Protein AF-0000000068274971 (afdb_homodimer)

Secondary structure (DSSP, 8-state):
-----EEE-GGG--EEETT-HHHHHHHHHHTHHHIIIIIIIHHHHHHT-BHHHHHHHHHHHHHHHHHHHHHHHH-PPPPTTHHHHT-TTS--SS-HHHHHHHHHHHHHHHHHHHT-SS---S-HHHHHHHHHHHHHHHHHHHHHTTSS-HHHHHHHHHHHHHHHHHHHHIIIIIIGGGHHHHHHSHHHHHHT-B--TT-S-HHHHHHHHHHHHHHHHHHHH-/-----EEE-GGG--EEETT-HHHHHHHHHHTHHHIIIIIIIHHHHHHT-BHHHHHHHHHHHHHHHHHHHHHHHH-PPPPTTHHHHT-TTS--SS-HHHHHHHHHHHHHHHHHHHT-SS---S-HHHHHHHHHHHHHHHHHHHHHTTSS-HHHHHHHHHHHHHHHHHHHHIIIIIIGGGHHHHHHSHHHHHHT-B--TT-S-HHHHHHHHHHHHHHHHHHHH-

Solvent-accessible surface area (backbone atoms only — not comparable to full-atom values): 22499 Å² total; per-residue (Å²): 126,81,74,84,56,68,37,63,48,67,93,48,57,42,54,24,51,64,93,36,65,68,40,51,54,30,40,55,48,58,43,43,66,55,26,43,55,69,6,17,50,49,36,42,49,74,75,61,24,38,49,70,62,52,53,50,53,50,46,53,52,53,50,50,52,52,42,50,54,48,16,68,70,66,54,35,72,41,41,80,49,16,65,83,65,73,44,67,90,44,58,23,36,46,22,61,68,20,16,50,32,26,17,49,29,42,34,51,39,53,35,40,75,73,27,36,46,80,30,69,46,92,50,61,63,72,66,45,44,56,43,46,53,51,24,53,48,28,36,49,24,36,39,75,63,34,58,31,47,70,68,24,30,50,47,7,30,53,49,10,38,51,50,17,50,52,45,47,46,45,43,71,72,64,47,46,82,48,47,64,59,46,31,66,29,72,66,15,57,73,68,29,32,30,64,55,64,89,36,49,36,42,53,54,51,51,33,52,51,43,52,50,51,50,54,51,55,53,56,67,72,100,127,81,75,82,58,66,38,62,47,67,93,50,55,40,56,24,51,65,92,36,66,67,39,50,54,29,39,55,47,58,44,44,66,57,24,44,53,69,5,18,50,50,35,42,50,76,75,61,25,39,49,69,59,51,52,50,52,49,45,53,51,53,50,50,53,52,41,51,53,47,16,68,71,66,54,35,71,40,40,81,47,17,66,83,66,72,45,66,90,44,60,24,35,45,23,62,68,19,16,49,32,26,17,50,29,39,34,51,39,54,34,41,74,72,26,35,45,80,29,69,48,92,49,59,63,72,65,43,44,58,44,47,52,51,24,52,47,28,36,47,25,37,38,77,62,34,58,30,47,71,67,24,29,50,47,7,30,53,49,10,37,52,51,18,49,51,45,47,46,47,43,70,71,62,47,45,83,50,47,64,58,48,33,67,29,72,65,16,58,73,67,30,33,30,66,56,64,87,36,48,36,43,54,53,52,51,32,51,50,42,52,49,53,52,54,52,53,55,54,68,74,99

Structure (mmCIF, N/CA/C/O backbone):
data_AF-0000000068274971-model_v1
#
loop_
_entity.id
_entity.type
_entity.pdbx_description
1 polymer 'Phosphatidic acid phosphatase type 2/haloperoxidase domain-containing protein'
#
loop_
_atom_site.group_PDB
_atom_site.id
_atom_site.type_symbol
_atom_site.label_atom_id
_atom_site.label_alt_id
_atom_site.label_comp_id
_atom_site.label_asym_id
_atom_site.label_entity_id
_atom_site.label_seq_id
_atom_site.pdbx_PDB_ins_code
_atom_site.Cartn_x
_atom_site.Cartn_y
_atom_site.Cartn_z
_atom_site.occupancy
_atom_site.B_iso_or_equiv
_atom_site.auth_seq_id
_atom_site.auth_comp_id
_atom_site.auth_asym_id
_atom_site.auth_atom_id
_atom_site.pdbx_PDB_model_num
ATOM 1 N N . MET A 1 1 ? 2.482 41.875 3.607 1 35.56 1 MET A N 1
ATOM 2 C CA . MET A 1 1 ? 2.023 40.875 2.656 1 35.56 1 MET A CA 1
ATOM 3 C C . MET A 1 1 ? 1.427 39.688 3.381 1 35.56 1 MET A C 1
ATOM 5 O O . MET A 1 1 ? 1.945 39.25 4.414 1 35.56 1 MET A O 1
ATOM 9 N N . ALA A 1 2 ? 0.23 39.281 3.279 1 45.22 2 ALA A N 1
ATOM 10 C CA . ALA A 1 2 ? -0.459 38.25 4.027 1 45.22 2 ALA A CA 1
ATOM 11 C C . ALA A 1 2 ? 0.354 36.969 4.039 1 45.22 2 ALA A C 1
ATOM 13 O O . ALA A 1 2 ? 0.935 36.562 3.021 1 45.22 2 ALA A O 1
ATOM 14 N N . GLU A 1 3 ? 1.046 36.531 5.008 1 50.84 3 GLU A N 1
ATOM 15 C CA . GLU A 1 3 ? 1.828 35.281 5.102 1 50.84 3 GLU A CA 1
ATOM 16 C C . GLU A 1 3 ? 1.185 34.156 4.297 1 50.84 3 GLU A C 1
ATOM 18 O O . GLU A 1 3 ? -0.033 33.969 4.352 1 50.84 3 GLU A O 1
ATOM 23 N N . PRO A 1 4 ? 1.792 33.781 3.146 1 59.03 4 PRO A N 1
ATOM 24 C CA . PRO A 1 4 ? 1.197 32.781 2.258 1 59.03 4 PRO A CA 1
ATOM 25 C C . PRO A 1 4 ? 0.594 31.609 3.02 1 59.03 4 PRO A C 1
ATOM 27 O O . PRO A 1 4 ? 1.202 31.109 3.967 1 59.03 4 PRO A O 1
ATOM 30 N N . SER A 1 5 ? -0.741 31.484 3.014 1 82.56 5 SER A N 1
ATOM 31 C CA . SER A 1 5 ? -1.519 30.5 3.75 1 82.56 5 SER A CA 1
ATOM 32 C C . SER A 1 5 ? -1.257 29.094 3.225 1 82.56 5 SER A C 1
ATOM 34 O O . SER A 1 5 ? -1.329 28.844 2.02 1 82.56 5 SER A O 1
ATOM 36 N N . LEU A 1 6 ? -0.433 28.281 3.852 1 86.75 6 LEU A N 1
ATOM 37 C CA . LEU A 1 6 ? -0.162 26.875 3.533 1 86.75 6 LEU A CA 1
ATOM 38 C C . LEU A 1 6 ? -1.365 26 3.865 1 86.75 6 LEU A C 1
ATOM 40 O O . LEU A 1 6 ? -2.105 26.281 4.809 1 86.75 6 LEU A O 1
ATOM 44 N N . LYS A 1 7 ? -1.581 25.203 2.951 1 85.25 7 LYS A N 1
ATOM 45 C CA . LYS A 1 7 ? -2.629 24.203 3.145 1 85.25 7 LYS A CA 1
ATOM 46 C C . LYS A 1 7 ? -2.047 22.797 3.17 1 85.25 7 LYS A C 1
ATOM 48 O O . LYS A 1 7 ? -1.07 22.5 2.475 1 85.25 7 LYS A O 1
ATOM 53 N N . ALA A 1 8 ? -2.646 21.953 3.994 1 86 8 ALA A N 1
ATOM 54 C CA . ALA A 1 8 ? -2.219 20.547 4.055 1 86 8 ALA A CA 1
ATOM 55 C C . ALA A 1 8 ? -2.998 19.703 3.064 1 86 8 ALA A C 1
ATOM 57 O O . ALA A 1 8 ? -4.105 20.047 2.662 1 86 8 ALA A O 1
ATOM 58 N N . VAL A 1 9 ? -2.318 18.641 2.627 1 87.44 9 VAL A N 1
ATOM 59 C CA . VAL A 1 9 ? -3.072 17.625 1.896 1 87.44 9 VAL A CA 1
ATOM 60 C C . VAL A 1 9 ? -4.152 17.031 2.799 1 87.44 9 VAL A C 1
ATOM 62 O O . VAL A 1 9 ? -3.846 16.344 3.775 1 87.44 9 VAL A O 1
ATOM 65 N N . THR A 1 10 ? -5.324 17.188 2.441 1 81 10 THR A N 1
ATOM 66 C CA . THR A 1 10 ? -6.465 16.922 3.311 1 81 10 THR A CA 1
ATOM 67 C C . THR A 1 10 ? -6.562 15.445 3.641 1 81 10 THR A C 1
ATOM 69 O O . THR A 1 10 ? -6.805 15.07 4.793 1 81 10 THR A O 1
ATOM 72 N N . LEU A 1 11 ? -6.316 14.617 2.721 1 83.81 11 LEU A N 1
ATOM 73 C CA . LEU A 1 11 ? -6.539 13.18 2.855 1 83.81 11 LEU A CA 1
ATOM 74 C C . LEU A 1 11 ? -5.57 12.57 3.869 1 83.81 11 LEU A C 1
ATOM 76 O O . LEU A 1 11 ? -5.875 11.555 4.488 1 83.81 11 LEU A O 1
ATOM 80 N N . THR A 1 12 ? -4.48 13.234 4.129 1 89.06 12 THR A N 1
ATOM 81 C CA . THR A 1 12 ? -3.461 12.656 4.996 1 89.06 12 THR A CA 1
ATOM 82 C C . THR A 1 12 ? -3.209 13.555 6.207 1 89.06 12 THR A C 1
ATOM 84 O O . THR A 1 12 ? -2.287 13.305 6.988 1 89.06 12 THR A O 1
ATOM 87 N N . HIS A 1 13 ? -4.043 14.523 6.266 1 86.62 13 HIS A N 1
ATOM 88 C CA . HIS A 1 13 ? -3.883 15.469 7.359 1 86.62 13 HIS A CA 1
ATOM 89 C C . HIS A 1 13 ? -4.664 15.031 8.594 1 86.62 13 HIS A C 1
ATOM 91 O O . HIS A 1 13 ? -5.895 15.117 8.617 1 86.62 13 HIS A O 1
ATOM 97 N N . VAL A 1 14 ? -3.98 14.5 9.547 1 91.31 14 VAL A N 1
ATOM 98 C CA . VAL A 1 14 ? -4.59 14.086 10.805 1 91.31 14 VAL A CA 1
ATOM 99 C C . VAL A 1 14 ? -3.846 14.727 11.977 1 91.31 14 VAL A C 1
ATOM 101 O O . VAL A 1 14 ? -2.617 14.656 12.047 1 91.31 14 VAL A O 1
ATOM 104 N N . ARG A 1 15 ? -4.629 15.336 12.828 1 91.62 15 ARG A N 1
ATOM 105 C CA . ARG A 1 15 ? -4.055 16 13.992 1 91.62 15 ARG A CA 1
ATOM 106 C C . ARG A 1 15 ? -4.508 15.328 15.281 1 91.62 15 ARG A C 1
ATOM 108 O O . ARG A 1 15 ? -5.547 14.664 15.312 1 91.62 15 ARG A O 1
ATOM 115 N N . TYR A 1 16 ? -3.721 15.445 16.25 1 92.75 16 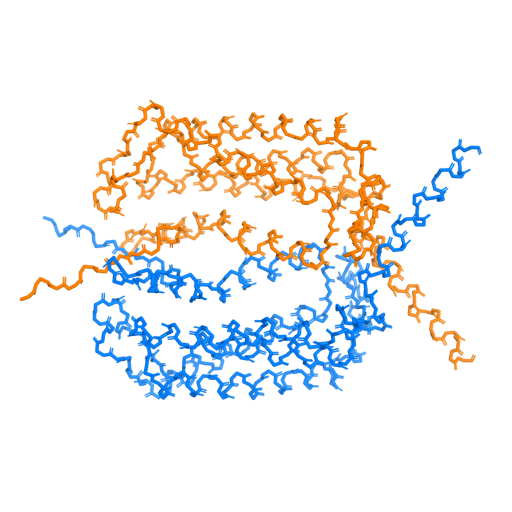TYR A N 1
ATOM 116 C CA . TYR A 1 16 ? -3.984 14.938 17.594 1 92.75 16 TYR A CA 1
ATOM 117 C C . TYR A 1 16 ? -3.443 15.891 18.656 1 92.75 16 TYR A C 1
ATOM 119 O O . TYR A 1 16 ? -2.658 16.797 18.344 1 92.75 16 TYR A O 1
ATOM 127 N N . GLN A 1 17 ? -3.92 15.773 19.859 1 91.88 17 GLN A N 1
ATOM 128 C CA . GLN A 1 17 ? -3.465 16.641 20.953 1 91.88 17 GLN A CA 1
ATOM 129 C C . GLN A 1 17 ? -2.018 16.344 21.328 1 91.88 17 GLN A C 1
ATOM 131 O O . GLN A 1 17 ? -1.651 15.18 21.516 1 91.88 17 GLN A O 1
ATOM 136 N N . ARG A 1 18 ? -1.321 17.422 21.375 1 90.38 18 ARG A N 1
ATOM 137 C CA . ARG A 1 18 ? 0.076 17.266 21.766 1 90.38 18 ARG A CA 1
ATOM 138 C C . ARG A 1 18 ? 0.187 16.609 23.141 1 90.38 18 ARG A C 1
ATOM 140 O O . ARG A 1 18 ? -0.526 16.969 24.078 1 90.38 18 ARG A O 1
ATOM 147 N N . GLY A 1 19 ? 1.067 15.594 23.234 1 91.25 19 GLY A N 1
ATOM 148 C CA . GLY A 1 19 ? 1.271 14.906 24.5 1 91.25 19 GLY A CA 1
ATOM 149 C C . GLY A 1 19 ? 0.289 13.773 24.734 1 91.25 19 GLY A C 1
ATOM 150 O O . GLY A 1 19 ? 0.316 13.133 25.781 1 91.25 19 GLY A O 1
ATOM 151 N N . ASP A 1 20 ? -0.651 13.531 23.859 1 95.62 20 ASP A N 1
ATOM 152 C CA . ASP A 1 20 ? -1.646 12.469 23.953 1 95.62 20 ASP A CA 1
ATOM 153 C C . ASP A 1 20 ? -1.208 11.227 23.172 1 95.62 20 ASP A C 1
ATOM 155 O O . ASP A 1 20 ? -1.497 11.102 21.984 1 95.62 20 ASP A O 1
ATOM 159 N N . PRO A 1 21 ? -0.618 10.305 23.875 1 96.38 21 PRO A N 1
ATOM 160 C CA . PRO A 1 21 ? -0.137 9.117 23.172 1 96.38 21 PRO A CA 1
ATOM 161 C C . PRO A 1 21 ? -1.267 8.312 22.531 1 96.38 21 PRO A C 1
ATOM 163 O O . PRO A 1 21 ? -1.079 7.719 21.469 1 96.38 21 PRO A O 1
ATOM 166 N N . LEU A 1 22 ? -2.359 8.227 23.188 1 97.38 22 LEU A N 1
ATOM 167 C CA . LEU A 1 22 ? -3.496 7.527 22.609 1 97.38 22 LEU A CA 1
ATOM 168 C C . LEU A 1 22 ? -3.965 8.227 21.328 1 97.38 22 LEU A C 1
ATOM 170 O O . LEU A 1 22 ? -4.246 7.566 20.328 1 97.38 22 LEU A O 1
ATOM 174 N N . GLY A 1 23 ? -4.023 9.531 21.391 1 97.12 23 GLY A N 1
ATOM 175 C CA . GLY A 1 23 ? -4.379 10.297 20.219 1 97.12 23 GLY A CA 1
ATOM 176 C C . GLY A 1 23 ? -3.422 10.078 19.047 1 97.12 23 GLY A C 1
ATOM 177 O O . GLY A 1 23 ? -3.848 9.977 17.906 1 97.12 23 GLY A O 1
ATOM 178 N N . HIS A 1 24 ? -2.219 10.055 19.422 1 96.12 24 HIS A N 1
ATOM 179 C CA . HIS A 1 24 ? -1.212 9.812 18.391 1 96.12 24 HIS A CA 1
ATOM 180 C C . HIS A 1 24 ? -1.412 8.445 17.734 1 96.12 24 HIS A C 1
ATOM 182 O O . HIS A 1 24 ? -1.394 8.336 16.5 1 96.12 24 HIS A O 1
ATOM 188 N N . PHE A 1 25 ? -1.638 7.453 18.547 1 97.94 25 PHE A N 1
ATOM 189 C CA . PHE A 1 25 ? -1.898 6.109 18.047 1 97.94 25 PHE A CA 1
ATOM 190 C C . PHE A 1 25 ? -3.148 6.082 17.188 1 97.94 25 PHE A C 1
ATOM 192 O O . PHE A 1 25 ? -3.135 5.531 16.078 1 97.94 25 PHE A O 1
ATOM 199 N N . LEU A 1 26 ? -4.121 6.73 17.578 1 97.88 26 LEU A N 1
ATOM 200 C CA . LEU A 1 26 ? -5.395 6.742 16.859 1 97.88 26 LEU A CA 1
ATOM 201 C C . LEU A 1 26 ? -5.289 7.551 15.578 1 97.88 26 LEU A C 1
ATOM 203 O O . LEU A 1 26 ? -5.98 7.266 14.602 1 97.88 26 LEU A O 1
ATOM 207 N N . ALA A 1 27 ? -4.438 8.531 15.578 1 96.88 27 ALA A N 1
ATOM 208 C CA . ALA A 1 27 ? -4.188 9.266 14.344 1 96.88 27 ALA A CA 1
ATOM 209 C C . ALA A 1 27 ? -3.611 8.352 13.266 1 96.88 27 ALA A C 1
ATOM 211 O O . ALA A 1 27 ? -4.027 8.414 12.102 1 96.88 27 ALA A O 1
ATOM 212 N N . TRP A 1 28 ? -2.75 7.48 13.672 1 96.75 28 TRP A N 1
ATOM 213 C CA . TRP A 1 28 ? -2.197 6.504 12.742 1 96.75 28 TRP A CA 1
ATOM 214 C C . TRP A 1 28 ? -3.279 5.547 12.25 1 96.75 28 TRP A C 1
ATOM 216 O O . TRP A 1 28 ? -3.336 5.219 11.062 1 96.75 28 TRP A O 1
ATOM 226 N N . ILE A 1 29 ? -4.086 5.137 13.141 1 97.88 29 ILE A N 1
ATOM 227 C CA . ILE A 1 29 ? -5.188 4.242 12.797 1 97.88 29 ILE A CA 1
ATOM 228 C C . ILE A 1 29 ? -6.086 4.906 11.758 1 97.88 29 ILE A C 1
ATOM 230 O O . ILE A 1 29 ? -6.539 4.254 10.812 1 97.88 29 ILE A O 1
ATOM 234 N N . SER A 1 30 ? -6.273 6.191 11.914 1 96.88 30 SER A N 1
ATOM 235 C CA . SER A 1 30 ? -7.168 6.938 11.031 1 96.88 30 SER A CA 1
ATOM 236 C C . SER A 1 30 ? -6.605 7.023 9.617 1 96.88 30 SER A C 1
ATOM 238 O O . SER A 1 30 ? -7.332 7.344 8.672 1 96.88 30 SER A O 1
ATOM 240 N N . LEU A 1 31 ? -5.328 6.75 9.469 1 97.38 31 LEU A N 1
ATOM 241 C CA . LEU A 1 31 ? -4.688 6.863 8.164 1 97.38 31 LEU A CA 1
ATOM 242 C C . LEU A 1 31 ? -4.723 5.531 7.426 1 97.38 31 LEU A C 1
ATOM 244 O O . LEU A 1 31 ? -4.414 5.473 6.23 1 97.38 31 LEU A O 1
ATOM 248 N N . ILE A 1 32 ? -5.199 4.484 8.008 1 97.75 32 ILE A N 1
ATOM 249 C CA . ILE A 1 32 ? -5.121 3.125 7.48 1 97.75 32 ILE A CA 1
ATOM 250 C C . ILE A 1 32 ? -5.918 3.027 6.184 1 97.75 32 ILE A C 1
ATOM 252 O O . ILE A 1 32 ? -5.461 2.43 5.207 1 97.75 32 ILE A O 1
ATOM 256 N N . PRO A 1 33 ? -7.129 3.664 6.086 1 97.75 33 PRO A N 1
ATOM 257 C CA . PRO A 1 33 ? -7.859 3.59 4.82 1 97.75 33 PRO A CA 1
ATOM 258 C C . PRO A 1 33 ? -7.055 4.133 3.641 1 97.75 33 PRO A C 1
ATOM 260 O O . PRO A 1 33 ? -7.102 3.568 2.545 1 97.75 33 PRO A O 1
ATOM 263 N N . VAL A 1 34 ? -6.328 5.176 3.898 1 96.88 34 VAL A N 1
ATOM 264 C CA . VAL A 1 34 ? -5.539 5.797 2.838 1 96.88 34 VAL A CA 1
ATOM 265 C C . VAL A 1 34 ? -4.391 4.867 2.441 1 96.88 34 VAL A C 1
ATOM 267 O O . VAL A 1 34 ? -4.113 4.688 1.254 1 96.88 34 VAL A O 1
ATOM 270 N N . PHE A 1 35 ? -3.762 4.207 3.395 1 97.56 35 PHE A N 1
ATOM 271 C CA . PHE A 1 35 ? -2.672 3.277 3.119 1 97.56 35 PHE A CA 1
ATOM 272 C C . PHE A 1 35 ? -3.18 2.062 2.348 1 97.56 35 PHE A C 1
ATOM 274 O O . PHE A 1 35 ? -2.527 1.603 1.408 1 97.56 35 PHE A O 1
ATOM 281 N N . ILE A 1 36 ? -4.316 1.575 2.736 1 98 36 ILE A N 1
ATOM 282 C CA . ILE A 1 36 ? -4.895 0.424 2.053 1 98 36 ILE A CA 1
ATOM 283 C C . ILE A 1 36 ? -5.234 0.795 0.612 1 98 36 ILE A C 1
ATOM 285 O O . ILE A 1 36 ? -4.934 0.043 -0.318 1 98 36 ILE A O 1
ATOM 289 N N . SER A 1 37 ? -5.777 1.964 0.427 1 97.88 37 SER A N 1
ATOM 290 C CA . SER A 1 37 ? -6.285 2.377 -0.877 1 97.88 37 SER A CA 1
ATOM 291 C C . SER A 1 37 ? -5.145 2.723 -1.829 1 97.88 37 SER A C 1
ATOM 293 O O . SER A 1 37 ? -5.047 2.154 -2.92 1 97.88 37 SER A O 1
ATOM 295 N N . LEU A 1 38 ? -4.219 3.572 -1.363 1 96.56 38 LEU A N 1
ATOM 296 C CA . LEU A 1 38 ? -3.26 4.16 -2.293 1 96.56 38 LEU A CA 1
ATOM 297 C C . LEU A 1 38 ? -1.958 3.365 -2.305 1 96.56 38 LEU A C 1
ATOM 299 O O . LEU A 1 38 ? -1.164 3.479 -3.24 1 96.56 38 LEU A O 1
ATOM 303 N N . GLY A 1 39 ? -1.734 2.553 -1.312 1 97.56 39 GLY A N 1
ATOM 304 C CA . GLY A 1 39 ? -0.591 1.655 -1.282 1 97.56 39 GLY A CA 1
ATOM 305 C C . GLY A 1 39 ? -0.968 0.203 -1.503 1 97.56 39 GLY A C 1
ATOM 306 O O . GLY A 1 39 ? -0.413 -0.461 -2.383 1 97.56 39 GLY A O 1
ATOM 307 N N . GLY A 1 40 ? -1.897 -0.231 -0.75 1 98 40 GLY A N 1
ATOM 308 C CA . GLY A 1 40 ? -2.266 -1.638 -0.731 1 98 40 GLY A CA 1
ATOM 309 C C . GLY A 1 40 ? -2.877 -2.111 -2.035 1 98 40 GLY A C 1
ATOM 310 O O . GLY A 1 40 ? -2.332 -2.998 -2.697 1 98 40 GLY A O 1
ATOM 311 N N . PHE A 1 41 ? -3.953 -1.485 -2.479 1 98.31 41 PHE A N 1
ATOM 312 C CA . PHE A 1 41 ? -4.652 -1.95 -3.67 1 98.31 41 PHE A CA 1
ATOM 313 C C . PHE A 1 41 ? -3.828 -1.671 -4.922 1 98.31 41 PHE A C 1
ATOM 315 O O . PHE A 1 41 ? -3.869 -2.441 -5.883 1 98.31 41 PHE A O 1
ATOM 322 N N . VAL A 1 42 ? -3.045 -0.589 -4.914 1 96.88 42 VAL A N 1
ATOM 323 C CA . VAL A 1 42 ? -2.164 -0.314 -6.047 1 96.88 42 VAL A CA 1
ATOM 324 C C . VAL A 1 42 ? -1.115 -1.417 -6.168 1 96.88 42 VAL A C 1
ATOM 326 O O . VAL A 1 42 ? -0.886 -1.948 -7.254 1 96.88 42 VAL A O 1
ATOM 329 N N . CYS A 1 43 ? -0.596 -1.742 -5.059 1 96.5 43 CYS A N 1
ATOM 330 C CA . CYS A 1 43 ? 0.374 -2.83 -5.031 1 96.5 43 CYS A CA 1
ATOM 331 C C . CYS A 1 43 ? -0.269 -4.145 -5.457 1 96.5 43 CYS A C 1
ATOM 333 O O . CYS A 1 43 ? 0.307 -4.895 -6.246 1 96.5 43 CYS A O 1
ATOM 335 N N . HIS A 1 44 ? -1.412 -4.422 -4.938 1 96.38 44 HIS A N 1
ATOM 336 C CA . HIS A 1 44 ? -2.119 -5.656 -5.27 1 96.38 44 HIS A CA 1
ATOM 337 C C . HIS A 1 44 ? -2.393 -5.742 -6.77 1 96.38 44 HIS A C 1
ATOM 339 O O . HIS A 1 44 ? -2.262 -6.816 -7.363 1 96.38 44 HIS A O 1
ATOM 345 N N . PHE A 1 45 ? -2.717 -4.648 -7.352 1 95.56 45 PHE A N 1
ATOM 346 C CA . PHE A 1 45 ? -2.982 -4.617 -8.781 1 95.56 45 PHE A CA 1
ATOM 347 C C . PHE A 1 45 ? -1.708 -4.879 -9.578 1 95.56 45 PHE A C 1
ATOM 349 O O . PHE A 1 45 ? -1.712 -5.664 -10.531 1 95.56 45 PHE A O 1
ATOM 356 N N . PHE A 1 46 ? -0.663 -4.32 -9.156 1 91.81 46 PHE A N 1
ATOM 357 C CA . PHE A 1 46 ? 0.572 -4.41 -9.93 1 91.81 46 PHE A CA 1
ATOM 358 C C . PHE A 1 46 ? 1.21 -5.785 -9.773 1 91.81 46 PHE A C 1
ATOM 360 O O . PHE A 1 46 ? 1.769 -6.328 -10.727 1 91.81 46 PHE A O 1
ATOM 367 N N . PHE A 1 47 ? 1.016 -6.426 -8.602 1 92.5 47 PHE A N 1
ATOM 368 C CA . PHE A 1 47 ? 1.866 -7.582 -8.352 1 92.5 47 PHE A CA 1
ATOM 369 C C . PHE A 1 47 ? 1.033 -8.852 -8.242 1 92.5 47 PHE A C 1
ATOM 371 O O . PHE A 1 47 ? 1.57 -9.961 -8.305 1 92.5 47 PHE A O 1
ATOM 378 N N . ARG A 1 48 ? -0.241 -8.703 -8.016 1 93.5 48 ARG A N 1
ATOM 379 C CA . ARG A 1 48 ? -1.1 -9.883 -7.969 1 93.5 48 ARG A CA 1
ATOM 380 C C . ARG A 1 48 ? -1.966 -9.984 -9.219 1 93.5 48 ARG A C 1
ATOM 382 O O . ARG A 1 48 ? -2.02 -11.031 -9.859 1 93.5 48 ARG A O 1
ATOM 389 N N . ARG A 1 49 ? -2.625 -8.867 -9.578 1 95.75 49 ARG A N 1
ATOM 390 C CA . ARG A 1 49 ? -3.496 -8.75 -10.742 1 95.75 49 ARG A CA 1
ATOM 391 C C . ARG A 1 49 ? -4.613 -9.789 -10.695 1 95.75 49 ARG A C 1
ATOM 393 O O . ARG A 1 49 ? -4.844 -10.508 -11.664 1 95.75 49 ARG A O 1
ATOM 400 N N . GLU A 1 50 ? -5.332 -9.82 -9.617 1 96.56 50 GLU A N 1
ATOM 401 C CA . GLU A 1 50 ? -6.426 -10.734 -9.32 1 96.56 50 GLU A CA 1
ATOM 402 C C . GLU A 1 50 ? -7.781 -10.047 -9.445 1 96.56 50 GLU A C 1
ATOM 404 O O . GLU A 1 50 ? -8.008 -9 -8.836 1 96.56 50 GLU A O 1
ATOM 409 N N . LEU A 1 51 ? -8.664 -10.672 -10.156 1 97.5 51 LEU A N 1
ATOM 410 C CA . LEU A 1 51 ? -9.945 -10.047 -10.461 1 97.5 51 LEU A CA 1
ATOM 411 C C . LEU A 1 51 ? -10.75 -9.797 -9.188 1 97.5 51 LEU A C 1
ATOM 413 O O . LEU A 1 51 ? -11.367 -8.742 -9.039 1 97.5 51 LEU A O 1
ATOM 417 N N . GLN A 1 52 ? -10.781 -10.773 -8.281 1 96.69 52 GLN A N 1
ATOM 418 C CA . GLN A 1 52 ? -11.516 -10.578 -7.031 1 96.69 52 GLN A CA 1
ATOM 419 C C . GLN A 1 52 ? -11.016 -9.344 -6.285 1 96.69 52 GLN A C 1
ATOM 421 O O . GLN A 1 52 ? -11.812 -8.57 -5.758 1 96.69 52 GLN A O 1
ATOM 426 N N . GLY A 1 53 ? -9.68 -9.164 -6.207 1 96.69 53 GLY A N 1
ATOM 427 C CA . GLY A 1 53 ? -9.102 -7.988 -5.574 1 96.69 53 GLY A CA 1
ATOM 428 C C . GLY A 1 53 ? -9.438 -6.699 -6.305 1 96.69 53 GLY A C 1
ATOM 429 O O . GLY A 1 53 ? -9.719 -5.676 -5.672 1 96.69 53 GLY A O 1
ATOM 430 N N . MET A 1 54 ? -9.414 -6.75 -7.605 1 97.94 54 MET A N 1
ATOM 431 C CA . MET A 1 54 ? -9.719 -5.57 -8.414 1 97.94 54 MET A CA 1
ATOM 432 C C . MET A 1 54 ? -11.164 -5.129 -8.203 1 97.94 54 MET A C 1
ATOM 434 O O . MET A 1 54 ? -11.438 -3.939 -8.023 1 97.94 54 MET A O 1
ATOM 438 N N . PHE A 1 55 ? -12.023 -6.035 -8.211 1 98.44 55 PHE A N 1
ATOM 439 C CA . PHE A 1 55 ? -13.43 -5.68 -8.039 1 98.44 55 PHE A CA 1
ATOM 440 C C . PHE A 1 55 ? -13.711 -5.273 -6.594 1 98.44 55 PHE A C 1
ATOM 442 O O . PHE A 1 55 ? -14.625 -4.484 -6.336 1 98.44 55 PHE A O 1
ATOM 449 N N . PHE A 1 56 ? -12.945 -5.828 -5.645 1 98.5 56 PHE A N 1
ATOM 450 C CA . PHE A 1 56 ? -13 -5.328 -4.277 1 98.5 56 PHE A CA 1
ATOM 451 C C . PHE A 1 56 ? -12.703 -3.832 -4.238 1 98.5 56 PHE A C 1
ATOM 453 O O . PHE A 1 56 ? -13.461 -3.059 -3.646 1 98.5 56 PHE A O 1
ATOM 460 N N . ALA A 1 57 ? -11.688 -3.416 -4.914 1 98.69 57 ALA A N 1
ATOM 461 C CA . ALA A 1 57 ? -11.281 -2.014 -4.973 1 98.69 57 ALA A CA 1
ATOM 462 C C . ALA A 1 57 ? -12.344 -1.164 -5.656 1 98.69 57 ALA A C 1
ATOM 464 O O . ALA A 1 57 ? -12.641 -0.053 -5.211 1 98.69 57 ALA A O 1
ATOM 465 N N . VAL A 1 58 ? -12.883 -1.686 -6.715 1 98.69 58 VAL A N 1
ATOM 466 C CA . VAL A 1 58 ? -13.938 -0.974 -7.422 1 98.69 58 VAL A CA 1
ATOM 467 C C . VAL A 1 58 ? -15.117 -0.736 -6.48 1 98.69 58 VAL A C 1
ATOM 469 O O . VAL A 1 58 ? -15.711 0.344 -6.484 1 98.69 58 VAL A O 1
ATOM 472 N N . GLY A 1 59 ? -15.461 -1.734 -5.699 1 98.88 59 GLY A N 1
ATOM 473 C CA . GLY A 1 59 ? -16.531 -1.584 -4.727 1 98.88 59 GLY A CA 1
ATOM 474 C C . GLY A 1 59 ? -16.281 -0.469 -3.729 1 98.88 59 GLY A C 1
ATOM 475 O O . GLY A 1 59 ? -17.203 0.281 -3.383 1 98.88 59 GLY A O 1
ATOM 476 N N . LEU A 1 60 ? -15.086 -0.401 -3.27 1 98.88 60 LEU A N 1
ATOM 477 C CA . LEU A 1 60 ? -14.727 0.654 -2.33 1 98.88 60 LEU A CA 1
ATOM 478 C C . LEU A 1 60 ? -14.836 2.027 -2.984 1 98.88 60 LEU A C 1
ATOM 480 O O . LEU A 1 60 ? -15.25 2.994 -2.346 1 98.88 60 LEU A O 1
ATOM 484 N N . LEU A 1 61 ? -14.5 2.125 -4.258 1 98.62 61 LEU A N 1
ATOM 485 C CA . LEU A 1 61 ? -14.617 3.381 -4.988 1 98.62 61 LEU A CA 1
ATOM 486 C C . LEU A 1 61 ? -16.078 3.777 -5.148 1 98.62 61 LEU A C 1
ATOM 488 O O . LEU A 1 61 ? -16.438 4.938 -4.934 1 98.62 61 LEU A O 1
ATOM 492 N N . ILE A 1 62 ? -16.859 2.828 -5.523 1 98.81 62 ILE A N 1
ATOM 493 C CA . ILE A 1 62 ? -18.297 3.078 -5.648 1 98.81 62 ILE A CA 1
ATOM 494 C C . ILE A 1 62 ? -18.859 3.529 -4.301 1 98.81 62 ILE A C 1
ATOM 496 O O . ILE A 1 62 ? -19.641 4.477 -4.238 1 98.81 62 ILE A O 1
ATOM 500 N N . SER A 1 63 ? -18.453 2.811 -3.256 1 98.75 63 SER A N 1
ATOM 501 C CA . SER A 1 63 ? -18.891 3.16 -1.905 1 98.75 63 SER A CA 1
ATOM 502 C C . SER A 1 63 ? -18.516 4.598 -1.559 1 98.75 63 SER A C 1
ATOM 504 O O . SER A 1 63 ? -19.297 5.316 -0.936 1 98.75 63 SER A O 1
ATOM 506 N N . GLN A 1 64 ? -17.375 5.059 -1.93 1 98.12 64 GLN A N 1
ATOM 507 C CA . GLN A 1 64 ? -16.922 6.422 -1.68 1 98.12 64 GLN A CA 1
ATOM 508 C C . GLN A 1 64 ? -17.797 7.434 -2.428 1 98.12 64 GLN A C 1
ATOM 510 O O . GLN A 1 64 ? -18.141 8.484 -1.883 1 98.12 64 GLN A O 1
ATOM 515 N N . VAL A 1 65 ? -18.094 7.141 -3.639 1 98.5 65 VAL A N 1
ATOM 516 C CA . VAL A 1 65 ? -18.938 8.023 -4.438 1 98.5 65 VAL A CA 1
ATOM 517 C C . VAL A 1 65 ? -20.312 8.148 -3.789 1 98.5 65 VAL A C 1
ATOM 519 O O . VAL A 1 65 ? -20.859 9.25 -3.672 1 98.5 65 VAL A O 1
ATOM 522 N N . ILE A 1 66 ? -20.828 7.051 -3.367 1 98.69 66 ILE A N 1
ATOM 523 C CA . ILE A 1 66 ? -22.125 7.055 -2.699 1 98.69 66 ILE A CA 1
ATOM 524 C C . ILE A 1 66 ? -22.062 7.906 -1.435 1 98.69 66 ILE A C 1
ATOM 526 O O . ILE A 1 66 ? -22.969 8.695 -1.159 1 98.69 66 ILE A O 1
ATOM 530 N N . ASN A 1 67 ? -21.016 7.77 -0.678 1 98.5 67 ASN A N 1
ATOM 531 C CA . ASN A 1 67 ? -20.797 8.57 0.525 1 98.5 67 ASN A CA 1
ATOM 532 C C . ASN A 1 67 ? -20.828 10.062 0.219 1 98.5 67 ASN A C 1
ATOM 534 O O . ASN A 1 67 ? -21.531 10.82 0.886 1 98.5 67 ASN A O 1
ATOM 538 N N . GLU A 1 68 ? -20.141 10.461 -0.812 1 97.12 68 GLU A N 1
ATOM 539 C CA . GLU A 1 68 ? -20.062 11.867 -1.188 1 97.12 68 GLU A CA 1
ATOM 540 C C . GLU A 1 68 ? -21.406 12.406 -1.637 1 97.12 68 GLU A C 1
ATOM 542 O O . GLU A 1 68 ? -21.766 13.547 -1.333 1 97.12 68 GLU A O 1
ATOM 547 N N . LEU A 1 69 ? -22.109 11.656 -2.354 1 97.88 69 LEU A N 1
ATOM 548 C CA . LEU A 1 69 ? -23.438 12.055 -2.803 1 97.88 69 LEU A CA 1
ATOM 549 C C . LEU A 1 69 ? -24.375 12.266 -1.616 1 97.88 69 LEU A C 1
ATOM 551 O O . LEU A 1 69 ? -25.125 13.242 -1.576 1 97.88 69 LEU A O 1
ATOM 555 N N . ILE A 1 70 ? -24.312 11.375 -0.656 1 98 70 ILE A N 1
ATOM 556 C CA . ILE A 1 70 ? -25.141 11.477 0.533 1 98 70 ILE A CA 1
ATOM 557 C C . ILE A 1 70 ? -24.766 12.711 1.336 1 98 70 ILE A C 1
ATOM 559 O O . ILE A 1 70 ? -25.625 13.469 1.784 1 98 70 ILE A O 1
ATOM 563 N N . LYS A 1 71 ? -23.484 12.938 1.492 1 96.38 71 LYS A N 1
ATOM 564 C CA . LYS A 1 71 ? -23 14.109 2.213 1 96.38 71 LYS A CA 1
ATOM 565 C C . LYS A 1 71 ? -23.469 15.398 1.537 1 96.38 71 LYS A C 1
ATOM 567 O O . LYS A 1 71 ? -23.859 16.359 2.211 1 96.38 71 LYS A O 1
ATOM 572 N N . ASP A 1 72 ? -23.391 15.43 0.273 1 96.12 72 ASP A N 1
ATOM 573 C CA . ASP A 1 72 ? -23.797 16.609 -0.483 1 96.12 72 ASP A CA 1
ATOM 574 C C . ASP A 1 72 ? -25.297 16.859 -0.354 1 96.12 72 ASP A C 1
ATOM 576 O O . ASP A 1 72 ? -25.75 18 -0.373 1 96.12 72 ASP A O 1
ATOM 580 N N . PHE A 1 73 ? -25.984 15.852 -0.232 1 96.44 73 PHE A N 1
ATOM 581 C CA . PHE A 1 73 ? -27.422 15.953 -0.127 1 96.44 73 PHE A CA 1
ATOM 582 C C . PHE A 1 73 ? -27.844 16.438 1.262 1 96.44 73 PHE A C 1
ATOM 584 O O . PHE A 1 73 ? -28.656 17.344 1.396 1 96.44 73 PHE A O 1
ATOM 591 N N . PHE A 1 74 ? -27.266 15.914 2.352 1 95.62 74 PHE A N 1
ATOM 592 C CA . PHE A 1 74 ? -27.688 16.203 3.715 1 95.62 74 PHE A CA 1
ATOM 593 C C . PHE A 1 74 ? -26.922 17.391 4.285 1 95.62 74 PHE A C 1
ATOM 595 O O . PHE A 1 74 ? -27.438 18.125 5.137 1 95.62 74 PHE A O 1
ATOM 602 N N . GLN A 1 75 ? -25.625 17.484 3.902 1 93.88 75 GLN A N 1
ATOM 603 C CA . GLN A 1 75 ? -24.734 18.594 4.262 1 93.88 75 GLN A CA 1
ATOM 604 C C . GLN A 1 75 ? -24.688 18.797 5.773 1 93.88 75 GLN A C 1
ATOM 606 O O . GLN A 1 75 ? -24.781 19.922 6.266 1 93.88 75 GLN A O 1
ATOM 611 N N . GLN A 1 76 ? -24.688 17.672 6.438 1 94.19 76 GLN A N 1
ATOM 612 C CA . GLN A 1 76 ? -24.562 17.781 7.887 1 94.19 76 GLN A CA 1
ATOM 613 C C . GLN A 1 76 ? -23.156 18.219 8.289 1 94.19 76 GLN A C 1
ATOM 615 O O . GLN A 1 76 ? -22.156 17.672 7.801 1 94.19 76 GLN A O 1
ATOM 620 N N . ALA A 1 77 ? -23.141 19.125 9.195 1 91.69 77 ALA A N 1
ATOM 621 C CA . ALA A 1 77 ? -21.875 19.703 9.633 1 91.69 77 ALA A CA 1
ATOM 622 C C . ALA A 1 77 ? -21.109 18.719 10.523 1 91.69 77 ALA A C 1
ATOM 624 O O . ALA A 1 77 ? -21.703 17.844 11.156 1 91.69 77 ALA A O 1
ATOM 625 N N . ARG A 1 78 ? -19.766 18.891 10.539 1 92.56 78 ARG A N 1
ATOM 626 C CA . ARG A 1 78 ? -18.906 18.203 11.492 1 92.56 78 ARG A CA 1
ATOM 627 C C . ARG A 1 78 ? -19.047 18.797 12.891 1 92.56 78 ARG A C 1
ATOM 629 O O . ARG A 1 78 ? -19.703 19.828 13.07 1 92.56 78 ARG A O 1
ATOM 636 N N . PRO A 1 79 ? -18.516 18.094 13.883 1 92.69 79 PRO A N 1
ATOM 637 C CA . PRO A 1 79 ? -18.547 18.688 15.219 1 92.69 79 PRO A CA 1
ATOM 638 C C . PRO A 1 79 ? -17.766 20 15.297 1 92.69 79 PRO A C 1
ATOM 640 O O . PRO A 1 79 ? -16.984 20.312 14.398 1 92.69 79 PRO A O 1
ATOM 643 N N . GLU A 1 80 ? -17.891 20.703 16.359 1 88.56 80 GLU A N 1
ATOM 644 C CA . GLU A 1 80 ? -17.328 22.047 16.531 1 88.56 80 GLU A CA 1
ATOM 645 C C . GLU A 1 80 ? -15.805 22 16.5 1 88.56 80 GLU A C 1
ATOM 647 O O . GLU A 1 80 ? -15.164 22.984 16.141 1 88.56 80 GLU A O 1
ATOM 652 N N . THR A 1 81 ? -15.336 20.859 16.734 1 87.81 81 THR A N 1
ATOM 653 C CA . THR A 1 81 ? -13.891 20.703 16.734 1 87.81 81 THR A CA 1
ATOM 654 C C . THR A 1 81 ? -13.328 20.859 15.32 1 87.81 81 THR A C 1
ATOM 656 O O . THR A 1 81 ? -12.117 21 15.141 1 87.81 81 THR A O 1
ATOM 659 N N . CYS A 1 82 ? -14.164 20.859 14.383 1 83.75 82 CYS A N 1
ATOM 660 C CA . CYS A 1 82 ? -13.742 20.984 12.992 1 83.75 82 CYS A CA 1
ATOM 661 C C . CYS A 1 82 ? -12.969 22.281 12.781 1 83.75 82 CYS A C 1
ATOM 663 O O . CYS A 1 82 ? -12.117 22.375 11.898 1 83.75 82 CYS A O 1
ATOM 665 N N . ALA A 1 83 ? -13.234 23.312 13.555 1 82.31 83 ALA A N 1
ATOM 666 C CA . ALA A 1 83 ? -12.539 24.594 13.438 1 82.31 83 ALA A CA 1
ATOM 667 C C . ALA A 1 83 ? -11.055 24.438 13.75 1 82.31 83 ALA A C 1
ATOM 669 O O . ALA A 1 83 ? -10.203 24.891 12.992 1 82.31 83 ALA A O 1
ATOM 670 N N . LEU A 1 84 ? -10.836 23.672 14.805 1 81.44 84 LEU A N 1
ATOM 671 C CA . LEU A 1 84 ? -9.453 23.438 15.219 1 81.44 84 LEU A CA 1
ATOM 672 C C . LEU A 1 84 ? -8.734 22.516 14.234 1 81.44 84 LEU A C 1
ATOM 674 O O . LEU A 1 84 ? -7.531 22.656 14.023 1 81.44 84 LEU A O 1
ATOM 678 N N . LEU A 1 85 ? -9.516 21.75 13.562 1 83.56 85 LEU A N 1
ATOM 679 C CA . LEU A 1 85 ? -8.945 20.734 12.672 1 83.56 85 LEU A CA 1
ATOM 680 C C . LEU A 1 85 ? -8.906 21.25 11.234 1 83.56 85 LEU A C 1
ATOM 682 O O . LEU A 1 85 ? -8.375 20.578 10.352 1 83.56 85 LEU A O 1
ATOM 686 N N . GLU A 1 86 ? -9.414 22.406 10.984 1 78.25 86 GLU A N 1
ATOM 687 C CA . GLU A 1 86 ? -9.453 23.016 9.664 1 78.25 86 GLU A CA 1
ATOM 688 C C . GLU A 1 86 ? -10.219 22.141 8.672 1 78.25 86 GLU A C 1
ATOM 690 O O . GLU A 1 86 ? -9.766 21.922 7.551 1 78.25 86 GLU A O 1
ATOM 695 N N . MET A 1 87 ? -11.359 21.641 9.141 1 80.31 87 MET A N 1
ATOM 696 C CA . MET A 1 87 ? -12.117 20.719 8.305 1 80.31 87 MET A CA 1
ATOM 697 C C . MET A 1 87 ? -13.578 21.141 8.211 1 80.31 87 MET A C 1
ATOM 699 O O . MET A 1 87 ? -14.43 20.344 7.797 1 80.31 87 MET A O 1
ATOM 703 N N . CYS A 1 88 ? -13.867 22.375 8.539 1 83.44 88 CYS A N 1
ATOM 704 C CA . CYS A 1 88 ? -15.266 22.797 8.602 1 83.44 88 CYS A CA 1
ATOM 705 C C . CYS A 1 88 ? -15.859 22.922 7.207 1 83.44 88 CYS A C 1
ATOM 707 O O . CYS A 1 88 ? -17.078 22.969 7.051 1 83.44 88 CYS A O 1
ATOM 709 N N . ASP A 1 89 ? -15.062 22.844 6.219 1 82.56 89 ASP A N 1
ATOM 710 C CA . ASP A 1 89 ? -15.531 23.031 4.852 1 82.56 89 ASP A CA 1
ATOM 711 C C . ASP A 1 89 ? -16.094 21.734 4.281 1 82.56 89 ASP A C 1
ATOM 713 O O . ASP A 1 89 ? -16.672 21.719 3.195 1 82.56 89 ASP A O 1
ATOM 717 N N . SER A 1 90 ? -15.953 20.656 5.004 1 86.75 90 SER A N 1
ATOM 718 C CA . SER A 1 90 ? -16.469 19.375 4.527 1 86.75 90 SER A CA 1
ATOM 719 C C . SER A 1 90 ? -17.609 18.875 5.402 1 86.75 90 SER A C 1
ATOM 721 O O . SER A 1 90 ? -17.703 19.25 6.574 1 86.75 90 SER A O 1
ATOM 723 N N . HIS A 1 91 ? -18.438 18.109 4.754 1 90.5 91 HIS A N 1
ATOM 724 C CA . HIS A 1 91 ? -19.578 17.562 5.473 1 90.5 91 HIS A CA 1
ATOM 725 C C . HIS A 1 91 ? -19.188 16.297 6.23 1 90.5 91 HIS A C 1
ATOM 727 O O . HIS A 1 91 ? -18.297 15.562 5.801 1 90.5 91 HIS A O 1
ATOM 733 N N . GLY A 1 92 ? -19.984 16.031 7.289 1 93.06 92 GLY A N 1
ATOM 734 C CA . GLY A 1 92 ? -19.516 15.008 8.211 1 93.06 92 GLY A CA 1
ATOM 735 C C . GLY A 1 92 ? -20.312 13.727 8.133 1 93.06 92 GLY A C 1
ATOM 736 O O . GLY A 1 92 ? -19.875 12.68 8.625 1 93.06 92 GLY A O 1
ATOM 737 N N . TRP A 1 93 ? -21.547 13.75 7.562 1 94.88 93 TRP A N 1
ATOM 738 C CA . TRP A 1 93 ? -22.422 12.586 7.637 1 94.88 93 TRP A CA 1
ATOM 739 C C . TRP A 1 93 ? -22.719 12.047 6.242 1 94.88 93 TRP A C 1
ATOM 741 O O . TRP A 1 93 ? -23.234 12.766 5.379 1 94.88 93 TRP A O 1
ATOM 751 N N . PRO A 1 94 ? -22.438 10.703 6.047 1 97.81 94 PRO A N 1
ATOM 752 C CA . PRO A 1 94 ? -21.859 9.75 6.988 1 97.81 94 PRO A CA 1
ATOM 753 C C . PRO A 1 94 ? -20.328 9.758 6.961 1 97.81 94 PRO A C 1
ATOM 755 O O . PRO A 1 94 ? -19.734 10.266 6.008 1 97.81 94 PRO A O 1
ATOM 758 N N . SER A 1 95 ? -19.703 9.25 8.039 1 97.94 95 SER A N 1
ATOM 759 C CA . SER A 1 95 ? -18.25 9.164 8.094 1 97.94 95 SER A CA 1
ATOM 760 C C . SER A 1 95 ? -17.703 8.273 6.988 1 97.94 95 SER A C 1
ATOM 762 O O . SER A 1 95 ? -18.047 7.098 6.902 1 97.94 95 SER A O 1
ATOM 764 N N . SER A 1 96 ? -16.797 8.789 6.207 1 97.5 96 SER A N 1
ATOM 765 C CA . SER A 1 96 ? -16.234 8.039 5.086 1 97.5 96 SER A CA 1
ATOM 766 C C . SER A 1 96 ? -15.242 6.984 5.57 1 97.5 96 SER A C 1
ATOM 768 O O . SER A 1 96 ? -15.18 5.887 5.012 1 97.5 96 SER A O 1
ATOM 770 N N . HIS A 1 97 ? -14.438 7.285 6.594 1 98.06 97 HIS A N 1
ATOM 771 C CA . HIS A 1 97 ? -13.469 6.328 7.121 1 98.06 97 HIS A CA 1
ATOM 772 C C . HIS A 1 97 ? -14.172 5.117 7.73 1 98.06 97 HIS A C 1
ATOM 774 O O . HIS A 1 97 ? -13.758 3.979 7.504 1 98.06 97 HIS A O 1
ATOM 780 N N . SER A 1 98 ? -15.18 5.445 8.492 1 98.56 98 SER A N 1
ATOM 781 C CA . SER A 1 98 ? -15.938 4.336 9.07 1 98.56 98 SER A CA 1
ATOM 782 C C . SER A 1 98 ? -16.578 3.488 7.977 1 98.56 98 SER A C 1
ATOM 784 O O . SER A 1 98 ? -16.516 2.258 8.023 1 98.56 98 SER A O 1
ATOM 786 N N . GLN A 1 99 ? -17.203 4.16 7.062 1 98.88 99 GLN A N 1
ATOM 787 C CA . GLN A 1 99 ? -17.812 3.438 5.953 1 98.88 99 GLN A CA 1
ATOM 788 C C . GLN A 1 99 ? -16.781 2.562 5.238 1 98.88 99 GLN A C 1
ATOM 790 O O . GLN A 1 99 ? -17.062 1.4 4.934 1 98.88 99 GLN A O 1
ATOM 795 N N . TYR A 1 100 ? -15.648 3.104 4.969 1 98.88 100 TYR A N 1
ATOM 796 C CA . TYR A 1 100 ? -14.594 2.398 4.25 1 98.88 100 TYR A CA 1
ATOM 797 C C . TYR A 1 100 ? -14.18 1.133 4.992 1 98.88 100 TYR A C 1
ATOM 799 O O . T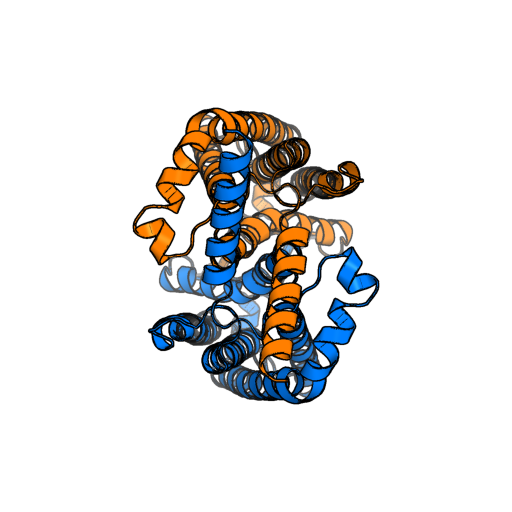YR A 1 100 ? -14.148 0.047 4.406 1 98.88 100 TYR A O 1
ATOM 807 N N . MET A 1 101 ? -13.891 1.241 6.25 1 98.94 101 MET A N 1
ATOM 808 C CA . MET A 1 101 ? -13.328 0.128 7.008 1 98.94 101 MET A CA 1
ATOM 809 C C . MET A 1 101 ? -14.375 -0.949 7.254 1 98.94 101 MET A C 1
ATOM 811 O O . MET A 1 101 ? -14.055 -2.139 7.289 1 98.94 101 MET A O 1
ATOM 815 N N . PHE A 1 102 ? -15.578 -0.557 7.438 1 98.94 102 PHE A N 1
ATOM 816 C CA . PHE A 1 102 ? -16.609 -1.559 7.648 1 98.94 102 PHE A CA 1
ATOM 817 C C . PHE A 1 102 ? -16.984 -2.238 6.336 1 98.94 102 PHE A C 1
ATOM 819 O O . PHE A 1 102 ? -17.328 -3.424 6.316 1 98.94 102 PHE A O 1
ATOM 826 N N . PHE A 1 103 ? -16.984 -1.48 5.238 1 98.94 103 PHE A N 1
ATOM 827 C CA . PHE A 1 103 ? -17.078 -2.115 3.93 1 98.94 103 PHE A CA 1
ATOM 828 C C . PHE A 1 103 ? -15.984 -3.152 3.742 1 98.94 103 PHE A C 1
ATOM 830 O O . PHE A 1 103 ? -16.266 -4.301 3.393 1 98.94 103 PHE A O 1
ATOM 837 N N . PHE A 1 104 ? -14.797 -2.734 4.016 1 98.88 104 PHE A N 1
ATOM 838 C CA . PHE A 1 104 ? -13.617 -3.582 3.85 1 98.88 104 PHE A CA 1
ATOM 839 C C . PHE A 1 104 ? -13.734 -4.844 4.699 1 98.88 104 PHE A C 1
ATOM 841 O O . PHE A 1 104 ? -13.555 -5.953 4.199 1 98.88 104 PHE A O 1
ATOM 848 N N . ALA A 1 105 ? -14.047 -4.684 5.949 1 98.69 105 ALA A N 1
ATOM 849 C CA . ALA A 1 105 ? -14.148 -5.805 6.879 1 98.69 105 ALA A CA 1
ATOM 850 C C . ALA A 1 105 ? -15.258 -6.766 6.465 1 98.69 105 ALA A C 1
ATOM 852 O O . ALA A 1 105 ? -15.078 -7.984 6.5 1 98.69 105 ALA A O 1
ATOM 853 N N . THR A 1 106 ? -16.359 -6.238 6.066 1 98.75 106 THR A N 1
ATOM 854 C CA . THR A 1 106 ? -17.484 -7.059 5.652 1 98.75 106 THR A CA 1
ATOM 855 C C . THR A 1 106 ? -17.141 -7.863 4.398 1 98.75 106 THR A C 1
ATOM 857 O O . THR A 1 106 ? -17.328 -9.078 4.367 1 98.75 106 THR A O 1
ATOM 860 N N . TYR A 1 107 ? -16.656 -7.184 3.459 1 98.44 107 TYR A N 1
ATOM 861 C CA . TYR A 1 107 ? -16.328 -7.828 2.193 1 98.44 107 TYR A CA 1
ATOM 862 C C . TYR A 1 107 ? -15.258 -8.891 2.391 1 98.44 107 TYR A C 1
ATOM 864 O O . TYR A 1 107 ? -15.375 -10.008 1.875 1 98.44 107 TYR A O 1
ATOM 872 N N . PHE A 1 108 ? -14.258 -8.555 3.16 1 96.44 108 PHE A N 1
ATOM 873 C CA . PHE A 1 108 ? -13.164 -9.484 3.438 1 96.44 108 PHE A CA 1
ATOM 874 C C . PHE A 1 108 ? -13.672 -10.711 4.176 1 96.44 108 PHE A C 1
ATOM 876 O O . PHE A 1 108 ? -13.242 -11.836 3.898 1 96.44 108 PHE A O 1
ATOM 883 N N . THR A 1 109 ? -14.539 -10.477 5.09 1 96.31 109 THR A N 1
ATOM 884 C CA . THR A 1 109 ? -15.141 -11.578 5.836 1 96.31 109 THR A CA 1
ATOM 885 C C . THR A 1 109 ? -15.891 -12.516 4.898 1 96.31 109 THR A C 1
ATOM 887 O O . THR A 1 109 ? -15.719 -13.734 4.961 1 96.31 109 THR A O 1
ATOM 890 N N . LEU A 1 110 ? -16.656 -12 4.039 1 96 110 LEU A N 1
ATOM 891 C CA . LEU A 1 110 ? -17.453 -12.805 3.119 1 96 110 LEU A CA 1
ATOM 892 C C . LEU A 1 110 ? -16.562 -13.547 2.133 1 96 110 LEU A C 1
ATOM 894 O O . LEU A 1 110 ? -16.828 -14.703 1.806 1 96 110 LEU A O 1
ATOM 898 N N . LEU A 1 111 ? -15.5 -12.914 1.711 1 93.88 111 LEU A N 1
ATOM 899 C CA . LEU A 1 111 ? -14.523 -13.594 0.86 1 93.88 111 LEU A CA 1
ATOM 900 C C . LEU A 1 111 ? -13.914 -14.789 1.579 1 93.88 111 LEU A C 1
ATOM 902 O O . LEU A 1 111 ? -13.797 -15.875 1.001 1 93.88 111 LEU A O 1
ATOM 906 N N . THR A 1 112 ? -13.547 -14.547 2.793 1 91.31 112 THR A N 1
ATOM 907 C CA . THR A 1 112 ? -12.906 -15.586 3.588 1 91.31 112 THR A CA 1
ATOM 908 C C . THR A 1 112 ? -13.844 -16.766 3.799 1 91.31 112 THR A C 1
ATOM 910 O O . THR A 1 112 ? -13.438 -17.922 3.643 1 91.31 112 THR A O 1
ATOM 913 N N . TYR A 1 113 ? -15.039 -16.516 4.078 1 90.56 113 TYR A N 1
ATOM 914 C CA . TYR A 1 113 ? -15.992 -17.578 4.34 1 90.56 113 TYR A CA 1
ATOM 915 C C . TYR A 1 113 ? -16.344 -18.328 3.053 1 90.56 113 TYR A C 1
ATOM 917 O O . TYR A 1 113 ? -16.672 -19.516 3.082 1 90.56 113 TYR A O 1
ATOM 925 N N . LYS A 1 114 ? -16.281 -17.688 1.926 1 89.88 114 LYS A N 1
ATOM 926 C CA . LYS A 1 114 ? -16.531 -18.328 0.641 1 89.88 114 LYS A CA 1
ATOM 927 C C . LYS A 1 114 ? -15.312 -19.156 0.201 1 89.88 114 LYS A C 1
ATOM 929 O O . LYS A 1 114 ? -15.398 -19.938 -0.75 1 89.88 114 LYS A O 1
ATOM 934 N N . GLY A 1 115 ? -14.141 -18.891 0.882 1 85.56 115 GLY A N 1
ATOM 935 C CA . GLY A 1 115 ? -12.93 -19.641 0.573 1 85.56 115 GLY A CA 1
ATOM 936 C C . GLY A 1 115 ? -12.125 -19.016 -0.558 1 85.56 115 GLY A C 1
ATOM 937 O O . GLY A 1 115 ? -11.367 -19.719 -1.231 1 85.56 115 GLY A O 1
ATOM 938 N N . ILE A 1 116 ? -12.336 -17.781 -0.793 1 82.94 116 ILE A N 1
ATOM 939 C CA . ILE A 1 116 ? -11.648 -17.109 -1.886 1 82.94 116 ILE A CA 1
ATOM 940 C C . ILE A 1 116 ? -10.422 -16.375 -1.349 1 82.94 116 ILE A C 1
ATOM 942 O O . ILE A 1 116 ? -10.523 -15.594 -0.396 1 82.94 116 ILE A O 1
ATOM 946 N N . GLY A 1 117 ? -9.242 -16.672 -1.941 1 74.31 117 GLY A N 1
ATOM 947 C CA . GLY A 1 117 ? -8.031 -15.938 -1.628 1 74.31 117 GLY A CA 1
ATOM 948 C C . GLY A 1 117 ? -7.172 -16.625 -0.58 1 74.31 117 GLY A C 1
ATOM 949 O O . GLY A 1 117 ? -6.508 -17.609 -0.867 1 74.31 117 GLY A O 1
ATOM 950 N N . LEU A 1 118 ? -7.191 -16.109 0.752 1 63.81 118 LEU A N 1
ATOM 951 C CA . LEU A 1 118 ? -6.246 -16.469 1.807 1 63.81 118 LEU A CA 1
ATOM 952 C C . LEU A 1 118 ? -6.699 -17.703 2.555 1 63.81 118 LEU A C 1
ATOM 954 O O . LEU A 1 118 ? -5.969 -18.234 3.395 1 63.81 118 LEU A O 1
ATOM 958 N N . SER A 1 119 ? -7.961 -18.344 2.498 1 60.91 119 SER A N 1
ATOM 959 C CA . SER A 1 119 ? -8.609 -18.969 3.645 1 60.91 119 SER A CA 1
ATOM 960 C C . SER A 1 119 ? -8.516 -20.5 3.574 1 60.91 119 SER A C 1
ATOM 962 O O . SER A 1 119 ? -9.047 -21.188 4.438 1 60.91 119 SER A O 1
ATOM 964 N N . ASP A 1 120 ? -7.836 -21.234 2.943 1 59.78 120 ASP A N 1
ATOM 965 C CA . ASP A 1 120 ? -8.047 -22.578 3.48 1 59.78 120 ASP A CA 1
ATOM 966 C C . ASP A 1 120 ? -7.535 -22.688 4.914 1 59.78 120 ASP A C 1
ATOM 968 O O . ASP A 1 120 ? -7.223 -23.781 5.387 1 59.78 120 ASP A O 1
ATOM 972 N N . THR A 1 121 ? -7.559 -21.391 5.531 1 59.16 121 THR A N 1
ATOM 973 C CA . THR A 1 121 ? -6.891 -21.453 6.828 1 59.16 121 THR A CA 1
ATOM 974 C C . THR A 1 121 ? -7.793 -22.109 7.867 1 59.16 121 THR A C 1
ATOM 976 O O . THR A 1 121 ? -9.016 -22.016 7.785 1 59.16 121 THR A O 1
ATOM 979 N N . THR A 1 122 ? -7.285 -23.031 8.492 1 64.75 122 THR A N 1
ATOM 980 C CA . THR A 1 122 ? -7.91 -23.766 9.586 1 64.75 122 THR A CA 1
ATOM 981 C C . THR A 1 122 ? -8.531 -22.797 10.594 1 64.75 122 THR A C 1
ATOM 983 O O . THR A 1 122 ? -9.508 -23.141 11.266 1 64.75 122 THR A O 1
ATOM 986 N N . ASN A 1 123 ? -8.094 -21.578 10.477 1 82.06 123 ASN A N 1
ATOM 987 C CA . ASN A 1 123 ? -8.648 -20.656 11.469 1 82.06 123 ASN A CA 1
ATOM 988 C C . ASN A 1 123 ? -9.18 -19.375 10.82 1 82.06 123 ASN A C 1
ATOM 990 O O . ASN A 1 123 ? -8.523 -18.344 10.859 1 82.06 123 ASN A O 1
ATOM 994 N N . LYS A 1 124 ? -10.383 -19.406 10.281 1 85.62 124 LYS A N 1
ATOM 995 C CA . LYS A 1 124 ? -11.039 -18.281 9.617 1 85.62 124 LYS A CA 1
ATOM 996 C C . LYS A 1 124 ? -11.195 -17.094 10.562 1 85.62 124 LYS A C 1
ATOM 998 O O . LYS A 1 124 ? -11.094 -15.945 10.141 1 85.62 124 LYS A O 1
ATOM 1003 N N . TRP A 1 125 ? -11.281 -17.375 11.828 1 87.88 125 TRP A N 1
ATOM 1004 C CA . TRP A 1 125 ? -11.461 -16.312 12.812 1 87.88 125 TRP A CA 1
ATOM 1005 C C . TRP A 1 125 ? -10.203 -15.453 12.93 1 87.88 125 TRP A C 1
ATOM 1007 O O . TRP A 1 125 ? -10.281 -14.234 13.086 1 87.88 125 TRP A O 1
ATOM 1017 N N . ALA A 1 126 ? -9.133 -16.141 12.844 1 87.06 126 ALA A N 1
ATOM 1018 C CA . ALA A 1 126 ? -7.867 -15.414 12.945 1 87.06 126 ALA A CA 1
ATOM 1019 C C . ALA A 1 126 ? -7.68 -14.484 11.75 1 87.06 126 ALA A C 1
ATOM 1021 O O . ALA A 1 126 ? -7.082 -13.414 11.883 1 87.06 126 ALA A O 1
ATOM 1022 N N . VAL A 1 127 ? -8.273 -14.859 10.656 1 87.62 127 VAL A N 1
ATOM 1023 C CA . VAL A 1 127 ? -8.102 -14.102 9.43 1 87.62 127 VAL A CA 1
ATOM 1024 C C . VAL A 1 127 ? -9.062 -12.906 9.422 1 87.62 127 VAL A C 1
ATOM 1026 O O . VAL A 1 127 ? -8.695 -11.812 8.984 1 87.62 127 VAL A O 1
ATOM 1029 N N . ILE A 1 128 ? -10.242 -13.078 9.961 1 92.62 128 ILE A N 1
ATOM 1030 C CA . ILE A 1 128 ? -11.258 -12.047 9.82 1 92.62 128 ILE A CA 1
ATOM 1031 C C . ILE A 1 128 ? -11.172 -11.078 11 1 92.62 128 ILE A C 1
ATOM 1033 O O . ILE A 1 128 ? -11.719 -9.969 10.945 1 92.62 128 ILE A O 1
ATOM 1037 N N . PHE A 1 129 ? -10.484 -11.398 11.992 1 94.94 129 PHE A N 1
ATOM 1038 C CA . PHE A 1 129 ? -10.453 -10.617 13.219 1 94.94 129 PHE A CA 1
ATOM 1039 C C . PHE A 1 129 ? -9.734 -9.297 13.008 1 94.94 129 PHE A C 1
ATOM 1041 O O . PHE A 1 129 ? -10.258 -8.234 13.352 1 94.94 129 PHE A O 1
ATOM 1048 N N . PRO A 1 130 ? -8.617 -9.266 12.344 1 95.06 130 PRO A N 1
ATOM 1049 C CA . PRO A 1 130 ? -7.848 -8.023 12.25 1 95.06 130 PRO A CA 1
ATOM 1050 C C . PRO A 1 130 ? -8.609 -6.918 11.516 1 95.06 130 PRO A C 1
ATOM 1052 O O . PRO A 1 130 ? -8.664 -5.781 11.984 1 95.06 130 PRO A O 1
ATOM 1055 N N . PRO A 1 131 ? -9.289 -7.203 10.398 1 97.06 131 PRO A N 1
ATOM 1056 C CA . PRO A 1 131 ? -10.016 -6.125 9.727 1 97.06 131 PRO A CA 1
ATOM 1057 C C . PRO A 1 131 ? -11.125 -5.531 10.594 1 97.06 131 PRO A C 1
ATOM 1059 O O . PRO A 1 131 ? -11.383 -4.328 10.531 1 97.06 131 PRO A O 1
ATOM 1062 N N . TRP A 1 132 ? -11.719 -6.316 11.406 1 98.5 132 TRP A N 1
ATOM 1063 C CA . TRP A 1 132 ? -12.789 -5.812 12.258 1 98.5 132 TRP A CA 1
ATOM 1064 C C . TRP A 1 132 ? -12.219 -4.984 13.406 1 98.5 132 TRP A C 1
ATOM 1066 O O . TRP A 1 132 ? -12.805 -3.971 13.797 1 98.5 132 TRP A O 1
ATOM 1076 N N . VAL A 1 133 ? -11.148 -5.379 13.938 1 98.56 133 VAL A N 1
ATOM 1077 C CA . VAL A 1 133 ? -10.484 -4.594 14.969 1 98.56 133 VAL A CA 1
ATOM 1078 C C . VAL A 1 133 ? -10.086 -3.23 14.414 1 98.56 133 VAL A C 1
ATOM 1080 O O . VAL A 1 133 ? -10.328 -2.197 15.039 1 98.56 133 VAL A O 1
ATOM 1083 N N . LEU A 1 134 ? -9.555 -3.273 13.266 1 98.5 134 LEU A N 1
ATOM 1084 C CA . LEU A 1 134 ? -9.133 -2.029 12.625 1 98.5 134 LEU A CA 1
ATOM 1085 C C . LEU A 1 134 ? -10.336 -1.144 12.32 1 98.5 134 LEU A C 1
ATOM 1087 O O . LEU A 1 134 ? -10.258 0.081 12.438 1 98.5 134 LEU A O 1
ATOM 1091 N N . ALA A 1 135 ? -11.398 -1.814 11.898 1 98.81 135 ALA A N 1
ATOM 1092 C CA . ALA A 1 135 ? -12.617 -1.054 11.625 1 98.81 135 ALA A CA 1
ATOM 1093 C C . ALA A 1 135 ? -13.133 -0.36 12.883 1 98.81 135 ALA A C 1
ATOM 1095 O O . ALA A 1 135 ? -13.43 0.836 12.859 1 98.81 135 ALA A O 1
ATOM 1096 N N . LEU A 1 136 ? -13.156 -1 13.977 1 98.75 136 LEU A N 1
ATOM 1097 C CA . LEU A 1 136 ? -13.641 -0.449 15.242 1 98.75 136 LEU A CA 1
ATOM 1098 C C . LEU A 1 136 ? -12.703 0.643 15.75 1 98.75 136 LEU A C 1
ATOM 1100 O O . LEU A 1 136 ? -13.156 1.684 16.234 1 98.75 136 LEU A O 1
ATOM 1104 N N . LEU A 1 137 ? -11.453 0.379 15.594 1 98.75 137 LEU A N 1
ATOM 1105 C CA . LEU A 1 137 ? -10.477 1.372 16.031 1 98.75 137 LEU A CA 1
ATOM 1106 C C . LEU A 1 137 ? -10.57 2.633 15.172 1 98.75 137 LEU A C 1
ATOM 1108 O O . LEU A 1 137 ? -10.422 3.746 15.688 1 98.75 137 LEU A O 1
ATOM 1112 N N . THR A 1 138 ? -10.758 2.449 13.898 1 98.62 138 THR A N 1
ATOM 1113 C CA . THR A 1 138 ? -10.906 3.605 13.016 1 98.62 138 THR A CA 1
ATOM 1114 C C . THR A 1 138 ? -12.148 4.414 13.391 1 98.62 138 THR A C 1
ATOM 1116 O O . THR A 1 138 ? -12.086 5.641 13.5 1 98.62 138 THR A O 1
ATOM 1119 N N . MET A 1 139 ? -13.188 3.705 13.602 1 98.19 139 MET A N 1
ATOM 1120 C CA . MET A 1 139 ? -14.422 4.352 14.047 1 98.19 139 MET A CA 1
ATOM 1121 C C . MET A 1 139 ? -14.18 5.148 15.328 1 98.19 139 MET A C 1
ATOM 1123 O O . MET A 1 139 ? -14.555 6.32 15.414 1 98.19 139 MET A O 1
ATOM 1127 N N . TYR A 1 140 ? -13.578 4.59 16.25 1 98.5 140 TYR A N 1
ATOM 1128 C CA . TYR A 1 140 ? -13.273 5.227 17.531 1 98.5 140 TYR A CA 1
ATOM 1129 C C . TYR A 1 140 ? -12.336 6.414 17.344 1 98.5 140 TYR A C 1
ATOM 1131 O O . TYR A 1 140 ? -12.5 7.453 17.984 1 98.5 140 TYR A O 1
ATOM 1139 N N . SER A 1 141 ? -11.398 6.25 16.516 1 98.31 141 SER A N 1
ATOM 1140 C CA . SER A 1 141 ? -10.406 7.297 16.281 1 98.31 141 SER A CA 1
ATOM 1141 C C . SER A 1 141 ? -11.062 8.57 15.758 1 98.31 141 SER A C 1
ATOM 1143 O O . SER A 1 141 ? -10.695 9.68 16.172 1 98.31 141 SER A O 1
ATOM 1145 N N . ARG A 1 142 ? -12.055 8.438 14.938 1 97.19 142 ARG A N 1
ATOM 1146 C CA . ARG A 1 142 ? -12.703 9.594 14.328 1 97.19 142 ARG A CA 1
ATOM 1147 C C . ARG A 1 142 ? -13.438 10.422 15.383 1 97.19 142 ARG A C 1
ATOM 1149 O O . ARG A 1 142 ? -13.5 11.648 15.281 1 97.19 142 ARG A O 1
ATOM 1156 N N . VAL A 1 143 ? -13.953 9.742 16.344 1 97.62 143 VAL A N 1
ATOM 1157 C CA . VAL A 1 143 ? -14.672 10.422 17.422 1 97.62 143 VAL A CA 1
ATOM 1158 C C . VAL A 1 143 ? -13.68 11 18.422 1 97.62 143 VAL A C 1
ATOM 1160 O O . VAL A 1 143 ? -13.766 12.172 18.797 1 97.62 143 VAL A O 1
ATOM 1163 N N . TYR A 1 144 ? -12.734 10.188 18.828 1 97.44 144 TYR A N 1
ATOM 1164 C CA . TYR A 1 144 ? -11.742 10.586 19.828 1 97.44 144 TYR A CA 1
ATOM 1165 C C . TYR A 1 144 ? -10.977 11.82 19.359 1 97.44 144 TYR A C 1
ATOM 1167 O O . TYR A 1 144 ? -10.711 12.727 20.156 1 97.44 144 TYR A O 1
ATOM 1175 N N . LEU A 1 145 ? -10.695 11.914 18.109 1 96.19 145 LEU A N 1
ATOM 1176 C CA . LEU A 1 145 ? -9.883 13 17.578 1 96.19 145 LEU A CA 1
ATOM 1177 C C . LEU A 1 145 ? -10.75 14.195 17.188 1 96.19 145 LEU A C 1
ATOM 1179 O O . LEU A 1 145 ? -10.234 15.234 16.781 1 96.19 145 LEU A O 1
ATOM 1183 N N . GLY A 1 146 ? -12.102 14.039 17.234 1 94.44 146 GLY A N 1
ATOM 1184 C CA . GLY A 1 146 ? -13.016 15.164 17.109 1 94.44 146 GLY A CA 1
ATOM 1185 C C . GLY A 1 146 ? -13.453 15.414 15.68 1 94.44 146 GLY A C 1
ATOM 1186 O O . GLY A 1 146 ? -13.977 16.484 15.367 1 94.44 146 GLY A O 1
ATOM 1187 N N . TYR A 1 147 ? -13.273 14.422 14.82 1 94.31 147 TYR A N 1
ATOM 1188 C CA . TYR A 1 147 ? -13.594 14.625 13.414 1 94.31 147 TYR A CA 1
ATOM 1189 C C . TYR A 1 147 ? -15.07 14.359 13.148 1 94.31 147 TYR A C 1
ATOM 1191 O O . TYR A 1 147 ? -15.656 14.938 12.227 1 94.31 147 TYR A O 1
ATOM 1199 N N . HIS A 1 148 ? -15.586 13.461 13.883 1 97.19 148 HIS A N 1
ATOM 1200 C CA . HIS A 1 148 ? -16.969 13.062 13.672 1 97.19 148 HIS A CA 1
ATOM 1201 C C . HIS A 1 148 ? -17.688 12.836 15 1 97.19 148 HIS A C 1
ATOM 1203 O O . HIS A 1 148 ? -17.031 12.633 16.031 1 97.19 148 HIS A O 1
ATOM 1209 N N . THR A 1 149 ? -19.016 12.953 14.984 1 97.38 149 THR A N 1
ATOM 1210 C CA . THR A 1 149 ? -19.828 12.547 16.125 1 97.38 149 THR A CA 1
ATOM 1211 C C . THR A 1 149 ? -20.062 11.039 16.109 1 97.38 149 THR A C 1
ATOM 1213 O O . THR A 1 149 ? -19.812 10.375 15.102 1 97.38 149 THR A O 1
ATOM 1216 N N . VAL A 1 150 ? -20.547 10.555 17.234 1 98.06 150 VAL A N 1
ATOM 1217 C CA . VAL A 1 150 ? -20.828 9.133 17.359 1 98.06 150 VAL A CA 1
ATOM 1218 C C . VAL A 1 150 ? -21.891 8.727 16.344 1 98.06 150 VAL A C 1
ATOM 1220 O O . VAL A 1 150 ? -21.75 7.691 15.68 1 98.06 150 VAL A O 1
ATOM 1223 N N . ALA A 1 151 ? -22.844 9.547 16.141 1 97.88 151 ALA A N 1
ATOM 1224 C CA . ALA A 1 151 ? -23.906 9.25 15.203 1 97.88 151 ALA A CA 1
ATOM 1225 C C . ALA A 1 151 ? -23.375 9.172 13.773 1 97.88 151 ALA A C 1
ATOM 1227 O O . ALA A 1 151 ? -23.797 8.305 13 1 97.88 151 ALA A O 1
ATOM 1228 N N . GLN A 1 152 ? -22.5 10.008 13.438 1 98.06 152 GLN A N 1
ATOM 1229 C CA . GLN A 1 152 ? -21.953 10.062 12.078 1 98.06 152 GLN A CA 1
ATOM 1230 C C . GLN A 1 152 ? -21.125 8.82 11.766 1 98.06 152 GLN A C 1
ATOM 1232 O O . GLN A 1 152 ? -21.188 8.297 10.656 1 98.06 152 GLN A O 1
ATOM 1237 N N . VAL A 1 153 ? -20.359 8.297 12.75 1 98.56 153 VAL A N 1
ATOM 1238 C CA . VAL A 1 153 ? -19.516 7.125 12.508 1 98.56 153 VAL A CA 1
ATOM 1239 C C . VAL A 1 153 ? -20.391 5.875 12.461 1 98.56 153 VAL A C 1
ATOM 1241 O O . VAL A 1 153 ? -20.109 4.938 11.703 1 98.56 153 VAL A O 1
ATOM 1244 N N . PHE A 1 154 ? -21.484 5.859 13.227 1 98.69 154 PHE A N 1
ATOM 1245 C CA . PHE A 1 154 ? -22.391 4.711 13.172 1 98.69 154 PHE A CA 1
ATOM 1246 C C . PHE A 1 154 ? -23.125 4.672 11.844 1 98.69 154 PHE A C 1
ATOM 1248 O O . PHE A 1 154 ? -23.359 3.594 11.289 1 98.69 154 PHE A O 1
ATOM 1255 N N . ALA A 1 155 ? -23.516 5.824 11.391 1 98.62 155 ALA A N 1
ATOM 1256 C CA . ALA A 1 155 ? -24.141 5.883 10.07 1 98.62 155 ALA A CA 1
ATOM 1257 C C . ALA A 1 155 ? -23.188 5.371 8.992 1 98.62 155 ALA A C 1
ATOM 1259 O O . ALA A 1 155 ? -23.578 4.582 8.125 1 98.62 155 ALA A O 1
ATOM 1260 N N . GLY A 1 156 ? -21.922 5.773 9.039 1 98.81 156 GLY A N 1
ATOM 1261 C CA . GLY A 1 156 ? -20.922 5.293 8.109 1 98.81 156 GLY A CA 1
ATOM 1262 C C . GLY A 1 156 ? -20.703 3.797 8.188 1 98.81 156 GLY A C 1
ATOM 1263 O O . GLY A 1 156 ? -20.609 3.119 7.164 1 98.81 156 GLY A O 1
ATOM 1264 N N . SER A 1 157 ? -20.641 3.354 9.414 1 98.88 157 SER A N 1
ATOM 1265 C CA . SER A 1 157 ? -20.422 1.928 9.633 1 98.88 157 SER A CA 1
ATOM 1266 C C . SER A 1 157 ? -21.562 1.095 9.07 1 98.88 157 SER A C 1
ATOM 1268 O O . SER A 1 157 ? -21.328 0.093 8.383 1 98.88 157 SER A O 1
ATOM 1270 N N . ALA A 1 158 ? -22.75 1.536 9.344 1 98.88 158 ALA A N 1
ATOM 1271 C CA . ALA A 1 158 ? -23.938 0.819 8.852 1 98.88 158 ALA A CA 1
ATOM 1272 C C . ALA A 1 158 ? -23.969 0.816 7.328 1 98.88 158 ALA A C 1
ATOM 1274 O O . ALA A 1 158 ? -24.234 -0.218 6.711 1 98.88 158 ALA A O 1
ATOM 1275 N N . LEU A 1 159 ? -23.703 1.927 6.77 1 98.88 159 LEU A N 1
ATOM 1276 C CA . LEU A 1 159 ? -23.672 2.021 5.316 1 98.88 159 LEU A CA 1
ATOM 1277 C C . LEU A 1 159 ? -22.562 1.151 4.734 1 98.88 159 LEU A C 1
ATOM 1279 O O . LEU A 1 159 ? -22.75 0.504 3.703 1 98.88 159 LEU A O 1
ATOM 1283 N N . GLY A 1 160 ? -21.375 1.115 5.363 1 98.94 160 GLY A N 1
ATOM 1284 C CA . GLY A 1 160 ? -20.281 0.271 4.938 1 98.94 160 GLY A CA 1
ATOM 1285 C C . GLY A 1 160 ? -20.625 -1.206 4.926 1 98.94 160 GLY A C 1
ATOM 1286 O O . GLY A 1 160 ? -20.344 -1.909 3.955 1 98.94 160 GLY A O 1
ATOM 1287 N N . VAL A 1 161 ? -21.266 -1.612 5.996 1 98.94 161 VAL A N 1
ATOM 1288 C CA . VAL A 1 161 ? -21.656 -3.012 6.09 1 98.94 161 VAL A CA 1
ATOM 1289 C C . VAL A 1 161 ? -22.656 -3.338 4.973 1 98.94 161 VAL A C 1
ATOM 1291 O O . VAL A 1 161 ? -22.5 -4.344 4.27 1 98.94 161 VAL A O 1
ATOM 1294 N N . PHE A 1 162 ? -23.578 -2.475 4.801 1 98.94 162 PHE A N 1
ATOM 1295 C CA . PHE A 1 162 ? -24.625 -2.686 3.799 1 98.94 162 PHE A CA 1
ATOM 1296 C C . PHE A 1 162 ? -24.016 -2.719 2.398 1 98.94 162 PHE A C 1
ATOM 1298 O O . PHE A 1 162 ? -24.234 -3.67 1.646 1 98.94 162 PHE A O 1
ATOM 1305 N N . LEU A 1 163 ? -23.25 -1.768 2.041 1 98.94 163 LEU A N 1
ATOM 1306 C CA . LEU A 1 163 ? -22.672 -1.671 0.704 1 98.94 163 LEU A CA 1
ATOM 1307 C C . LEU A 1 163 ? -21.656 -2.789 0.465 1 98.94 163 LEU A C 1
ATOM 1309 O O . LEU A 1 163 ? -21.562 -3.312 -0.647 1 98.94 163 LEU A O 1
ATOM 1313 N N . GLY A 1 164 ? -20.844 -3.129 1.524 1 98.94 164 GLY A N 1
ATOM 1314 C CA . GLY A 1 164 ? -19.922 -4.242 1.396 1 98.94 164 GLY A CA 1
ATOM 1315 C C . GLY A 1 164 ? -20.609 -5.559 1.083 1 98.94 164 GLY A C 1
ATOM 1316 O O . GLY A 1 164 ? -20.172 -6.305 0.208 1 98.94 164 GLY A O 1
ATOM 1317 N N . ALA A 1 165 ? -21.703 -5.785 1.752 1 98.88 165 ALA A N 1
ATOM 1318 C CA . ALA A 1 165 ? -22.453 -7.02 1.542 1 98.88 165 ALA A CA 1
ATOM 1319 C C . ALA A 1 165 ? -23.109 -7.039 0.161 1 98.88 165 ALA A C 1
ATOM 1321 O O . ALA A 1 165 ? -23.031 -8.047 -0.552 1 98.88 165 ALA A O 1
ATOM 1322 N N . VAL A 1 166 ? -23.688 -5.949 -0.223 1 98.88 166 VAL A N 1
ATOM 1323 C CA . VAL A 1 166 ? -24.375 -5.859 -1.508 1 98.88 166 VAL A CA 1
ATOM 1324 C C . VAL A 1 166 ? -23.375 -6.008 -2.645 1 98.88 166 VAL A C 1
ATOM 1326 O O . VAL A 1 166 ? -23.609 -6.734 -3.609 1 98.88 166 VAL A O 1
ATOM 1329 N N . TRP A 1 167 ? -22.266 -5.344 -2.506 1 98.88 167 TRP A N 1
ATOM 1330 C CA . TRP A 1 167 ? -21.266 -5.402 -3.57 1 98.88 167 TRP A CA 1
ATOM 1331 C C . TRP A 1 167 ? -20.672 -6.801 -3.686 1 98.88 167 TRP A C 1
ATOM 1333 O O . TRP A 1 167 ? -20.422 -7.289 -4.789 1 98.88 167 TRP A O 1
ATOM 1343 N N . PHE A 1 168 ? -20.484 -7.43 -2.547 1 98.69 168 PHE A N 1
ATOM 1344 C CA . PHE A 1 168 ? -20.016 -8.812 -2.582 1 98.69 168 PHE A CA 1
ATOM 1345 C C . PHE A 1 168 ? -21 -9.695 -3.352 1 98.69 168 PHE A C 1
ATOM 1347 O O . PHE A 1 168 ? -20.578 -10.508 -4.18 1 98.69 168 PHE A O 1
ATOM 1354 N N . TRP A 1 169 ? -22.25 -9.477 -3.068 1 98.56 169 TRP A N 1
ATOM 1355 C CA . TRP A 1 169 ? -23.266 -10.234 -3.783 1 98.56 169 TRP A CA 1
ATOM 1356 C C . TRP A 1 169 ? -23.219 -9.938 -5.277 1 98.56 169 TRP A C 1
ATOM 1358 O O . TRP A 1 169 ? -23.297 -10.844 -6.102 1 98.56 169 TRP A O 1
ATOM 1368 N N . VAL A 1 170 ? -23.109 -8.703 -5.641 1 98.75 170 VAL A N 1
ATOM 1369 C CA . VAL A 1 170 ? -23.062 -8.297 -7.043 1 98.75 170 VAL A CA 1
ATOM 1370 C C . VAL A 1 170 ? -21.875 -8.977 -7.734 1 98.75 170 VAL A C 1
ATOM 1372 O O . VAL A 1 170 ? -22.031 -9.57 -8.805 1 98.75 170 VAL A O 1
ATOM 1375 N N . VAL A 1 171 ? -20.719 -9.016 -7.102 1 98.38 171 VAL A N 1
ATOM 1376 C CA . VAL A 1 171 ? -19.516 -9.539 -7.723 1 98.38 171 VAL A CA 1
ATOM 1377 C C . VAL A 1 171 ? -19.594 -11.062 -7.809 1 98.38 171 VAL A C 1
ATOM 1379 O O . VAL A 1 171 ? -19.328 -11.648 -8.867 1 98.38 171 VAL A O 1
ATOM 1382 N N . ASN A 1 172 ? -20.062 -11.727 -6.773 1 96.94 172 ASN A N 1
ATOM 1383 C CA . ASN A 1 172 ? -19.922 -13.18 -6.684 1 96.94 172 ASN A CA 1
ATOM 1384 C C . ASN A 1 172 ? -21.188 -13.891 -7.121 1 96.94 172 ASN A C 1
ATOM 1386 O O . ASN A 1 172 ? -21.203 -15.117 -7.273 1 96.94 172 ASN A O 1
ATOM 1390 N N . SER A 1 173 ? -22.266 -13.125 -7.406 1 96.81 173 SER A N 1
ATOM 1391 C CA . SER A 1 173 ? -23.484 -13.742 -7.914 1 96.81 173 SER A CA 1
ATOM 1392 C C . SER A 1 173 ? -23.797 -13.258 -9.32 1 96.81 173 SER A C 1
ATOM 1394 O O . SER A 1 173 ? -24.438 -13.977 -10.102 1 96.81 173 SER A O 1
ATOM 1396 N N . VAL A 1 174 ? -23.359 -12.086 -9.688 1 97.75 174 VAL A N 1
ATOM 1397 C CA . VAL A 1 174 ? -23.75 -11.508 -10.969 1 97.75 174 VAL A CA 1
ATOM 1398 C C . VAL A 1 174 ? -22.547 -11.422 -11.891 1 97.75 174 VAL A C 1
ATOM 1400 O O . VAL A 1 174 ? -22.594 -11.898 -13.031 1 97.75 174 VAL A O 1
ATOM 1403 N N . LEU A 1 175 ? -21.438 -10.938 -11.43 1 97.81 175 LEU A N 1
ATOM 1404 C CA . LEU A 1 175 ? -20.312 -10.617 -12.297 1 97.81 175 LEU A CA 1
ATOM 1405 C C . LEU A 1 175 ? -19.359 -11.805 -12.422 1 97.81 175 LEU A C 1
ATOM 1407 O O . LEU A 1 175 ? -18.641 -11.938 -13.414 1 97.81 175 LEU A O 1
ATOM 1411 N N . TYR A 1 176 ? -19.375 -12.664 -11.492 1 95.88 176 TYR A N 1
ATOM 1412 C CA . TYR A 1 176 ? -18.422 -13.773 -11.391 1 95.88 176 TYR A CA 1
ATOM 1413 C C . TYR A 1 176 ? -18.438 -14.617 -12.656 1 95.88 176 TYR A C 1
ATOM 1415 O O . TYR A 1 176 ? -17.375 -15.008 -13.156 1 95.88 176 TYR A O 1
ATOM 1423 N N . PRO A 1 177 ? -19.578 -14.852 -13.281 1 95.25 177 PRO A N 1
ATOM 1424 C CA . PRO A 1 177 ? -19.609 -15.664 -14.508 1 95.25 177 PRO A CA 1
ATOM 1425 C C . PRO A 1 177 ? -18.828 -15.023 -15.648 1 95.25 177 PRO A C 1
ATOM 1427 O O . PRO A 1 177 ? -18.453 -15.703 -16.609 1 95.25 177 PRO A O 1
ATOM 1430 N N . SER A 1 178 ? -18.547 -13.766 -15.555 1 96.56 178 SER A N 1
ATOM 1431 C CA . SER A 1 178 ? -17.844 -13.062 -16.625 1 96.56 178 SER A CA 1
ATOM 1432 C C . SER A 1 178 ? -16.328 -13.062 -16.391 1 96.56 178 SER A C 1
ATOM 1434 O O . SER A 1 178 ? -15.562 -12.609 -17.234 1 96.56 178 SER A O 1
ATOM 1436 N N . PHE A 1 179 ? -15.836 -13.594 -15.273 1 96.81 179 PHE A N 1
ATOM 1437 C CA . PHE A 1 179 ? -14.422 -13.539 -14.906 1 96.81 179 PHE A CA 1
ATOM 1438 C C . PHE A 1 179 ? -13.57 -14.281 -15.93 1 96.81 179 PHE A C 1
ATOM 1440 O O . PHE A 1 179 ? -12.555 -13.766 -16.391 1 96.81 179 PHE A O 1
ATOM 1447 N N . PRO A 1 180 ? -14.023 -15.461 -16.344 1 94.31 180 PRO A N 1
ATOM 1448 C CA . PRO A 1 180 ? -13.219 -16.172 -17.344 1 94.31 180 PRO A CA 1
ATOM 1449 C C . PRO A 1 180 ? -13.117 -15.406 -18.656 1 94.31 180 PRO A C 1
ATOM 1451 O O . PRO A 1 180 ? -12.062 -15.43 -19.297 1 94.31 180 PRO A O 1
ATOM 1454 N N . MET A 1 181 ? -14.211 -14.773 -19.016 1 95.62 181 MET A N 1
ATOM 1455 C CA . MET A 1 181 ? -14.195 -13.969 -20.234 1 95.62 181 MET A CA 1
ATOM 1456 C C . MET A 1 181 ? -13.188 -12.828 -20.125 1 95.62 181 MET A C 1
ATOM 1458 O O . MET A 1 181 ? -12.461 -12.539 -21.078 1 95.62 181 MET A O 1
ATOM 1462 N N . ILE A 1 182 ? -13.086 -12.219 -18.984 1 97 182 ILE A N 1
ATOM 1463 C CA . ILE A 1 182 ? -12.141 -11.133 -18.75 1 97 182 ILE A CA 1
ATOM 1464 C C . ILE A 1 182 ? -10.711 -11.672 -18.781 1 97 182 ILE A C 1
ATOM 1466 O O . ILE A 1 182 ? -9.828 -11.094 -19.422 1 97 182 ILE A O 1
ATOM 1470 N N . GLU A 1 183 ? -10.508 -12.703 -18.094 1 96.69 183 GLU A N 1
ATOM 1471 C CA . GLU A 1 183 ? -9.211 -13.352 -18.016 1 96.69 183 GLU A CA 1
ATOM 1472 C C . GLU A 1 183 ? -8.688 -13.742 -19.391 1 96.69 183 GLU A C 1
ATOM 1474 O O . GLU A 1 183 ? -7.488 -13.648 -19.656 1 96.69 183 GLU A O 1
ATOM 1479 N N . GLU A 1 184 ? -9.578 -14.117 -20.312 1 95.62 184 GLU A N 1
ATOM 1480 C CA . GLU A 1 184 ? -9.195 -14.625 -21.625 1 95.62 184 GLU A CA 1
ATOM 1481 C C . GLU A 1 184 ? -9.203 -13.516 -22.672 1 95.62 184 GLU A C 1
ATOM 1483 O O . GLU A 1 184 ? -8.773 -13.727 -23.812 1 95.62 184 GLU A O 1
ATOM 1488 N N . SER A 1 185 ? -9.672 -12.422 -22.312 1 96.94 185 SER A N 1
ATOM 1489 C CA . SER A 1 185 ? -9.664 -11.305 -23.25 1 96.94 185 SER A CA 1
ATOM 1490 C C . SER A 1 185 ? -8.242 -10.875 -23.594 1 96.94 185 SER A C 1
ATOM 1492 O O . SER A 1 185 ? -7.285 -11.328 -22.969 1 96.94 185 SER A O 1
ATOM 1494 N N . TRP A 1 186 ? -8.156 -10.086 -24.609 1 96.38 186 TRP A N 1
ATOM 1495 C CA . TRP A 1 186 ? -6.852 -9.578 -25.016 1 96.38 186 TRP A CA 1
ATOM 1496 C C . TRP A 1 186 ? -6.168 -8.852 -23.859 1 96.38 186 TRP A C 1
ATOM 1498 O O . TRP A 1 186 ? -4.977 -9.047 -23.609 1 96.38 186 TRP A O 1
ATOM 1508 N N . PHE A 1 187 ? -6.887 -8.109 -23.125 1 95 187 PHE A N 1
ATOM 1509 C CA . PHE A 1 187 ? -6.367 -7.332 -22.016 1 95 187 PHE A CA 1
ATOM 1510 C C . PHE A 1 187 ? -5.949 -8.242 -20.859 1 95 187 PHE A C 1
ATOM 1512 O O . PHE A 1 187 ? -4.883 -8.062 -20.281 1 95 187 PHE A O 1
ATOM 1519 N N . GLY A 1 188 ? -6.777 -9.188 -20.609 1 95.81 188 GLY A N 1
ATOM 1520 C CA . GLY A 1 188 ? -6.469 -10.148 -19.547 1 95.81 188 GLY A CA 1
ATOM 1521 C C . GLY A 1 188 ? -5.207 -10.945 -19.828 1 95.81 188 GLY A C 1
ATOM 1522 O O . GLY A 1 188 ? -4.375 -11.125 -18.938 1 95.81 188 GLY A O 1
ATOM 1523 N N . ARG A 1 189 ? -5.039 -11.289 -21.047 1 94.88 189 ARG A N 1
ATOM 1524 C CA . ARG A 1 189 ? -3.875 -12.078 -21.453 1 94.88 189 ARG A CA 1
ATOM 1525 C C . ARG A 1 189 ? -2.615 -11.219 -21.469 1 94.88 189 ARG A C 1
ATOM 1527 O O . ARG A 1 189 ? -1.551 -11.656 -21.016 1 94.88 189 ARG A O 1
ATOM 1534 N N . TYR A 1 190 ? -2.852 -10.07 -21.922 1 91.88 190 TYR A N 1
ATOM 1535 C CA . TYR A 1 190 ? -1.695 -9.195 -22.078 1 91.88 190 TYR A CA 1
ATOM 1536 C C . TYR A 1 190 ? -1.136 -8.789 -20.719 1 91.88 190 TYR A C 1
ATOM 1538 O O . TYR A 1 190 ? 0.082 -8.75 -20.531 1 91.88 190 TYR A O 1
ATOM 1546 N N . PHE A 1 191 ? -1.954 -8.578 -19.719 1 92.5 191 PHE A N 1
ATOM 1547 C CA . PHE A 1 191 ? -1.517 -8.078 -18.422 1 92.5 191 PHE A CA 1
ATOM 1548 C C . PHE A 1 191 ? -1.526 -9.188 -17.375 1 92.5 191 PHE A C 1
ATOM 1550 O O . PHE A 1 191 ? -1.238 -8.945 -16.203 1 92.5 191 PHE A O 1
ATOM 1557 N N . TYR A 1 192 ? -1.873 -10.398 -17.781 1 94.75 192 TYR A N 1
ATOM 1558 C CA . TYR A 1 192 ? -1.894 -11.57 -16.922 1 94.75 192 TYR A CA 1
ATOM 1559 C C . TYR A 1 192 ? -2.861 -11.367 -15.758 1 94.75 192 TYR A C 1
ATOM 1561 O O . TYR A 1 192 ? -2.52 -11.633 -14.602 1 94.75 192 TYR A O 1
ATOM 1569 N N . ILE A 1 193 ? -4.023 -10.766 -16.078 1 97.12 193 ILE A N 1
ATOM 1570 C CA . ILE A 1 193 ? -5.094 -10.648 -15.094 1 97.12 193 ILE A CA 1
ATOM 1571 C C . ILE A 1 193 ? -5.758 -12.008 -14.891 1 97.12 193 ILE A C 1
ATOM 1573 O O . ILE A 1 193 ? -6.203 -12.641 -15.844 1 97.12 193 ILE A O 1
ATOM 1577 N N . LYS A 1 194 ? -5.844 -12.445 -13.641 1 96.94 194 LYS A N 1
ATOM 1578 C CA . LYS A 1 194 ? -6.277 -13.828 -13.43 1 96.94 194 LYS A CA 1
ATOM 1579 C C . LYS A 1 194 ? -7.402 -13.898 -12.406 1 96.94 194 LYS A C 1
ATOM 1581 O O . LYS A 1 194 ? -7.633 -12.945 -11.664 1 96.94 194 LYS A O 1
ATOM 1586 N N . ASP A 1 195 ? -8.062 -14.93 -12.422 1 96.31 195 ASP A N 1
ATOM 1587 C CA . ASP A 1 195 ? -9.055 -15.32 -11.422 1 96.31 195 ASP A CA 1
ATOM 1588 C C . ASP A 1 195 ? -8.648 -16.609 -10.711 1 96.31 195 ASP A C 1
ATOM 1590 O O . ASP A 1 195 ? -8.484 -17.656 -11.344 1 96.31 195 ASP A O 1
ATOM 1594 N N . THR A 1 196 ? -8.477 -16.484 -9.391 1 94.31 196 THR A N 1
ATOM 1595 C CA . THR A 1 196 ? -8.062 -17.656 -8.625 1 94.31 196 THR A CA 1
ATOM 1596 C C . THR A 1 196 ? -9.164 -18.094 -7.664 1 94.31 196 THR A C 1
ATOM 1598 O O . THR A 1 196 ? -8.898 -18.797 -6.684 1 94.31 196 THR A O 1
ATOM 1601 N N . SER A 1 197 ? -10.367 -17.734 -7.93 1 92.38 197 SER A N 1
ATOM 1602 C CA . SER A 1 197 ? -11.492 -18.016 -7.035 1 92.38 197 SER A CA 1
ATOM 1603 C C . SER A 1 197 ? -11.719 -19.516 -6.867 1 92.38 197 SER A C 1
ATOM 1605 O O . SER A 1 197 ? -12.219 -19.953 -5.832 1 92.38 197 SER A O 1
ATOM 1607 N N . HIS A 1 198 ? -11.336 -20.25 -7.887 1 91.06 198 HIS A N 1
ATOM 1608 C CA . HIS A 1 198 ? -11.586 -21.688 -7.871 1 91.06 198 HIS A CA 1
ATOM 1609 C C . HIS A 1 198 ? -10.492 -22.422 -7.105 1 91.06 198 HIS A C 1
ATOM 1611 O O . HIS A 1 198 ? -10.594 -23.625 -6.883 1 91.06 198 HIS A O 1
ATOM 1617 N N . ILE A 1 199 ? -9.453 -21.719 -6.676 1 91.06 199 ILE A N 1
ATOM 1618 C CA . ILE A 1 199 ? -8.336 -22.297 -5.945 1 91.06 199 ILE A CA 1
ATOM 1619 C C . ILE A 1 199 ? -8.531 -22.094 -4.445 1 91.06 199 ILE A C 1
ATOM 1621 O O . ILE A 1 199 ? -8.555 -20.953 -3.967 1 91.06 199 ILE A O 1
ATOM 1625 N N . PRO A 1 200 ? -8.68 -23.031 -3.689 1 82.88 200 PRO A N 1
ATOM 1626 C CA . PRO A 1 200 ? -8.992 -22.875 -2.268 1 82.88 200 PRO A CA 1
ATOM 1627 C C . PRO A 1 200 ? -7.914 -22.125 -1.501 1 82.88 200 PRO A C 1
ATOM 1629 O O . PRO A 1 200 ? -8.227 -21.25 -0.68 1 82.88 200 PRO A O 1
ATOM 1632 N N . ASN A 1 201 ? -6.613 -22.359 -1.579 1 88.44 201 ASN A N 1
ATOM 1633 C CA . ASN A 1 201 ? -5.477 -21.688 -0.968 1 88.44 201 ASN A CA 1
ATOM 1634 C C . ASN A 1 201 ? -4.453 -21.25 -2.014 1 88.44 201 ASN A C 1
ATOM 1636 O O . ASN A 1 201 ? -3.512 -22 -2.309 1 88.44 201 ASN A O 1
ATOM 1640 N N . VAL A 1 202 ? -4.73 -20.078 -2.344 1 92 202 VAL A N 1
ATOM 1641 C CA . VAL A 1 202 ? -3.926 -19.594 -3.463 1 92 202 VAL A CA 1
ATOM 1642 C C . VAL A 1 202 ? -2.467 -19.453 -3.031 1 92 202 VAL A C 1
ATOM 1644 O O . VAL A 1 202 ? -1.554 -19.719 -3.822 1 92 202 VAL A O 1
ATOM 1647 N N . LEU A 1 203 ? -2.209 -19.078 -1.781 1 92 203 LEU A N 1
ATOM 1648 C CA . LEU A 1 203 ? -0.843 -18.906 -1.298 1 92 203 LEU A CA 1
ATOM 1649 C C . LEU A 1 203 ? -0.104 -20.234 -1.285 1 92 203 LEU A C 1
ATOM 1651 O O . LEU A 1 203 ? 1.049 -20.312 -1.718 1 92 203 LEU A O 1
ATOM 1655 N N . LYS A 1 204 ? -0.775 -21.234 -0.792 1 92.56 204 LYS A N 1
ATOM 1656 C CA . LYS A 1 204 ? -0.177 -22.562 -0.811 1 92.56 204 LYS A CA 1
ATOM 1657 C C . LYS A 1 204 ? 0.029 -23.062 -2.24 1 92.56 204 LYS A C 1
ATOM 1659 O O . LYS A 1 204 ? 1.061 -23.656 -2.557 1 92.56 204 LYS A O 1
ATOM 1664 N N . PHE A 1 205 ? -0.995 -22.828 -3.064 1 95 205 PHE A N 1
ATOM 1665 C CA . PHE A 1 205 ? -0.948 -23.234 -4.465 1 95 205 PHE A CA 1
ATOM 1666 C C . PHE A 1 205 ? 0.266 -22.641 -5.164 1 95 205 PHE A C 1
ATOM 1668 O O . PHE A 1 205 ? 1.002 -23.344 -5.855 1 95 205 PHE A O 1
ATOM 1675 N N . GLU A 1 206 ? 0.489 -21.375 -4.965 1 95.31 206 GLU A N 1
ATOM 1676 C CA . GLU A 1 206 ? 1.605 -20.688 -5.605 1 95.31 206 GLU A CA 1
ATOM 1677 C C . GLU A 1 206 ? 2.938 -21.109 -4.984 1 95.31 206 GLU A C 1
ATOM 1679 O O . GLU A 1 206 ? 3.945 -21.219 -5.68 1 95.31 206 GLU A O 1
ATOM 1684 N N . TYR A 1 207 ? 2.936 -21.266 -3.67 1 96.12 207 TYR A N 1
ATOM 1685 C CA . TYR A 1 207 ? 4.105 -21.766 -2.957 1 96.12 207 TYR A CA 1
ATOM 1686 C C . TYR A 1 207 ? 4.539 -23.125 -3.506 1 96.12 207 TYR A C 1
ATOM 1688 O O . TYR A 1 207 ? 5.711 -23.312 -3.84 1 96.12 207 TYR A O 1
ATOM 1696 N N . ASP A 1 208 ? 3.613 -24.031 -3.689 1 96.38 208 ASP A N 1
ATOM 1697 C CA . ASP A 1 208 ? 3.895 -25.375 -4.18 1 96.38 208 ASP A CA 1
ATOM 1698 C C . ASP A 1 208 ? 4.352 -25.344 -5.637 1 96.38 208 ASP A C 1
ATOM 1700 O O . ASP A 1 208 ? 5.285 -26.062 -6.016 1 96.38 208 ASP A O 1
ATOM 1704 N N . ASN A 1 209 ? 3.715 -24.531 -6.43 1 96.69 209 ASN A N 1
ATOM 1705 C CA . ASN A 1 209 ? 4.07 -24.438 -7.844 1 96.69 209 ASN A CA 1
ATOM 1706 C C . ASN A 1 209 ? 5.48 -23.891 -8.031 1 96.69 209 ASN A C 1
ATOM 1708 O O . ASN A 1 209 ? 6.215 -24.328 -8.922 1 96.69 209 ASN A O 1
ATOM 1712 N N . ALA A 1 210 ? 5.824 -22.906 -7.246 1 95.81 210 ALA A N 1
ATOM 1713 C CA . ALA A 1 210 ? 7.16 -22.328 -7.34 1 95.81 210 ALA A CA 1
ATOM 1714 C C . ALA A 1 210 ? 8.227 -23.344 -6.977 1 95.81 210 ALA A C 1
ATOM 1716 O O . ALA A 1 210 ? 9.266 -23.438 -7.645 1 95.81 210 ALA A O 1
ATOM 1717 N N . ARG A 1 211 ? 7.996 -24.109 -5.973 1 95.56 211 ARG A N 1
ATOM 1718 C CA . ARG A 1 211 ? 8.93 -25.141 -5.535 1 95.56 211 ARG A CA 1
ATOM 1719 C C . ARG A 1 211 ? 9.055 -26.25 -6.582 1 95.56 211 ARG A C 1
ATOM 1721 O O . ARG A 1 211 ? 10.148 -26.734 -6.84 1 95.56 211 ARG A O 1
ATOM 1728 N N . GLU A 1 212 ? 7.941 -26.625 -7.125 1 96.06 212 GLU A N 1
ATOM 1729 C CA . GLU A 1 212 ? 7.945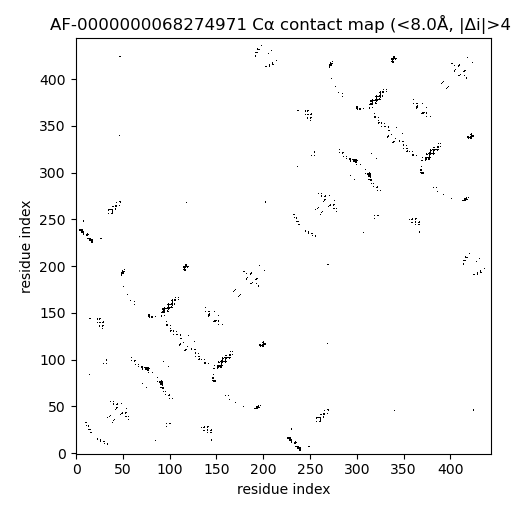 -27.641 -8.172 1 96.06 212 GLU A CA 1
ATOM 1730 C C . GLU A 1 212 ? 8.75 -27.172 -9.383 1 96.06 212 GLU A C 1
ATOM 1732 O O . GLU A 1 212 ? 9.5 -27.953 -9.969 1 96.06 212 GLU A O 1
ATOM 1737 N N . ALA A 1 213 ? 8.578 -25.953 -9.711 1 94.62 213 ALA A N 1
ATOM 1738 C CA . ALA A 1 213 ? 9.32 -25.391 -10.844 1 94.62 213 ALA A CA 1
ATOM 1739 C C . ALA A 1 213 ? 10.828 -25.453 -10.594 1 94.62 213 ALA A C 1
ATOM 1741 O O . ALA A 1 213 ? 11.602 -25.734 -11.508 1 94.62 213 ALA A O 1
ATOM 1742 N N . ARG A 1 214 ? 11.258 -25.203 -9.414 1 93.62 214 ARG A N 1
ATOM 1743 C CA . ARG A 1 214 ? 12.672 -25.266 -9.062 1 93.62 214 ARG A CA 1
ATOM 1744 C C . ARG A 1 214 ? 13.188 -26.703 -9.141 1 93.62 214 ARG A C 1
ATOM 1746 O O . ARG A 1 214 ? 14.297 -26.938 -9.633 1 93.62 214 ARG A O 1
ATOM 1753 N N . SER A 1 215 ? 12.414 -27.609 -8.656 1 93.5 215 SER A N 1
ATOM 1754 C CA . SER A 1 215 ? 12.789 -29.016 -8.688 1 93.5 215 SER A CA 1
ATOM 1755 C C . SER A 1 215 ? 12.93 -29.516 -10.125 1 93.5 215 SER A C 1
ATOM 1757 O O . SER A 1 215 ? 13.828 -30.297 -10.422 1 93.5 215 SER A O 1
ATOM 1759 N N . LYS A 1 216 ? 12.109 -29.031 -10.953 1 93.12 216 LYS A N 1
ATOM 1760 C CA . LYS A 1 216 ? 12.156 -29.422 -12.359 1 93.12 216 LYS A CA 1
ATOM 1761 C C . LYS A 1 216 ? 13.391 -28.859 -13.047 1 93.12 216 LYS A C 1
ATOM 1763 O O . LYS A 1 216 ? 13.992 -29.516 -13.898 1 93.12 216 LYS A O 1
ATOM 1768 N N . LEU A 1 217 ? 13.742 -27.688 -12.75 1 89.62 217 LEU A N 1
ATOM 1769 C CA . LEU A 1 217 ? 14.938 -27.078 -13.305 1 89.62 217 LEU A CA 1
ATOM 1770 C C . LEU A 1 217 ? 16.188 -27.812 -12.836 1 89.62 217 LEU A C 1
ATOM 1772 O O . LEU A 1 217 ? 17.125 -28.016 -13.617 1 89.62 217 LEU A O 1
ATOM 1776 N N . ALA A 1 218 ? 16.234 -28.266 -11.641 1 86.88 218 ALA A N 1
ATOM 1777 C CA . ALA A 1 218 ? 17.359 -29.016 -11.086 1 86.88 218 ALA A CA 1
ATOM 1778 C C . ALA A 1 218 ? 17.484 -30.391 -11.742 1 86.88 218 ALA A C 1
ATOM 1780 O O . ALA A 1 218 ? 18.594 -30.859 -11.992 1 86.88 218 ALA A O 1
ATOM 1781 N N . ALA A 1 219 ? 16.406 -30.953 -12.023 1 89.88 219 ALA A N 1
ATOM 1782 C CA . ALA A 1 219 ? 16.391 -32.281 -12.656 1 89.88 219 ALA A CA 1
ATOM 1783 C C . ALA A 1 219 ? 16.891 -32.188 -14.094 1 89.88 219 ALA A C 1
ATOM 1785 O O . ALA A 1 219 ? 17.531 -33.125 -14.586 1 89.88 219 ALA A O 1
ATOM 1786 N N . LYS A 1 220 ? 16.719 -31.188 -14.68 1 88.06 220 LYS A N 1
ATOM 1787 C CA . LYS A 1 220 ? 17.156 -31 -16.062 1 88.06 220 LYS A CA 1
ATOM 1788 C C . LYS A 1 220 ? 18.641 -30.703 -16.125 1 88.06 220 LYS A C 1
ATOM 1790 O O . LYS A 1 220 ? 19.297 -30.984 -17.141 1 88.06 220 LYS A O 1
ATOM 1795 N N . SER A 1 221 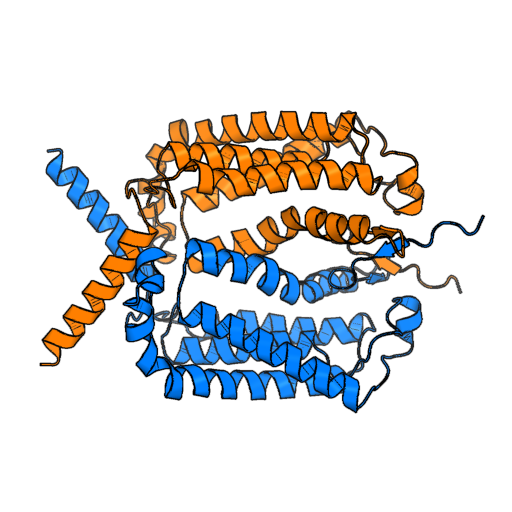? 19.094 -30.109 -15.125 1 79.56 221 SER A N 1
ATOM 1796 C CA . SER A 1 221 ? 20.5 -29.766 -15.102 1 79.56 221 SER A CA 1
ATOM 1797 C C . SER A 1 221 ? 21.359 -30.969 -14.695 1 79.56 221 SER A C 1
ATOM 1799 O O . SER A 1 221 ? 22.578 -30.953 -14.859 1 79.56 221 SER A O 1
ATOM 1801 N N . ASN A 1 222 ? 20.812 -32.031 -14.203 1 71.31 222 ASN A N 1
ATOM 1802 C CA . ASN A 1 222 ? 21.531 -33.281 -13.922 1 71.31 222 ASN A CA 1
ATOM 1803 C C . ASN A 1 222 ? 21.469 -34.219 -15.102 1 71.31 222 ASN A C 1
ATOM 1805 O O . ASN A 1 222 ? 20.391 -34.469 -15.672 1 71.31 222 ASN A O 1
ATOM 1809 N N . MET B 1 1 ? -7.012 29.672 29.016 1 36.5 1 MET B N 1
ATOM 1810 C CA . MET B 1 1 ? -6.41 28.344 28.922 1 36.5 1 MET B CA 1
ATOM 1811 C C . MET B 1 1 ? -5.715 28.172 27.578 1 36.5 1 MET B C 1
ATOM 1813 O O . MET B 1 1 ? -6.223 28.625 26.547 1 36.5 1 MET B O 1
ATOM 1817 N N . ALA B 1 2 ? -4.496 27.953 27.422 1 45.91 2 ALA B N 1
ATOM 1818 C CA . ALA B 1 2 ? -3.721 27.906 26.188 1 45.91 2 ALA B CA 1
ATOM 1819 C C . ALA B 1 2 ? -4.371 26.984 25.156 1 45.91 2 ALA B C 1
ATOM 1821 O O . ALA B 1 2 ? -4.848 25.906 25.5 1 45.91 2 ALA B O 1
ATOM 1822 N N . GLU B 1 3 ? -5.062 27.344 24.141 1 51.22 3 GLU B N 1
ATOM 1823 C CA . GLU B 1 3 ? -5.699 26.531 23.109 1 51.22 3 GLU B CA 1
ATOM 1824 C C . GLU B 1 3 ? -4.887 25.266 22.828 1 51.22 3 GLU B C 1
ATOM 1826 O O . GLU B 1 3 ? -3.66 25.328 22.703 1 51.22 3 GLU B O 1
ATOM 1831 N N . PRO B 1 4 ? -5.383 24.094 23.266 1 59.25 4 PRO B N 1
ATOM 1832 C CA . PRO B 1 4 ? -4.633 22.844 23.125 1 59.25 4 PRO B CA 1
ATOM 1833 C C . PRO B 1 4 ? -3.934 22.719 21.781 1 59.25 4 PRO B C 1
ATOM 1835 O O . PRO B 1 4 ? -4.52 23.047 20.75 1 59.25 4 PRO B O 1
ATOM 1838 N N . SER B 1 5 ? -2.6 22.766 21.781 1 82.56 5 SER B N 1
ATOM 1839 C CA . SER B 1 5 ? -1.744 22.75 20.594 1 82.56 5 SER B CA 1
ATOM 1840 C C . SER B 1 5 ? -1.832 21.422 19.859 1 82.56 5 SER B C 1
ATOM 1842 O O . SER B 1 5 ? -1.689 20.359 20.469 1 82.56 5 SER B O 1
ATOM 1844 N N . LEU B 1 6 ? -2.586 21.281 18.797 1 86.75 6 LEU B N 1
ATOM 1845 C CA . LEU B 1 6 ? -2.693 20.109 17.938 1 86.75 6 LEU B CA 1
ATOM 1846 C C . LEU B 1 6 ? -1.424 19.922 17.109 1 86.75 6 LEU B C 1
ATOM 1848 O O . LEU B 1 6 ? -0.766 20.906 16.734 1 86.75 6 LEU B O 1
ATOM 1852 N N . LYS B 1 7 ? -1.076 18.734 17.109 1 85.25 7 LYS B N 1
ATOM 1853 C CA . LYS B 1 7 ? 0.057 18.344 16.281 1 85.25 7 LYS B CA 1
ATOM 1854 C C . LYS B 1 7 ? -0.381 17.391 15.164 1 85.25 7 LYS B C 1
ATOM 1856 O O . LYS B 1 7 ? -1.287 16.578 15.359 1 85.25 7 LYS B O 1
ATOM 1861 N N . ALA B 1 8 ? 0.259 17.531 14.023 1 86 8 ALA B N 1
ATOM 1862 C CA . ALA B 1 8 ? -0.029 16.625 12.914 1 86 8 ALA B CA 1
ATOM 1863 C C . ALA B 1 8 ? 0.884 15.414 12.938 1 86 8 ALA B C 1
ATOM 1865 O O . ALA B 1 8 ? 1.974 15.453 13.516 1 86 8 ALA B O 1
ATOM 1866 N N . VAL B 1 9 ? 0.332 14.328 12.398 1 87.62 9 VAL B N 1
ATOM 1867 C CA . VAL B 1 9 ? 1.222 13.203 12.141 1 87.62 9 VAL B CA 1
ATOM 1868 C C . VAL B 1 9 ? 2.311 13.609 11.156 1 87.62 9 VAL B C 1
ATOM 1870 O O . VAL B 1 9 ? 2.025 13.875 9.984 1 87.62 9 VAL B O 1
ATOM 1873 N N . THR B 1 10 ? 3.477 13.57 11.562 1 81.25 10 THR B N 1
ATOM 1874 C CA . THR B 1 10 ? 4.594 14.18 10.852 1 81.25 10 THR B CA 1
ATOM 1875 C C . THR B 1 10 ? 4.832 13.4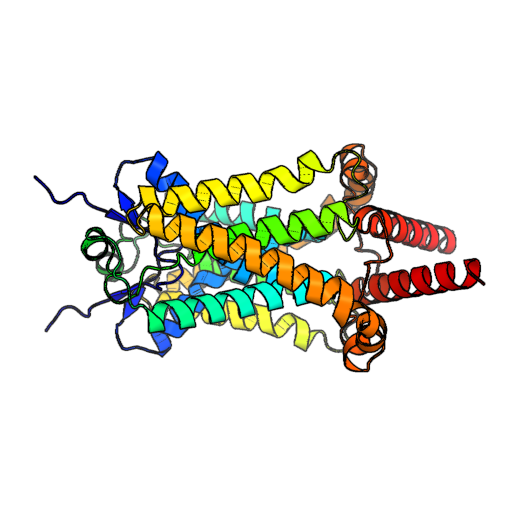77 9.516 1 81.25 10 THR B C 1
ATOM 1877 O O . THR B 1 10 ? 5.047 14.125 8.492 1 81.25 10 THR B O 1
ATOM 1880 N N . LEU B 1 11 ? 4.73 12.219 9.492 1 83.94 11 LEU B N 1
ATOM 1881 C CA . LEU B 1 11 ? 5.098 11.414 8.328 1 83.94 11 LEU B CA 1
ATOM 1882 C C . LEU B 1 11 ? 4.152 11.68 7.16 1 83.94 11 LEU B C 1
ATOM 1884 O O . LEU B 1 11 ? 4.535 11.523 6 1 83.94 11 LEU B O 1
ATOM 1888 N N . THR B 1 12 ? 2.977 12.18 7.438 1 89.12 12 THR B N 1
ATOM 1889 C CA . THR B 1 12 ? 1.983 12.352 6.383 1 89.12 12 THR B CA 1
ATOM 1890 C C . THR B 1 12 ? 1.575 13.812 6.254 1 89.12 12 THR B C 1
ATOM 1892 O O . THR B 1 12 ? 0.644 14.141 5.516 1 89.12 12 THR B O 1
ATOM 1895 N N . HIS B 1 13 ? 2.305 14.578 6.98 1 86.69 13 HIS B N 1
ATOM 1896 C CA . HIS B 1 13 ? 1.98 16 6.973 1 86.69 13 HIS B CA 1
ATOM 1897 C C . HIS B 1 13 ? 2.75 16.734 5.879 1 86.69 13 HIS B C 1
ATOM 1899 O O . HIS B 1 13 ? 3.959 16.953 6.004 1 86.69 13 HIS B O 1
ATOM 1905 N N . VAL B 1 14 ? 2.082 17.047 4.812 1 91.38 14 VAL B N 1
ATOM 1906 C CA . VAL B 1 14 ? 2.678 17.797 3.711 1 91.38 14 VAL B CA 1
ATOM 1907 C C . VAL B 1 14 ? 1.82 19.016 3.396 1 91.38 14 VAL B C 1
ATOM 1909 O O . VAL B 1 14 ? 0.602 18.906 3.242 1 91.38 14 VAL B O 1
ATOM 1912 N N . ARG B 1 15 ? 2.5 20.125 3.342 1 91.75 15 ARG B N 1
ATOM 1913 C CA . ARG B 1 15 ? 1.812 21.391 3.061 1 91.75 15 ARG B CA 1
ATOM 1914 C C . ARG B 1 15 ? 2.268 21.969 1.729 1 91.75 15 ARG B C 1
ATOM 1916 O O . ARG B 1 15 ? 3.367 21.688 1.258 1 91.75 15 ARG B O 1
ATOM 1923 N N . TYR B 1 16 ? 1.421 22.688 1.144 1 92.75 16 TYR B N 1
ATOM 1924 C CA . TYR B 1 16 ? 1.67 23.406 -0.103 1 92.75 16 TYR B CA 1
ATOM 1925 C C . TYR B 1 16 ? 0.981 24.766 -0.099 1 92.75 16 TYR B C 1
ATOM 1927 O O . TYR B 1 16 ? 0.121 25.031 0.745 1 92.75 16 TYR B O 1
ATOM 1935 N N . GLN B 1 17 ? 1.42 25.656 -0.953 1 91.94 17 GLN B N 1
ATOM 1936 C CA . GLN B 1 17 ? 0.825 26.984 -1.022 1 91.94 17 GLN B CA 1
ATOM 1937 C C . GLN B 1 17 ? -0.597 26.938 -1.572 1 91.94 17 GLN B C 1
ATOM 1939 O O . GLN B 1 17 ? -0.844 26.297 -2.598 1 91.94 17 GLN B O 1
ATOM 1944 N N . ARG B 1 18 ? -1.429 27.609 -0.823 1 90.31 18 ARG B N 1
ATOM 1945 C CA . ARG B 1 18 ? -2.816 27.672 -1.271 1 90.31 18 ARG B CA 1
ATOM 1946 C C . ARG B 1 18 ? -2.918 28.266 -2.672 1 90.31 18 ARG B C 1
ATOM 1948 O O . ARG B 1 18 ? -2.293 29.281 -2.965 1 90.31 18 ARG B O 1
ATOM 1955 N N . GLY B 1 19 ? -3.682 27.594 -3.551 1 91.25 19 GLY B N 1
ATOM 1956 C CA . GLY B 1 19 ? -3.869 28.078 -4.902 1 91.25 19 GLY B CA 1
ATOM 1957 C C . GLY B 1 19 ? -2.781 27.641 -5.863 1 91.25 19 GLY B C 1
ATOM 1958 O O . GLY B 1 19 ? -2.785 28.016 -7.035 1 91.25 19 GLY B O 1
ATOM 1959 N N . ASP B 1 20 ? -1.786 26.906 -5.43 1 95.69 20 ASP B N 1
ATOM 1960 C CA . ASP B 1 20 ? -0.691 26.391 -6.25 1 95.69 20 ASP B CA 1
ATOM 1961 C C . ASP B 1 20 ? -0.961 24.953 -6.695 1 95.69 20 ASP B C 1
ATOM 1963 O O . ASP B 1 20 ? -0.602 24 -6 1 95.69 20 ASP B O 1
ATOM 1967 N N . PRO B 1 21 ? -1.479 24.828 -7.883 1 96.38 21 PRO B N 1
ATOM 1968 C CA . PRO B 1 21 ? -1.8 23.469 -8.336 1 96.38 21 PRO B CA 1
ATOM 1969 C C . PRO B 1 21 ? -0.564 22.578 -8.469 1 96.38 21 PRO B C 1
ATOM 1971 O O . PRO B 1 21 ? -0.639 21.375 -8.227 1 96.38 21 PRO B O 1
ATOM 1974 N N . LEU B 1 22 ? 0.5 23.141 -8.914 1 97.44 22 LEU B N 1
ATOM 1975 C CA . LEU B 1 22 ? 1.729 22.359 -9.008 1 97.44 22 LEU B CA 1
ATOM 1976 C C . LEU B 1 22 ? 2.18 21.891 -7.621 1 97.44 22 LEU B C 1
ATOM 1978 O O . LEU B 1 22 ? 2.572 20.734 -7.445 1 97.44 22 LEU B O 1
ATOM 1982 N N . GLY B 1 23 ? 2.102 22.797 -6.664 1 97.12 23 GLY B N 1
ATOM 1983 C CA . GLY B 1 23 ? 2.428 22.422 -5.297 1 97.12 23 GLY B CA 1
ATOM 1984 C C . GLY B 1 23 ? 1.556 21.312 -4.754 1 97.12 23 GLY B C 1
ATOM 1985 O O . GLY B 1 23 ? 2.045 20.422 -4.059 1 97.12 23 GLY B O 1
ATOM 1986 N N . HIS B 1 24 ? 0.342 21.453 -5.074 1 96.12 24 HIS B N 1
ATOM 1987 C CA . HIS B 1 24 ? -0.585 20.406 -4.637 1 96.12 24 HIS B CA 1
ATOM 1988 C C . HIS B 1 24 ? -0.212 19.062 -5.23 1 96.12 24 HIS B C 1
ATOM 1990 O O . HIS B 1 24 ? -0.163 18.047 -4.512 1 96.12 24 HIS B O 1
ATOM 1996 N N . PHE B 1 25 ? 0.078 19.047 -6.5 1 97.88 25 PHE B N 1
ATOM 1997 C CA . PHE B 1 25 ? 0.5 17.828 -7.176 1 97.88 25 PHE B CA 1
ATOM 1998 C C . PHE B 1 25 ? 1.786 17.281 -6.566 1 97.88 25 PHE B C 1
ATOM 2000 O O . PHE B 1 25 ? 1.882 16.094 -6.266 1 97.88 25 PHE B O 1
ATOM 2007 N N . LEU B 1 26 ? 2.674 18.094 -6.285 1 97.94 26 LEU B N 1
ATOM 2008 C CA . LEU B 1 26 ? 3.971 17.703 -5.75 1 97.94 26 LEU B CA 1
ATOM 2009 C C . LEU B 1 26 ? 3.842 17.25 -4.301 1 97.94 26 LEU B C 1
ATOM 2011 O O . LEU B 1 26 ? 4.605 16.391 -3.844 1 97.94 26 LEU B O 1
ATOM 2015 N N . ALA B 1 27 ? 2.9 17.797 -3.605 1 96.88 27 ALA B N 1
ATOM 2016 C CA . ALA B 1 27 ? 2.629 17.312 -2.254 1 96.88 27 ALA B CA 1
ATOM 2017 C C . ALA B 1 27 ? 2.207 15.844 -2.268 1 96.88 27 ALA B C 1
ATOM 2019 O O . ALA B 1 27 ? 2.668 15.047 -1.445 1 96.88 27 ALA B O 1
ATOM 2020 N N . TRP B 1 28 ? 1.413 15.492 -3.238 1 96.75 28 TRP B N 1
ATOM 2021 C CA . TRP B 1 28 ? 1.012 14.102 -3.391 1 96.75 28 TRP B CA 1
ATOM 2022 C C . TRP B 1 28 ? 2.209 13.227 -3.742 1 96.75 28 TRP B C 1
ATOM 2024 O O . TRP B 1 28 ? 2.357 12.125 -3.211 1 96.75 28 TRP B O 1
ATOM 2034 N N . ILE B 1 29 ? 3.016 13.719 -4.594 1 97.94 29 ILE B N 1
ATOM 2035 C CA . ILE B 1 29 ? 4.219 12.992 -4.992 1 97.94 29 ILE B CA 1
ATOM 2036 C C . ILE B 1 29 ? 5.09 12.727 -3.768 1 97.94 29 ILE B C 1
ATOM 2038 O O . ILE B 1 29 ? 5.656 11.648 -3.623 1 97.94 29 ILE B O 1
ATOM 2042 N N . SER B 1 30 ? 5.133 13.703 -2.887 1 96.94 30 SER B N 1
ATOM 2043 C CA . SER B 1 30 ? 5.984 13.609 -1.706 1 96.94 30 SER B CA 1
ATOM 2044 C C . SER B 1 30 ? 5.484 12.539 -0.745 1 96.94 30 SER B C 1
ATOM 2046 O O . SER B 1 30 ? 6.219 12.109 0.149 1 96.94 30 SER B O 1
ATOM 2048 N N . LEU B 1 31 ? 4.258 12.117 -0.916 1 97.44 31 LEU B N 1
ATOM 2049 C CA . LEU B 1 31 ? 3.668 11.133 -0.009 1 97.44 31 LEU B CA 1
ATOM 2050 C C . LEU B 1 31 ? 3.879 9.719 -0.531 1 97.44 31 LEU B C 1
ATOM 2052 O O . LEU B 1 31 ? 3.635 8.742 0.187 1 97.44 31 LEU B O 1
ATOM 2056 N N . ILE B 1 32 ? 4.434 9.523 -1.683 1 97.75 32 ILE B N 1
ATOM 2057 C CA . ILE B 1 32 ? 4.523 8.242 -2.369 1 97.75 32 ILE B CA 1
ATOM 2058 C C . ILE B 1 32 ? 5.391 7.285 -1.556 1 97.75 32 ILE B C 1
ATOM 2060 O O . ILE B 1 32 ? 5.043 6.113 -1.391 1 97.75 32 ILE B O 1
ATOM 2064 N N . PRO B 1 33 ? 6.527 7.754 -0.953 1 97.75 33 PRO B N 1
ATOM 2065 C CA . PRO B 1 33 ? 7.32 6.828 -0.145 1 97.75 33 PRO B CA 1
ATOM 2066 C C . PRO B 1 33 ? 6.52 6.199 0.994 1 97.75 33 PRO B C 1
ATOM 2068 O O . PRO B 1 33 ? 6.672 5.012 1.28 1 97.75 33 PRO B O 1
ATOM 2071 N N . VAL B 1 34 ? 5.684 6.992 1.586 1 96.88 34 VAL B N 1
ATOM 2072 C CA . VAL B 1 34 ? 4.887 6.5 2.705 1 96.88 34 VAL B CA 1
ATOM 2073 C C . VAL B 1 34 ? 3.859 5.488 2.203 1 96.88 34 VAL B C 1
ATOM 2075 O O . VAL B 1 34 ? 3.652 4.445 2.828 1 96.88 34 VAL B O 1
ATOM 2078 N N . PHE B 1 35 ? 3.256 5.723 1.052 1 97.56 35 PHE B N 1
ATOM 2079 C CA . PHE B 1 35 ? 2.285 4.797 0.475 1 97.56 35 PHE B CA 1
ATOM 2080 C C . PHE B 1 35 ? 2.951 3.484 0.086 1 97.56 35 PHE B C 1
ATOM 2082 O O . PHE B 1 35 ? 2.395 2.408 0.316 1 97.56 35 PHE B O 1
ATOM 2089 N N . ILE B 1 36 ? 4.117 3.574 -0.487 1 98 36 ILE B N 1
ATOM 2090 C CA . ILE B 1 36 ? 4.844 2.373 -0.88 1 98 36 ILE B CA 1
ATOM 2091 C C . ILE B 1 36 ? 5.207 1.561 0.36 1 98 36 ILE B C 1
ATOM 2093 O O . ILE B 1 36 ? 5.035 0.34 0.382 1 98 36 ILE B O 1
ATOM 2097 N N . SER B 1 37 ? 5.633 2.23 1.395 1 97.88 37 SER B N 1
ATOM 2098 C CA . SER B 1 37 ? 6.152 1.563 2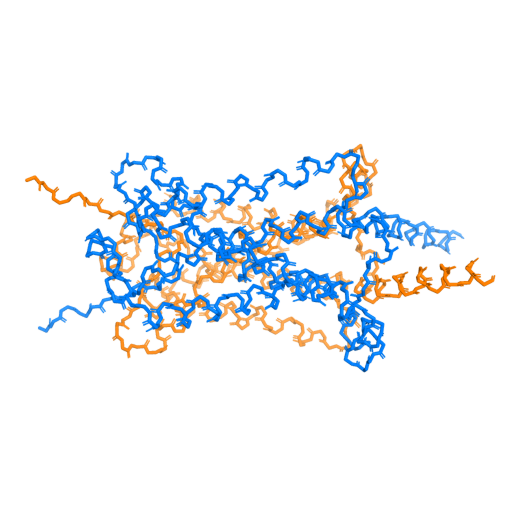.584 1 97.88 37 SER B CA 1
ATOM 2099 C C . SER B 1 37 ? 5.027 0.949 3.408 1 97.88 37 SER B C 1
ATOM 2101 O O . SER B 1 37 ? 5.031 -0.254 3.68 1 97.88 37 SER B O 1
ATOM 2103 N N . LEU B 1 38 ? 3.998 1.765 3.707 1 96.69 38 LEU B N 1
ATOM 2104 C CA . LEU B 1 38 ? 3.023 1.341 4.707 1 96.69 38 LEU B CA 1
ATOM 2105 C C . LEU B 1 38 ? 1.818 0.68 4.047 1 96.69 38 LEU B C 1
ATOM 2107 O O . LEU B 1 38 ? 1.066 -0.045 4.703 1 96.69 38 LEU B O 1
ATOM 2111 N N . GLY B 1 39 ? 1.63 0.886 2.779 1 97.62 39 GLY B N 1
ATOM 2112 C CA . GLY B 1 39 ? 0.589 0.208 2.021 1 97.62 39 GLY B CA 1
ATOM 2113 C C . GLY B 1 39 ? 1.129 -0.859 1.088 1 97.62 39 GLY B C 1
ATOM 2114 O O . GLY B 1 39 ? 0.689 -2.01 1.132 1 97.62 39 GLY B O 1
ATOM 2115 N N . GLY B 1 40 ? 2.061 -0.476 0.31 1 97.94 40 GLY B N 1
ATOM 2116 C CA . GLY B 1 40 ? 2.58 -1.333 -0.744 1 97.94 40 GLY B CA 1
ATOM 2117 C C . GLY B 1 40 ? 3.295 -2.562 -0.216 1 97.94 40 GLY B C 1
ATOM 2118 O O . GLY B 1 40 ? 2.869 -3.691 -0.468 1 97.94 40 GLY B O 1
ATOM 2119 N N . PHE B 1 41 ? 4.32 -2.383 0.598 1 98.31 41 PHE B N 1
ATOM 2120 C CA . PHE B 1 41 ? 5.117 -3.512 1.062 1 98.31 41 PHE B CA 1
ATOM 2121 C C . PHE B 1 41 ? 4.328 -4.359 2.053 1 98.31 41 PHE B C 1
ATOM 2123 O O . PHE B 1 41 ? 4.496 -5.582 2.102 1 98.31 41 PHE B O 1
ATOM 2130 N N . VAL B 1 42 ? 3.439 -3.734 2.828 1 96.88 42 VAL B N 1
ATOM 2131 C CA . VAL B 1 42 ? 2.592 -4.504 3.734 1 96.88 42 VAL B CA 1
ATOM 2132 C C . VAL B 1 42 ? 1.667 -5.414 2.932 1 96.88 42 VAL B C 1
ATOM 2134 O O . VAL B 1 42 ? 1.544 -6.605 3.23 1 96.88 42 VAL B O 1
ATOM 2137 N N . CYS B 1 43 ? 1.125 -4.84 1.936 1 96.44 43 CYS B N 1
ATOM 2138 C CA . CYS B 1 43 ? 0.273 -5.621 1.048 1 96.44 43 CYS B CA 1
ATOM 2139 C C . CYS B 1 43 ? 1.068 -6.73 0.365 1 96.44 43 CYS B C 1
ATOM 2141 O O . CYS B 1 43 ? 0.61 -7.871 0.289 1 96.44 43 CYS B O 1
ATOM 2143 N N . HIS B 1 44 ? 2.209 -6.398 -0.128 1 96.31 44 HIS B N 1
ATOM 2144 C CA . HIS B 1 44 ? 3.053 -7.375 -0.804 1 96.31 44 HIS B CA 1
ATOM 2145 C C . HIS B 1 44 ? 3.402 -8.531 0.122 1 96.31 44 HIS B C 1
ATOM 2147 O O . HIS B 1 44 ? 3.412 -9.695 -0.302 1 96.31 44 HIS B O 1
ATOM 2153 N N . PHE B 1 45 ? 3.641 -8.227 1.346 1 95.5 45 PHE B N 1
ATOM 2154 C CA . PHE B 1 45 ? 3.967 -9.258 2.318 1 95.5 45 PHE B CA 1
ATOM 2155 C C . PHE B 1 45 ? 2.764 -10.156 2.576 1 95.5 45 PHE B C 1
ATOM 2157 O O . PHE B 1 45 ? 2.891 -11.383 2.605 1 95.5 45 PHE B O 1
ATOM 2164 N N . PHE B 1 46 ? 1.646 -9.594 2.672 1 91.81 46 PHE B N 1
ATOM 2165 C CA . PHE B 1 46 ? 0.464 -10.359 3.049 1 91.81 46 PHE B CA 1
ATOM 2166 C C . PHE B 1 46 ? -0.032 -11.203 1.876 1 91.81 46 PHE B C 1
ATOM 2168 O O . PHE B 1 46 ? -0.49 -12.328 2.064 1 91.81 46 PHE B O 1
ATOM 2175 N N . PHE B 1 47 ? 0.18 -10.727 0.641 1 92.5 47 PHE B N 1
ATOM 2176 C CA . PHE B 1 47 ? -0.553 -11.375 -0.44 1 92.5 47 PHE B CA 1
ATOM 2177 C C . PHE B 1 47 ? 0.405 -12.031 -1.426 1 92.5 47 PHE B C 1
ATOM 2179 O O . PHE B 1 47 ? -0.009 -12.852 -2.248 1 92.5 47 PHE B O 1
ATOM 2186 N N . ARG B 1 48 ? 1.646 -11.633 -1.38 1 93.5 48 ARG B N 1
ATOM 2187 C CA . ARG B 1 48 ? 2.623 -12.273 -2.256 1 93.5 48 ARG B CA 1
ATOM 2188 C C . ARG B 1 48 ? 3.555 -13.188 -1.465 1 93.5 48 ARG B C 1
ATOM 2190 O O . ARG B 1 48 ? 3.74 -14.352 -1.821 1 93.5 48 ARG B O 1
ATOM 2197 N N . ARG B 1 49 ? 4.113 -12.664 -0.358 1 95.75 49 ARG B N 1
ATOM 2198 C CA . ARG B 1 49 ? 5.023 -13.375 0.535 1 95.75 49 ARG B CA 1
ATOM 2199 C C . ARG B 1 49 ? 6.238 -13.898 -0.224 1 95.75 49 ARG B C 1
ATOM 2201 O O . ARG B 1 49 ? 6.59 -15.07 -0.112 1 95.75 49 ARG B O 1
ATOM 2208 N N . GLU B 1 50 ? 6.898 -13.031 -0.928 1 96.5 50 GLU B N 1
ATOM 2209 C CA . GLU B 1 50 ? 8.062 -13.297 -1.763 1 96.5 50 GLU B CA 1
ATOM 2210 C C . GLU B 1 50 ? 9.344 -12.797 -1.097 1 96.5 50 GLU B C 1
ATOM 2212 O O . GLU B 1 50 ? 9.43 -11.633 -0.699 1 96.5 50 GLU B O 1
ATOM 2217 N N . LEU B 1 51 ? 10.328 -13.633 -1.063 1 97.5 51 LEU B N 1
ATOM 2218 C CA . LEU B 1 51 ? 11.555 -13.32 -0.334 1 97.5 51 LEU B CA 1
ATOM 2219 C C . LEU B 1 51 ? 12.258 -12.117 -0.943 1 97.5 51 LEU B C 1
ATOM 2221 O O . LEU B 1 51 ? 12.758 -11.25 -0.219 1 97.5 51 LEU B O 1
ATOM 2225 N N . GLN B 1 52 ? 12.359 -12.055 -2.268 1 96.75 52 GLN B N 1
ATOM 2226 C CA . GLN B 1 52 ? 13 -10.906 -2.904 1 96.75 52 GLN B CA 1
ATOM 2227 C C . GLN B 1 52 ? 12.344 -9.602 -2.486 1 96.75 52 GLN B C 1
ATOM 2229 O O . GLN B 1 52 ? 13.023 -8.609 -2.213 1 96.75 52 GLN B O 1
ATOM 2234 N N . GLY B 1 53 ? 10.984 -9.562 -2.469 1 96.69 53 GLY B N 1
ATOM 2235 C CA . GLY B 1 53 ? 10.266 -8.383 -2.021 1 96.69 53 GLY B CA 1
ATOM 2236 C C . GLY B 1 53 ? 10.492 -8.062 -0.557 1 96.69 53 GLY B C 1
ATOM 2237 O O . GLY B 1 53 ? 10.633 -6.895 -0.185 1 96.69 53 GLY B O 1
ATOM 2238 N N . MET B 1 54 ? 10.539 -9.078 0.261 1 97.94 54 MET B N 1
ATOM 2239 C CA . MET B 1 54 ? 10.75 -8.891 1.692 1 97.94 54 MET B CA 1
ATOM 2240 C C . MET B 1 54 ? 12.133 -8.289 1.961 1 97.94 54 MET B C 1
ATOM 2242 O O . MET B 1 54 ? 12.266 -7.355 2.752 1 97.94 54 MET B O 1
ATOM 2246 N N . PHE B 1 55 ? 13.078 -8.797 1.321 1 98.44 55 PHE B N 1
ATOM 2247 C CA . PHE B 1 55 ? 14.43 -8.289 1.544 1 98.44 55 PHE B CA 1
ATOM 2248 C C . PHE B 1 55 ? 14.602 -6.91 0.921 1 98.44 55 PHE B C 1
ATOM 2250 O O . PHE B 1 55 ? 15.406 -6.105 1.391 1 98.44 55 PHE B O 1
ATOM 2257 N N . PHE B 1 56 ? 13.844 -6.633 -0.162 1 98.5 56 PHE B N 1
ATOM 2258 C CA . PHE B 1 56 ? 13.781 -5.273 -0.676 1 98.5 56 PHE B CA 1
ATOM 2259 C C . PHE B 1 56 ? 13.328 -4.305 0.411 1 98.5 56 PHE B C 1
ATOM 2261 O O . PHE B 1 56 ? 13.977 -3.279 0.644 1 98.5 56 PHE B O 1
ATOM 2268 N N . ALA B 1 57 ? 12.312 -4.656 1.122 1 98.69 57 ALA B N 1
ATOM 2269 C CA . ALA B 1 57 ? 11.773 -3.832 2.199 1 98.69 57 ALA B CA 1
ATOM 2270 C C . ALA B 1 57 ? 12.773 -3.688 3.34 1 98.69 57 ALA B C 1
ATOM 2272 O O . ALA B 1 57 ? 12.93 -2.602 3.9 1 98.69 57 ALA B O 1
ATOM 2273 N N . VAL B 1 58 ? 13.406 -4.77 3.66 1 98.69 58 VAL B N 1
ATOM 2274 C CA . VAL B 1 58 ? 14.422 -4.73 4.711 1 98.69 58 VAL B CA 1
ATOM 2275 C C . VAL B 1 58 ? 15.523 -3.746 4.332 1 98.69 58 VAL B C 1
ATOM 2277 O O . VAL B 1 58 ? 16 -2.986 5.176 1 98.69 58 VAL B O 1
ATOM 2280 N N . GLY B 1 59 ? 15.93 -3.768 3.082 1 98.88 59 GLY B N 1
ATOM 2281 C CA . GLY B 1 59 ? 16.938 -2.824 2.611 1 98.88 59 GLY B CA 1
ATOM 2282 C C . GLY B 1 59 ? 16.516 -1.376 2.789 1 98.88 59 GLY B C 1
ATOM 2283 O O . GLY B 1 59 ? 17.344 -0.535 3.174 1 98.88 59 GLY B O 1
ATOM 2284 N N . LEU B 1 60 ? 15.297 -1.105 2.484 1 98.88 60 LEU B N 1
ATOM 2285 C CA . LEU B 1 60 ? 14.781 0.251 2.65 1 98.88 60 LEU B CA 1
ATOM 2286 C C . LEU B 1 60 ? 14.781 0.655 4.121 1 98.88 60 LEU B C 1
ATOM 2288 O O . LEU B 1 60 ? 15.07 1.808 4.453 1 98.88 60 LEU B O 1
ATOM 2292 N N . LEU B 1 61 ? 14.508 -0.274 5.004 1 98.62 61 LEU B N 1
ATOM 2293 C CA . LEU B 1 61 ? 14.531 -0 6.434 1 98.62 61 LEU B CA 1
ATOM 2294 C C . LEU B 1 61 ? 15.953 0.289 6.906 1 98.62 61 LEU B C 1
ATOM 2296 O O . LEU B 1 61 ? 16.172 1.239 7.66 1 98.62 61 LEU B O 1
ATOM 2300 N N . ILE B 1 62 ? 16.844 -0.527 6.48 1 98.81 62 ILE B N 1
ATOM 2301 C CA . ILE B 1 62 ? 18.25 -0.312 6.82 1 98.81 62 ILE B CA 1
ATOM 2302 C C . ILE B 1 62 ? 18.688 1.055 6.309 1 98.81 62 ILE B C 1
ATOM 2304 O O . ILE B 1 62 ? 19.375 1.797 7.02 1 98.81 62 ILE B O 1
ATOM 2308 N N . SER B 1 63 ? 18.312 1.339 5.062 1 98.81 63 SER B N 1
ATOM 2309 C CA . SER B 1 63 ? 18.641 2.629 4.465 1 98.81 63 SER B CA 1
ATOM 2310 C C . SER B 1 63 ? 18.109 3.781 5.301 1 98.81 63 SER B C 1
ATOM 2312 O O . SER B 1 63 ? 18.781 4.801 5.473 1 98.81 63 SER B O 1
ATOM 2314 N N . GLN B 1 64 ? 16.953 3.678 5.836 1 98.12 64 GLN B N 1
ATOM 2315 C CA . GLN B 1 64 ? 16.359 4.703 6.68 1 98.12 64 GLN B CA 1
ATOM 2316 C C . GLN B 1 64 ? 17.141 4.887 7.973 1 98.12 64 GLN B C 1
ATOM 2318 O O . GLN B 1 64 ? 17.359 6.012 8.422 1 98.12 64 GLN B O 1
ATOM 2323 N N . VAL B 1 65 ? 17.516 3.814 8.555 1 98.5 65 VAL B N 1
ATOM 2324 C CA . VAL B 1 65 ? 18.312 3.871 9.789 1 98.5 65 VAL B CA 1
ATOM 2325 C C . VAL B 1 65 ? 19.625 4.582 9.523 1 98.5 65 VAL B C 1
ATOM 2327 O O . VAL B 1 65 ? 20.047 5.441 10.305 1 98.5 65 VAL B O 1
ATOM 2330 N N . ILE B 1 66 ? 20.234 4.242 8.453 1 98.69 66 ILE B N 1
ATOM 2331 C CA . ILE B 1 66 ? 21.5 4.883 8.078 1 98.69 66 ILE B CA 1
ATOM 2332 C C . ILE B 1 66 ? 21.281 6.383 7.887 1 98.69 66 ILE B C 1
ATOM 2334 O O . ILE B 1 66 ? 22.078 7.195 8.344 1 98.69 66 ILE B O 1
ATOM 2338 N N . ASN B 1 67 ? 20.219 6.75 7.238 1 98.56 67 ASN B N 1
ATOM 2339 C CA . ASN B 1 67 ? 19.859 8.156 7.039 1 98.56 67 ASN B CA 1
ATOM 2340 C C . ASN B 1 67 ? 19.75 8.898 8.367 1 98.56 67 ASN B C 1
ATOM 2342 O O . ASN B 1 67 ? 20.344 9.969 8.539 1 98.56 67 ASN B O 1
ATOM 2346 N N . GLU B 1 68 ? 19.078 8.312 9.312 1 97.19 68 GLU B N 1
ATOM 2347 C CA . GLU B 1 68 ? 18.859 8.938 10.617 1 97.19 68 GLU B CA 1
ATOM 2348 C C . GLU B 1 68 ? 20.172 9.086 11.383 1 97.19 68 GLU B C 1
ATOM 2350 O O . GLU B 1 68 ? 20.406 10.094 12.055 1 97.19 68 GLU B O 1
ATOM 2355 N N . LEU B 1 69 ? 20.984 8.125 11.312 1 97.94 69 LEU B N 1
ATOM 2356 C CA . LEU B 1 69 ? 22.281 8.188 11.977 1 97.94 69 LEU B CA 1
ATOM 2357 C C . LEU B 1 69 ? 23.141 9.312 11.398 1 97.94 69 LEU B C 1
ATOM 2359 O O . LEU B 1 69 ? 23.781 10.055 12.148 1 97.94 69 LEU B O 1
ATOM 2363 N N . ILE B 1 70 ? 23.125 9.461 10.094 1 98.06 70 ILE B N 1
ATOM 2364 C CA . ILE B 1 70 ? 23.891 10.508 9.438 1 98.06 70 ILE B CA 1
ATOM 2365 C C . ILE B 1 70 ? 23.344 11.875 9.828 1 98.06 70 ILE B C 1
ATOM 2367 O O . ILE B 1 70 ? 24.094 12.789 10.141 1 98.06 70 ILE B O 1
ATOM 2371 N N . LYS B 1 71 ? 22.047 12.008 9.82 1 96.5 71 LYS B N 1
ATOM 2372 C CA . LYS B 1 71 ? 21.406 13.258 10.211 1 96.5 71 LYS B CA 1
ATOM 2373 C C . LYS B 1 71 ? 21.766 13.633 11.648 1 96.5 71 LYS B C 1
ATOM 2375 O O . LYS B 1 71 ? 22.031 14.797 11.945 1 96.5 71 LYS B O 1
ATOM 2380 N N . ASP B 1 72 ? 21.75 12.688 12.492 1 96.25 72 ASP B N 1
ATOM 2381 C CA . ASP B 1 72 ? 22.062 12.922 13.898 1 96.25 72 ASP B CA 1
ATOM 2382 C C . ASP B 1 72 ? 23.531 13.336 14.07 1 96.25 72 ASP B C 1
ATOM 2384 O O . ASP B 1 72 ? 23.859 14.109 14.977 1 96.25 72 ASP B O 1
ATOM 2388 N N . PHE B 1 73 ? 24.297 12.844 13.273 1 96.56 73 PHE B N 1
ATOM 2389 C CA . PHE B 1 73 ? 25.719 13.141 13.352 1 96.56 73 PHE B CA 1
ATOM 2390 C C . PHE B 1 73 ? 26.016 14.539 12.828 1 96.56 73 PHE B C 1
ATOM 2392 O O . PHE B 1 73 ? 26.734 15.312 13.469 1 96.56 73 PHE B O 1
ATOM 2399 N N . PHE B 1 74 ? 25.438 14.969 11.695 1 95.75 74 PHE B N 1
ATOM 2400 C CA . PHE B 1 74 ? 25.766 16.234 11.047 1 95.75 74 PHE B CA 1
ATOM 2401 C C . PHE B 1 74 ? 24.844 17.344 11.531 1 95.75 74 PHE B C 1
ATOM 2403 O O . PHE B 1 74 ? 25.234 18.516 11.555 1 95.75 74 PHE B O 1
ATOM 2410 N N . GLN B 1 75 ? 23.562 17 11.797 1 94.19 75 GLN B N 1
ATOM 2411 C CA . GLN B 1 75 ? 22.547 17.891 12.359 1 94.19 75 GLN B CA 1
ATOM 2412 C C . GLN B 1 75 ? 22.406 19.156 11.516 1 94.19 75 GLN B C 1
ATOM 2414 O O . GLN B 1 75 ? 22.344 20.266 12.055 1 94.19 75 GLN B O 1
ATOM 2419 N N . GLN B 1 76 ? 22.5 18.922 10.234 1 94.38 76 GLN B N 1
ATOM 2420 C CA . GLN B 1 76 ? 22.297 20.078 9.367 1 94.38 76 GLN B CA 1
ATOM 2421 C C . GLN B 1 76 ? 20.828 20.516 9.367 1 94.38 76 GLN B C 1
ATOM 2423 O O . GLN B 1 76 ? 19.922 19.688 9.219 1 94.38 76 GLN B O 1
ATOM 2428 N N . ALA B 1 77 ? 20.672 21.781 9.453 1 91.88 77 ALA B N 1
ATOM 2429 C CA . ALA B 1 77 ? 19.328 22.359 9.539 1 91.88 77 ALA B CA 1
ATOM 2430 C C . ALA B 1 77 ? 18.641 22.312 8.18 1 91.88 77 ALA B C 1
ATOM 2432 O O . ALA B 1 77 ? 19.297 22.281 7.141 1 91.88 77 ALA B O 1
ATOM 2433 N N . ARG B 1 78 ? 17.281 22.312 8.242 1 92.75 78 ARG B N 1
ATOM 2434 C CA . ARG B 1 78 ? 16.453 22.484 7.051 1 92.75 78 ARG B CA 1
ATOM 2435 C C . ARG B 1 78 ? 16.469 23.938 6.594 1 92.75 78 ARG B C 1
ATOM 2437 O O . ARG B 1 78 ? 16.984 24.812 7.285 1 92.75 78 ARG B O 1
ATOM 2444 N N . PRO B 1 79 ? 15.969 24.188 5.395 1 92.94 79 PRO B N 1
ATOM 2445 C CA . PRO B 1 79 ? 15.875 25.578 4.973 1 92.94 79 PRO B CA 1
ATOM 2446 C C . PRO B 1 79 ? 14.961 26.406 5.871 1 92.94 79 PRO B C 1
ATOM 2448 O O . PRO B 1 79 ? 14.195 25.859 6.664 1 92.94 79 PRO B O 1
ATOM 2451 N N . GLU B 1 80 ? 14.969 27.688 5.711 1 88.75 80 GLU B N 1
ATOM 2452 C CA . GLU B 1 80 ? 14.258 28.625 6.57 1 88.75 80 GLU B CA 1
ATOM 2453 C C . GLU B 1 80 ? 12.75 28.406 6.496 1 88.75 80 GLU B C 1
ATOM 2455 O O . GLU B 1 80 ? 12.023 28.719 7.445 1 88.75 80 GLU B O 1
ATOM 2460 N N . THR B 1 81 ? 12.391 27.797 5.465 1 88.06 81 THR B N 1
ATOM 2461 C CA . THR B 1 81 ? 10.969 27.531 5.273 1 88.06 81 THR B CA 1
ATOM 2462 C C . THR B 1 81 ? 10.461 26.516 6.293 1 88.06 81 THR B C 1
ATOM 2464 O O . THR B 1 81 ? 9.25 26.359 6.465 1 88.06 81 THR B O 1
ATOM 2467 N N . CYS B 1 82 ? 11.352 25.906 6.949 1 84.06 82 CYS B N 1
ATOM 2468 C CA . CYS B 1 82 ? 10.984 24.906 7.934 1 84.06 82 CYS B CA 1
ATOM 2469 C C . CYS B 1 82 ? 10.094 25.5 9.023 1 84.06 82 CYS B C 1
ATOM 2471 O O . CYS B 1 82 ? 9.281 24.797 9.617 1 84.06 82 CYS B O 1
ATOM 2473 N N . ALA B 1 83 ? 10.227 26.766 9.297 1 82.5 83 ALA B N 1
ATOM 2474 C CA . ALA B 1 83 ? 9.406 27.438 10.305 1 82.5 83 ALA B CA 1
ATOM 2475 C C . ALA B 1 83 ? 7.934 27.422 9.914 1 82.5 83 ALA B C 1
ATOM 2477 O O . ALA B 1 83 ? 7.074 27.062 10.727 1 82.5 83 ALA B O 1
ATOM 2478 N N . LEU B 1 84 ? 7.738 27.703 8.633 1 81.88 84 LEU B N 1
ATOM 2479 C CA . LEU B 1 84 ? 6.371 27.719 8.117 1 81.88 84 LEU B CA 1
ATOM 2480 C C . LEU B 1 84 ? 5.797 26.312 8.047 1 81.88 84 LEU B C 1
ATOM 2482 O O . LEU B 1 84 ? 4.594 26.109 8.234 1 81.88 84 LEU B O 1
ATOM 2486 N N . LEU B 1 85 ? 6.668 25.375 7.938 1 83.94 85 LEU B N 1
ATOM 2487 C CA . LEU B 1 85 ? 6.246 24 7.742 1 83.94 85 LEU B CA 1
ATOM 2488 C C . LEU B 1 85 ? 6.227 23.234 9.062 1 83.94 85 LEU B C 1
ATOM 2490 O O . LEU B 1 85 ? 5.82 22.078 9.117 1 83.94 85 LEU B O 1
ATOM 2494 N N . GLU B 1 86 ? 6.645 23.844 10.117 1 78.69 86 GLU B N 1
ATOM 2495 C CA . GLU B 1 86 ? 6.688 23.266 11.445 1 78.69 86 GLU B CA 1
ATOM 2496 C C . GLU B 1 86 ? 7.586 22.031 11.477 1 78.69 86 GLU B C 1
ATOM 2498 O O . GLU B 1 86 ? 7.215 20.984 12.031 1 78.69 86 GLU B O 1
ATOM 2503 N N . MET B 1 87 ? 8.742 22.172 10.836 1 81.06 87 MET B N 1
ATOM 2504 C CA . MET B 1 87 ? 9.625 21.016 10.719 1 81.06 87 MET B CA 1
ATOM 2505 C C . MET B 1 87 ? 11.039 21.359 11.164 1 81.06 87 MET B C 1
ATOM 2507 O O . MET B 1 87 ? 11.984 20.625 10.875 1 81.06 87 MET B O 1
ATOM 2511 N N . CYS B 1 88 ? 11.195 22.438 11.898 1 83.88 88 CYS B N 1
ATOM 2512 C CA . CYS B 1 88 ? 12.531 22.906 12.242 1 83.88 88 CYS B CA 1
ATOM 2513 C C . CYS B 1 88 ? 13.172 22 13.281 1 83.88 88 CYS B C 1
ATOM 2515 O O . CYS B 1 88 ? 14.391 22.031 13.477 1 83.88 88 CYS B O 1
ATOM 2517 N N . ASP B 1 89 ? 12.43 21.125 13.828 1 83.19 89 ASP B N 1
ATOM 2518 C CA . ASP B 1 89 ? 12.945 20.25 14.891 1 83.19 89 ASP B CA 1
ATOM 2519 C C . ASP B 1 89 ? 13.656 19.031 14.312 1 83.19 89 ASP B C 1
ATOM 2521 O O . ASP B 1 89 ? 14.281 18.266 15.039 1 83.19 89 ASP B O 1
ATOM 2525 N N . SER B 1 90 ? 13.602 18.875 13.023 1 87.25 90 SER B N 1
ATOM 2526 C CA . SER B 1 90 ? 14.266 17.734 12.391 1 87.25 90 SER B CA 1
ATOM 2527 C C . SER B 1 90 ? 15.414 18.203 11.5 1 87.25 90 SER B C 1
ATOM 2529 O O . SER B 1 90 ? 15.422 19.328 11.016 1 87.25 90 SER B O 1
ATOM 2531 N N . HIS B 1 91 ? 16.344 17.297 11.375 1 90.88 91 HIS B N 1
ATOM 2532 C CA . HIS B 1 91 ? 17.5 17.594 10.539 1 90.88 91 HIS B CA 1
ATOM 2533 C C . HIS B 1 91 ? 17.188 17.297 9.07 1 90.88 91 HIS B C 1
ATOM 2535 O O . HIS B 1 91 ? 16.406 16.406 8.758 1 90.88 91 HIS B O 1
ATOM 2541 N N . GLY B 1 92 ? 17.969 18.016 8.211 1 93.31 92 GLY B N 1
ATOM 2542 C CA . GLY B 1 92 ? 17.562 18 6.816 1 93.31 92 GLY B CA 1
ATOM 2543 C C . GLY B 1 92 ? 18.484 17.188 5.934 1 93.31 92 GLY B C 1
ATOM 2544 O O . GLY B 1 92 ? 18.141 16.844 4.809 1 93.31 92 GLY B O 1
ATOM 2545 N N . TRP B 1 93 ? 19.734 16.906 6.383 1 94.94 93 TRP B N 1
ATOM 2546 C CA . TRP B 1 93 ? 20.719 16.297 5.5 1 94.94 93 TRP B CA 1
ATOM 2547 C C . TRP B 1 93 ? 21.141 14.922 6.012 1 94.94 93 TRP B C 1
ATOM 2549 O O . TRP B 1 93 ? 21.609 14.797 7.148 1 94.94 93 TRP B O 1
ATOM 2559 N N . PRO B 1 94 ? 21.016 13.883 5.133 1 97.88 94 PRO B N 1
ATOM 2560 C CA . PRO B 1 94 ? 20.484 13.922 3.77 1 97.88 94 PRO B CA 1
ATOM 2561 C C . PRO B 1 94 ? 18.969 13.742 3.723 1 97.88 94 PRO B C 1
ATOM 2563 O O . PRO B 1 94 ? 18.375 13.281 4.695 1 97.88 94 PRO B O 1
ATOM 2566 N N . SER B 1 95 ? 18.359 14.156 2.6 1 98 95 SER B N 1
ATOM 2567 C CA . SER B 1 95 ? 16.906 13.992 2.43 1 98 95 SER B CA 1
ATOM 2568 C C . SER B 1 95 ? 16.516 12.523 2.459 1 98 95 SER B C 1
ATOM 2570 O O . SER B 1 95 ? 16.984 11.727 1.646 1 98 95 SER B O 1
ATOM 2572 N N . SER B 1 96 ? 15.594 12.18 3.307 1 97.56 96 SER B N 1
ATOM 2573 C CA . SER B 1 96 ? 15.164 10.789 3.451 1 97.56 96 SER B CA 1
ATOM 2574 C C . SER B 1 96 ? 14.273 10.367 2.291 1 97.56 96 SER B C 1
ATOM 2576 O O . SER B 1 96 ? 14.344 9.227 1.826 1 97.56 96 SER B O 1
ATOM 2578 N N . HIS B 1 97 ? 13.391 11.242 1.81 1 98.12 97 HIS B N 1
ATOM 2579 C CA . HIS B 1 97 ? 12.508 10.93 0.695 1 98.12 97 HIS B CA 1
ATOM 2580 C C . HIS B 1 97 ? 13.297 10.672 -0.583 1 98.12 97 HIS B C 1
ATOM 2582 O O . HIS B 1 97 ? 13.023 9.719 -1.312 1 98.12 97 HIS B O 1
ATOM 2588 N N . SER B 1 98 ? 14.234 11.578 -0.796 1 98.62 98 SER B N 1
ATOM 2589 C CA . SER B 1 98 ? 15.078 11.367 -1.969 1 98.62 98 SER B CA 1
ATOM 2590 C C . SER B 1 98 ? 15.859 10.062 -1.864 1 98.62 98 SER B C 1
ATOM 2592 O O . SER B 1 98 ? 15.914 9.289 -2.822 1 98.62 98 SER B O 1
ATOM 2594 N N . GLN B 1 99 ? 16.438 9.867 -0.729 1 98.88 99 GLN B N 1
ATOM 2595 C CA . GLN B 1 99 ? 17.172 8.625 -0.517 1 98.88 99 GLN B CA 1
ATOM 2596 C C . GLN B 1 99 ? 16.281 7.414 -0.759 1 98.88 99 GLN B C 1
ATOM 2598 O O . GLN B 1 99 ? 16.688 6.457 -1.426 1 98.88 99 GLN B O 1
ATOM 2603 N N . TYR B 1 100 ? 15.117 7.441 -0.229 1 98.94 100 TYR B N 1
ATOM 2604 C CA . TYR B 1 100 ? 14.172 6.336 -0.341 1 98.94 100 TYR B CA 1
ATOM 2605 C C . TYR B 1 100 ? 13.859 6.031 -1.801 1 98.94 100 TYR B C 1
ATOM 2607 O O . TYR B 1 100 ? 13.969 4.883 -2.24 1 98.94 100 TYR B O 1
ATOM 2615 N N . MET B 1 101 ? 13.492 7.02 -2.555 1 98.94 101 MET B N 1
ATOM 2616 C CA . MET B 1 101 ? 13.008 6.812 -3.916 1 98.94 101 MET B CA 1
ATOM 2617 C C . MET B 1 101 ? 14.148 6.414 -4.844 1 98.94 101 MET B C 1
ATOM 2619 O O . MET B 1 101 ? 13.953 5.633 -5.777 1 98.94 101 MET B O 1
ATOM 2623 N N . PHE B 1 102 ? 15.297 6.93 -4.609 1 98.94 102 PHE B N 1
ATOM 2624 C CA . PHE B 1 102 ? 16.422 6.547 -5.453 1 98.94 102 PHE B CA 1
ATOM 2625 C C . PHE B 1 102 ? 16.922 5.156 -5.09 1 98.94 102 PHE B C 1
ATOM 2627 O O . PHE B 1 102 ? 17.391 4.41 -5.957 1 98.94 102 PHE B O 1
ATOM 2634 N N . PHE B 1 103 ? 16.906 4.82 -3.803 1 98.94 103 PHE B N 1
ATOM 2635 C CA . PHE B 1 103 ? 17.125 3.43 -3.42 1 98.94 103 PHE B CA 1
ATOM 2636 C C . PHE B 1 103 ? 16.156 2.504 -4.133 1 98.94 103 PHE B C 1
ATOM 2638 O O . PHE B 1 103 ? 16.562 1.522 -4.758 1 98.94 103 PHE B O 1
ATOM 2645 N N . PHE B 1 104 ? 14.914 2.852 -4.051 1 98.88 104 PHE B N 1
ATOM 2646 C CA . PHE B 1 104 ? 13.844 2.057 -4.641 1 98.88 104 PHE B CA 1
ATOM 2647 C C . PHE B 1 104 ? 14.047 1.892 -6.141 1 98.88 104 PHE B C 1
ATOM 2649 O O . PHE B 1 104 ? 14.008 0.775 -6.66 1 98.88 104 PHE B O 1
ATOM 2656 N N . ALA B 1 105 ? 14.281 2.977 -6.828 1 98.69 105 ALA B N 1
ATOM 2657 C CA . ALA B 1 105 ? 14.453 2.959 -8.281 1 98.69 105 ALA B CA 1
ATOM 2658 C C . ALA B 1 105 ? 15.672 2.141 -8.68 1 98.69 105 ALA B C 1
ATOM 2660 O O . ALA B 1 105 ? 15.625 1.36 -9.633 1 98.69 105 ALA B O 1
ATOM 2661 N N . THR B 1 106 ? 16.734 2.293 -7.961 1 98.75 106 THR B N 1
ATOM 2662 C CA . THR B 1 106 ? 17.969 1.568 -8.258 1 98.75 106 THR B CA 1
ATOM 2663 C C . THR B 1 106 ? 17.766 0.068 -8.055 1 98.75 106 THR B C 1
ATOM 2665 O O . THR B 1 106 ? 18.078 -0.727 -8.945 1 98.75 106 THR B O 1
ATOM 2668 N N . TYR B 1 107 ? 17.266 -0.248 -6.953 1 98.44 107 TYR B N 1
ATOM 2669 C CA . TYR B 1 107 ? 17.047 -1.654 -6.625 1 98.44 107 TYR B CA 1
ATOM 2670 C C . TYR B 1 107 ? 16.094 -2.307 -7.609 1 98.44 107 TYR B C 1
ATOM 2672 O O . TYR B 1 107 ? 16.359 -3.404 -8.109 1 98.44 107 TYR B O 1
ATOM 2680 N N . PHE B 1 108 ? 15.031 -1.618 -7.91 1 96.5 108 PHE B N 1
ATOM 2681 C CA . PHE B 1 108 ? 14.031 -2.121 -8.844 1 96.5 108 PHE B CA 1
ATOM 2682 C C . PHE B 1 108 ? 14.625 -2.311 -10.227 1 96.5 108 PHE B C 1
ATOM 2684 O O . PHE B 1 108 ? 14.328 -3.291 -10.914 1 96.5 108 PHE B O 1
ATOM 2691 N N . THR B 1 109 ? 15.406 -1.371 -10.617 1 96.31 109 THR B N 1
ATOM 2692 C CA . THR B 1 109 ? 16.078 -1.46 -11.906 1 96.31 109 THR B CA 1
ATOM 2693 C C . THR B 1 109 ? 16.969 -2.697 -11.969 1 96.31 109 THR B C 1
ATOM 2695 O O . THR B 1 109 ? 16.922 -3.459 -12.938 1 96.31 109 THR B O 1
ATOM 2698 N N . LEU B 1 110 ? 17.734 -2.939 -10.961 1 96.06 110 LEU B N 1
ATOM 2699 C CA . LEU B 1 110 ? 18.656 -4.07 -10.93 1 96.06 110 LEU B CA 1
ATOM 2700 C C . LEU B 1 110 ? 17.891 -5.391 -10.891 1 96.06 110 LEU B C 1
ATOM 2702 O O . LEU B 1 110 ? 18.281 -6.363 -11.539 1 96.06 110 LEU B O 1
ATOM 2706 N N . LEU B 1 111 ? 16.797 -5.41 -10.195 1 93.94 111 LEU B N 1
ATOM 2707 C CA . LEU B 1 111 ? 15.938 -6.594 -10.188 1 93.94 111 LEU B CA 1
ATOM 2708 C C . LEU B 1 111 ? 15.422 -6.891 -11.594 1 93.94 111 LEU B C 1
ATOM 2710 O O . LEU B 1 111 ? 15.453 -8.039 -12.039 1 93.94 111 LEU B O 1
ATOM 2714 N N . THR B 1 112 ? 14.969 -5.863 -12.227 1 91.31 112 THR B N 1
ATOM 2715 C CA . THR B 1 112 ? 14.391 -6.004 -13.562 1 91.31 112 THR B CA 1
ATOM 2716 C C . THR B 1 112 ? 15.438 -6.512 -14.547 1 91.31 112 THR B C 1
ATOM 2718 O O . THR B 1 112 ? 15.164 -7.422 -15.336 1 91.31 112 THR B O 1
ATOM 2721 N N . TYR B 1 113 ? 16.578 -6.004 -14.484 1 90.56 113 TYR B N 1
ATOM 2722 C CA . TYR B 1 113 ? 17.641 -6.398 -15.414 1 90.56 113 TYR B CA 1
ATOM 2723 C C . TYR B 1 113 ? 18.125 -7.809 -15.117 1 90.56 113 TYR B C 1
ATOM 2725 O O . TYR B 1 113 ? 18.562 -8.523 -16.031 1 90.56 113 TYR B O 1
ATOM 2733 N N . LYS B 1 114 ? 18.062 -8.258 -13.898 1 89.94 114 LYS B N 1
ATOM 2734 C CA . LYS B 1 114 ? 18.422 -9.617 -13.539 1 89.94 114 LYS B CA 1
ATOM 2735 C C . LYS B 1 114 ? 17.328 -10.609 -13.922 1 89.94 114 LYS B C 1
ATOM 2737 O O . LYS B 1 114 ? 17.547 -11.82 -13.891 1 89.94 114 LYS B O 1
ATOM 2742 N N . GLY B 1 115 ? 16.109 -10.047 -14.227 1 85.62 115 GLY B N 1
ATOM 2743 C CA . GLY B 1 115 ? 15.008 -10.891 -14.641 1 85.62 115 GLY B CA 1
ATOM 2744 C C . GLY B 1 115 ? 14.195 -11.438 -13.484 1 85.62 115 GLY B C 1
ATOM 2745 O O . GLY B 1 115 ? 13.539 -12.469 -13.609 1 85.62 115 GLY B O 1
ATOM 2746 N N . ILE B 1 116 ? 14.281 -10.797 -12.375 1 83.25 116 ILE B N 1
ATOM 2747 C CA . ILE B 1 116 ? 13.586 -11.25 -11.18 1 83.25 116 ILE B CA 1
ATOM 2748 C C . ILE B 1 116 ? 12.258 -10.5 -11.039 1 83.25 116 ILE B C 1
ATOM 2750 O O . ILE B 1 116 ? 12.227 -9.273 -11.078 1 83.25 116 ILE B O 1
ATOM 2754 N N . GLY B 1 117 ? 11.156 -11.289 -10.922 1 74.38 117 GLY B N 1
ATOM 2755 C CA . GLY B 1 117 ? 9.859 -10.703 -10.633 1 74.38 117 GLY B CA 1
ATOM 2756 C C . GLY B 1 117 ? 9.023 -10.453 -11.875 1 74.38 117 GLY B C 1
ATOM 2757 O O . GLY B 1 117 ? 8.523 -11.398 -12.492 1 74.38 117 GLY B O 1
ATOM 2758 N N . LEU B 1 118 ? 8.891 -9.125 -12.312 1 63.81 118 LEU B N 1
ATOM 2759 C CA . LEU B 1 118 ? 7.918 -8.672 -13.305 1 63.81 118 LEU B CA 1
ATOM 2760 C C . LEU B 1 118 ? 8.445 -8.883 -14.719 1 63.81 118 LEU B C 1
ATOM 2762 O O . LEU B 1 118 ? 7.691 -8.789 -15.688 1 63.81 118 LEU B O 1
ATOM 2766 N N . SER B 1 119 ? 9.781 -9.102 -15.078 1 61 119 SER B N 1
ATOM 2767 C CA . SER B 1 119 ? 10.289 -8.586 -16.344 1 61 119 SER B CA 1
ATOM 2768 C C . SER B 1 119 ? 10.57 -9.711 -17.328 1 61 119 SER B C 1
ATOM 2770 O O . SER B 1 119 ? 10.945 -9.461 -18.484 1 61 119 SER B O 1
ATOM 2772 N N . ASP B 1 120 ? 9.969 -10.664 -17.609 1 60.25 120 ASP B N 1
ATOM 2773 C CA . ASP B 1 120 ? 10.375 -11.133 -18.922 1 60.25 120 ASP B CA 1
ATOM 2774 C C . ASP B 1 120 ? 9.891 -10.188 -20.016 1 60.25 120 ASP B C 1
ATOM 2776 O O . ASP B 1 120 ? 9.773 -10.586 -21.188 1 60.25 120 ASP B O 1
ATOM 2780 N N . THR B 1 121 ? 9.68 -8.883 -19.5 1 59.03 121 THR B N 1
ATOM 2781 C CA . THR B 1 121 ? 8.969 -8.031 -20.453 1 59.03 121 THR B CA 1
ATOM 2782 C C . THR B 1 121 ? 9.898 -7.57 -21.578 1 59.03 121 THR B C 1
ATOM 2784 O O . THR B 1 121 ? 11.109 -7.43 -21.359 1 59.03 121 THR B O 1
ATOM 2787 N N . THR B 1 122 ? 9.477 -7.746 -22.719 1 64.5 122 THR B N 1
ATOM 2788 C CA . THR B 1 122 ? 10.117 -7.301 -23.953 1 64.5 122 THR B CA 1
ATOM 2789 C C . THR B 1 122 ? 10.547 -5.84 -23.828 1 64.5 122 THR B C 1
ATOM 2791 O O . THR B 1 122 ? 11.516 -5.422 -24.469 1 64.5 122 THR B O 1
ATOM 2794 N N . ASN B 1 123 ? 9.961 -5.195 -22.828 1 81.94 123 ASN B N 1
ATOM 2795 C CA . ASN B 1 123 ? 10.344 -3.791 -22.766 1 81.94 123 ASN B CA 1
ATOM 2796 C C . ASN B 1 123 ? 10.758 -3.396 -21.344 1 81.94 123 ASN B C 1
ATOM 2798 O O . ASN B 1 123 ? 9.992 -2.764 -20.625 1 81.94 123 ASN B O 1
ATOM 2802 N N . LYS B 1 124 ? 11.977 -3.689 -20.953 1 85.5 124 LYS B N 1
ATOM 2803 C CA . LYS B 1 124 ? 12.539 -3.396 -19.641 1 85.5 124 LYS B CA 1
ATOM 2804 C C . LYS B 1 124 ? 12.523 -1.898 -19.344 1 85.5 124 LYS B C 1
ATOM 2806 O O . LYS B 1 124 ? 12.32 -1.479 -18.203 1 85.5 124 LYS B O 1
ATOM 2811 N N . TRP B 1 125 ? 12.57 -1.1 -20.375 1 87.81 125 TRP B N 1
ATOM 2812 C CA . TRP B 1 125 ? 12.594 0.35 -20.219 1 87.81 125 TRP B CA 1
ATOM 2813 C C . TRP B 1 125 ? 11.25 0.861 -19.703 1 87.81 125 TRP B C 1
ATOM 2815 O O . TRP B 1 125 ? 11.195 1.775 -18.875 1 87.81 125 TRP B O 1
ATOM 2825 N N . ALA B 1 126 ? 10.258 0.228 -20.219 1 86.94 126 ALA B N 1
ATOM 2826 C CA . ALA B 1 126 ? 8.922 0.642 -19.797 1 86.94 126 ALA B CA 1
ATOM 2827 C C . ALA B 1 126 ? 8.695 0.33 -18.312 1 86.94 126 ALA B C 1
ATOM 2829 O O . ALA B 1 126 ? 7.98 1.062 -17.625 1 86.94 126 ALA B O 1
ATOM 2830 N N . VAL B 1 127 ? 9.375 -0.67 -17.859 1 87.56 127 VAL B N 1
ATOM 2831 C CA . VAL B 1 127 ? 9.188 -1.118 -16.484 1 87.56 127 VAL B CA 1
ATOM 2832 C C . VAL B 1 127 ? 10.023 -0.252 -15.531 1 87.56 127 VAL B C 1
ATOM 2834 O O . VAL B 1 127 ? 9.562 0.097 -14.445 1 87.56 127 VAL B O 1
ATOM 2837 N N . ILE B 1 128 ? 11.188 0.158 -15.961 1 92.56 128 ILE B N 1
ATOM 2838 C CA . ILE B 1 128 ? 12.102 0.83 -15.047 1 92.56 128 ILE B CA 1
ATOM 2839 C C . ILE B 1 128 ? 11.859 2.338 -15.094 1 92.56 128 ILE B C 1
ATOM 2841 O O . ILE B 1 128 ? 12.289 3.068 -14.195 1 92.56 128 ILE B O 1
ATOM 2845 N N . PHE B 1 129 ? 11.164 2.807 -16.016 1 95 129 PHE B N 1
ATOM 2846 C CA . PHE B 1 129 ? 10.992 4.238 -16.234 1 95 129 PHE B CA 1
ATOM 2847 C C . PHE B 1 129 ? 10.148 4.859 -15.133 1 95 129 PHE B C 1
ATOM 2849 O O . PHE B 1 129 ? 10.547 5.863 -14.531 1 95 129 PHE B O 1
ATOM 2856 N N . PRO B 1 130 ? 9.062 4.262 -14.734 1 95.12 130 PRO B N 1
ATOM 2857 C CA . PRO B 1 130 ? 8.172 4.922 -13.773 1 95.12 130 PRO B CA 1
ATOM 2858 C C . PRO B 1 130 ? 8.844 5.152 -12.422 1 95.12 130 PRO B C 1
ATOM 2860 O O . PRO B 1 130 ? 8.75 6.25 -11.859 1 95.12 130 PRO B O 1
ATOM 2863 N N . PRO B 1 131 ? 9.602 4.199 -11.875 1 97.12 131 PRO B N 1
ATOM 2864 C CA . PRO B 1 131 ? 10.234 4.465 -10.578 1 97.12 131 PRO B CA 1
ATOM 2865 C C . PRO B 1 131 ? 11.234 5.617 -10.641 1 97.12 131 PRO B C 1
ATOM 2867 O O . PRO B 1 131 ? 11.375 6.371 -9.672 1 97.12 131 PRO B O 1
ATOM 2870 N N . TRP B 1 132 ? 11.875 5.785 -11.734 1 98.5 132 TRP B N 1
ATOM 2871 C CA . TRP B 1 132 ? 12.844 6.871 -11.859 1 98.5 132 TRP B CA 1
ATOM 2872 C C . TRP B 1 132 ? 12.141 8.219 -12.008 1 98.5 132 TRP B C 1
ATOM 2874 O O . TRP B 1 132 ? 12.594 9.227 -11.469 1 98.5 132 TRP B O 1
ATOM 2884 N N . VAL B 1 133 ? 11.086 8.25 -12.711 1 98.56 133 VAL B N 1
ATOM 2885 C CA . VAL B 1 133 ? 10.297 9.469 -12.828 1 98.56 133 VAL B CA 1
ATOM 2886 C C . VAL B 1 133 ? 9.781 9.891 -11.445 1 98.56 133 VAL B C 1
ATOM 2888 O O . VAL B 1 133 ? 9.883 11.055 -11.07 1 98.56 133 VAL B O 1
ATOM 2891 N N . LEU B 1 134 ? 9.312 8.93 -10.75 1 98.56 134 LEU B N 1
ATOM 2892 C CA . LEU B 1 134 ? 8.797 9.211 -9.414 1 98.56 134 LEU B CA 1
ATOM 2893 C C . LEU B 1 134 ? 9.914 9.68 -8.492 1 98.56 134 LEU B C 1
ATOM 2895 O O . LEU B 1 134 ? 9.703 10.555 -7.648 1 98.56 134 LEU B O 1
ATOM 2899 N N . ALA B 1 135 ? 11.062 9.047 -8.68 1 98.81 135 ALA B N 1
ATOM 2900 C CA . ALA B 1 135 ? 12.203 9.453 -7.863 1 98.81 135 ALA B CA 1
ATOM 2901 C C . ALA B 1 135 ? 12.586 10.906 -8.133 1 98.81 135 ALA B C 1
ATOM 2903 O O . ALA B 1 135 ? 12.758 11.695 -7.203 1 98.81 135 ALA B O 1
ATOM 2904 N N . LEU B 1 136 ? 12.633 11.328 -9.336 1 98.75 136 LEU B N 1
ATOM 2905 C CA . LEU B 1 136 ? 12.984 12.688 -9.719 1 98.75 136 LEU B CA 1
ATOM 2906 C C . LEU B 1 136 ? 11.922 13.68 -9.273 1 98.75 136 LEU B C 1
ATOM 2908 O O . LEU B 1 136 ? 12.242 14.758 -8.773 1 98.75 136 LEU B O 1
ATOM 2912 N N . LEU B 1 137 ? 10.719 13.266 -9.43 1 98.81 137 LEU B N 1
ATOM 2913 C CA . LEU B 1 137 ? 9.617 14.125 -9.008 1 98.81 137 LEU B CA 1
ATOM 2914 C C . LEU B 1 137 ? 9.625 14.312 -7.492 1 98.81 137 LEU B C 1
ATOM 2916 O O . LEU B 1 137 ? 9.336 15.398 -6.992 1 98.81 137 LEU B O 1
ATOM 2920 N N . THR B 1 138 ? 9.883 13.242 -6.793 1 98.62 138 THR B N 1
ATOM 2921 C CA . THR B 1 138 ? 9.953 13.344 -5.34 1 98.62 138 THR B CA 1
ATOM 2922 C C . THR B 1 138 ? 11.078 14.273 -4.914 1 98.62 138 THR B C 1
ATOM 2924 O O . THR B 1 138 ? 10.891 15.141 -4.059 1 98.62 138 THR B O 1
ATOM 2927 N N . MET B 1 139 ? 12.18 14.086 -5.535 1 98.19 139 MET B N 1
ATOM 2928 C CA . MET B 1 139 ? 13.312 14.977 -5.281 1 98.19 139 MET B CA 1
ATOM 2929 C C . MET B 1 139 ? 12.938 16.422 -5.527 1 98.19 139 MET B C 1
ATOM 2931 O O . MET B 1 139 ? 13.18 17.297 -4.68 1 98.19 139 MET B O 1
ATOM 2935 N N . TYR B 1 140 ? 12.352 16.703 -6.578 1 98.56 140 TYR B N 1
ATOM 2936 C CA . TYR B 1 140 ? 11.922 18.062 -6.945 1 98.56 140 TYR B CA 1
ATOM 2937 C C . TYR B 1 140 ? 10.875 18.578 -5.973 1 98.56 140 TYR B C 1
ATOM 2939 O O . TYR B 1 140 ? 10.898 19.75 -5.598 1 98.56 140 TYR B O 1
ATOM 2947 N N . SER B 1 141 ? 9.992 17.75 -5.594 1 98.38 141 SER B N 1
ATOM 2948 C CA . SER B 1 141 ? 8.914 18.141 -4.699 1 98.38 141 SER B CA 1
ATOM 2949 C C . SER B 1 141 ? 9.461 18.641 -3.365 1 98.38 141 SER B C 1
ATOM 2951 O O . SER B 1 141 ? 8.961 19.641 -2.82 1 98.38 141 SER B O 1
ATOM 2953 N N . ARG B 1 142 ? 10.508 18.031 -2.887 1 97.25 142 ARG B N 1
ATOM 2954 C CA . ARG B 1 142 ? 11.062 18.406 -1.585 1 97.25 142 ARG B CA 1
ATOM 2955 C C . ARG B 1 142 ? 11.656 19.797 -1.615 1 97.25 142 ARG B C 1
ATOM 2957 O O . ARG B 1 142 ? 11.586 20.531 -0.624 1 97.25 142 ARG B O 1
ATOM 2964 N N . VAL B 1 143 ? 12.188 20.156 -2.73 1 97.69 143 VAL B N 1
ATOM 2965 C CA . VAL B 1 143 ? 12.781 21.484 -2.883 1 97.69 143 VAL B CA 1
ATOM 2966 C C . VAL B 1 143 ? 11.68 22.5 -3.152 1 97.69 143 VAL B C 1
ATOM 2968 O O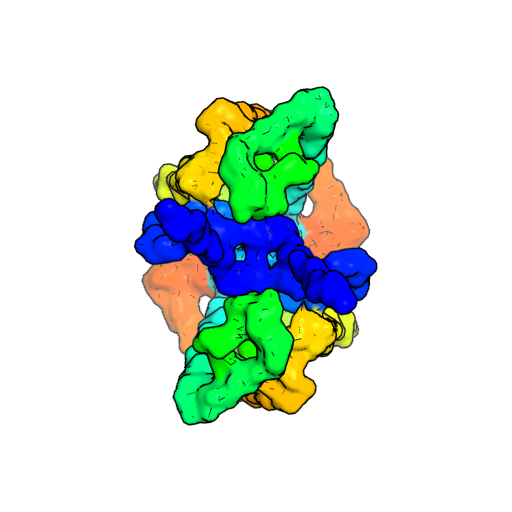 . VAL B 1 143 ? 11.625 23.547 -2.502 1 97.69 143 VAL B O 1
ATOM 2971 N N . TYR B 1 144 ? 10.805 22.188 -4.078 1 97.5 144 TYR B N 1
ATOM 2972 C CA . TYR B 1 144 ? 9.734 23.094 -4.473 1 97.5 144 TYR B CA 1
ATOM 2973 C C . TYR B 1 144 ? 8.867 23.453 -3.277 1 97.5 144 TYR B C 1
ATOM 2975 O O . TYR B 1 144 ? 8.477 24.625 -3.121 1 97.5 144 TYR B O 1
ATOM 2983 N N . LEU B 1 145 ? 8.633 22.547 -2.402 1 96.25 145 LEU B N 1
ATOM 2984 C CA . LEU B 1 145 ? 7.738 22.75 -1.271 1 96.25 145 LEU B CA 1
ATOM 2985 C C . LEU B 1 145 ? 8.5 23.344 -0.081 1 96.25 145 LEU B C 1
ATOM 2987 O O . LEU B 1 145 ? 7.895 23.656 0.95 1 96.25 145 LEU B O 1
ATOM 2991 N N . GLY B 1 146 ? 9.852 23.422 -0.165 1 94.62 146 GLY B N 1
ATOM 2992 C CA . GLY B 1 146 ? 10.648 24.141 0.812 1 94.62 146 GLY B CA 1
ATOM 2993 C C . GLY B 1 146 ? 11.125 23.281 1.959 1 94.62 146 GLY B C 1
ATOM 2994 O O . GLY B 1 146 ? 11.547 23.797 2.996 1 94.62 146 GLY B O 1
ATOM 2995 N N . TYR B 1 147 ? 11.094 21.969 1.76 1 94.5 147 TYR B N 1
ATOM 2996 C CA . TYR B 1 147 ? 11.461 21.078 2.85 1 94.5 147 TYR B CA 1
ATOM 2997 C C . TYR B 1 147 ? 12.969 20.844 2.893 1 94.5 147 TYR B C 1
ATOM 2999 O O . TYR B 1 147 ? 13.531 20.594 3.957 1 94.5 147 TYR B O 1
ATOM 3007 N N . HIS B 1 148 ? 13.531 20.875 1.762 1 97.25 148 HIS B N 1
ATOM 3008 C CA . HIS B 1 148 ? 14.961 20.609 1.658 1 97.25 148 HIS B CA 1
ATOM 3009 C C . HIS B 1 148 ? 15.625 21.531 0.651 1 97.25 148 HIS B C 1
ATOM 3011 O O . HIS B 1 148 ? 14.953 22.109 -0.21 1 97.25 148 HIS B O 1
ATOM 3017 N N . THR B 1 149 ? 16.938 21.734 0.816 1 97.38 149 THR B N 1
ATOM 3018 C CA . THR B 1 149 ? 17.734 22.422 -0.195 1 97.38 149 THR B CA 1
ATOM 3019 C C . THR B 1 149 ? 18.125 21.453 -1.315 1 97.38 149 THR B C 1
ATOM 3021 O O . THR B 1 149 ? 18 20.234 -1.167 1 97.38 149 THR B O 1
ATOM 3024 N N . VAL B 1 150 ? 18.609 22.047 -2.395 1 98.06 150 VAL B N 1
ATOM 3025 C CA . VAL B 1 150 ? 19.031 21.25 -3.541 1 98.06 150 VAL B CA 1
ATOM 3026 C C . VAL B 1 150 ? 20.172 20.312 -3.129 1 98.06 150 VAL B C 1
ATOM 3028 O O . VAL B 1 150 ? 20.188 19.141 -3.486 1 98.06 150 VAL B O 1
ATOM 3031 N N . ALA B 1 151 ? 21.031 20.812 -2.332 1 97.94 151 ALA B N 1
ATOM 3032 C CA . ALA B 1 151 ? 22.172 20.016 -1.89 1 97.94 151 ALA B CA 1
ATOM 3033 C C . ALA B 1 151 ? 21.734 18.828 -1.038 1 97.94 151 ALA B C 1
ATOM 3035 O O . ALA B 1 151 ? 22.266 17.719 -1.163 1 97.94 151 ALA B O 1
ATOM 3036 N N . GLN B 1 152 ? 20.781 19.016 -0.238 1 98.12 152 GLN B N 1
ATOM 3037 C CA . GLN B 1 152 ? 20.297 17.984 0.665 1 98.12 152 GLN B CA 1
ATOM 3038 C C . GLN B 1 152 ? 19.625 16.859 -0.107 1 98.12 152 GLN B C 1
ATOM 3040 O O . GLN B 1 152 ? 19.797 15.68 0.23 1 98.12 152 GLN B O 1
ATOM 3045 N N . VAL B 1 153 ? 18.859 17.172 -1.174 1 98.62 153 VAL B N 1
ATOM 3046 C CA . VAL B 1 153 ? 18.172 16.141 -1.937 1 98.62 153 VAL B CA 1
ATOM 3047 C C . VAL B 1 153 ? 19.172 15.383 -2.812 1 98.62 153 VAL B C 1
ATOM 3049 O O . VAL B 1 153 ? 19.031 14.18 -3.039 1 98.62 153 VAL B O 1
ATOM 3052 N N . PHE B 1 154 ? 20.219 16.078 -3.277 1 98.69 154 PHE B N 1
ATOM 3053 C CA . PHE B 1 154 ? 21.234 15.383 -4.062 1 98.69 154 PHE B CA 1
ATOM 3054 C C . PHE B 1 154 ? 22.047 14.43 -3.189 1 98.69 154 PHE B C 1
ATOM 3056 O O . PHE B 1 154 ? 22.406 13.336 -3.625 1 98.69 154 PHE B O 1
ATOM 3063 N N . ALA B 1 155 ? 22.328 14.875 -2.002 1 98.62 155 ALA B N 1
ATOM 3064 C CA . ALA B 1 155 ? 23 13.977 -1.066 1 98.62 155 ALA B CA 1
ATOM 3065 C C . ALA B 1 155 ? 22.156 12.734 -0.791 1 98.62 155 ALA B C 1
ATOM 3067 O O . ALA B 1 155 ? 22.672 11.617 -0.804 1 98.62 155 ALA B O 1
ATOM 3068 N N . GLY B 1 156 ? 20.875 12.898 -0.585 1 98.81 156 GLY B N 1
ATOM 3069 C CA . GLY B 1 156 ? 19.984 11.773 -0.384 1 98.81 156 GLY B CA 1
ATOM 3070 C C . GLY B 1 156 ? 19.906 10.844 -1.58 1 98.81 156 GLY B C 1
ATOM 3071 O O . GLY B 1 156 ? 19.938 9.625 -1.426 1 98.81 156 GLY B O 1
ATOM 3072 N N . SER B 1 157 ? 19.828 11.484 -2.719 1 98.88 157 SER B N 1
ATOM 3073 C CA . SER B 1 157 ? 19.734 10.703 -3.943 1 98.88 157 SER B CA 1
ATOM 3074 C C . SER B 1 157 ? 21 9.859 -4.152 1 98.88 157 SER B C 1
ATOM 3076 O O . SER B 1 157 ? 20.906 8.672 -4.477 1 98.88 157 SER B O 1
ATOM 3078 N N . ALA B 1 158 ? 22.125 10.477 -3.932 1 98.88 158 ALA B N 1
ATOM 3079 C CA . ALA B 1 158 ? 23.391 9.766 -4.098 1 98.88 158 ALA B CA 1
ATOM 3080 C C . ALA B 1 158 ? 23.5 8.617 -3.1 1 98.88 158 ALA B C 1
ATOM 3082 O O . ALA B 1 158 ? 23.906 7.508 -3.465 1 98.88 158 ALA B O 1
ATOM 3083 N N . LEU B 1 159 ? 23.156 8.891 -1.911 1 98.88 159 LEU B N 1
ATOM 3084 C CA . LEU B 1 159 ? 23.172 7.848 -0.889 1 98.88 159 LEU B CA 1
ATOM 3085 C C . LEU B 1 159 ? 22.188 6.73 -1.221 1 98.88 159 LEU B C 1
ATOM 3087 O O . LEU B 1 159 ? 22.5 5.551 -1.026 1 98.88 159 LEU B O 1
ATOM 3091 N N . GLY B 1 160 ? 21 7.055 -1.715 1 98.94 160 GLY B N 1
ATOM 3092 C CA . GLY B 1 160 ? 20 6.07 -2.123 1 98.94 160 GLY B CA 1
ATOM 3093 C C . GLY B 1 160 ? 20.5 5.145 -3.217 1 98.94 160 GLY B C 1
ATOM 3094 O O . GLY B 1 160 ? 20.344 3.926 -3.127 1 98.94 160 GLY B O 1
ATOM 3095 N N . VAL B 1 161 ? 21.125 5.754 -4.195 1 98.94 161 VAL B N 1
ATOM 3096 C CA . VAL B 1 161 ? 21.656 4.957 -5.293 1 98.94 161 VAL B CA 1
ATOM 3097 C C . VAL B 1 161 ? 22.734 4.004 -4.762 1 98.94 161 VAL B C 1
ATOM 3099 O O . VAL B 1 161 ? 22.719 2.811 -5.07 1 98.94 161 VAL B O 1
ATOM 3102 N N . PHE B 1 162 ? 23.578 4.531 -3.947 1 98.94 162 PHE B N 1
ATOM 3103 C CA . PHE B 1 162 ? 24.688 3.744 -3.4 1 98.94 162 PHE B CA 1
ATOM 3104 C C . PHE B 1 162 ? 24.156 2.604 -2.539 1 98.94 162 PHE B C 1
ATOM 3106 O O . PHE B 1 162 ? 24.5 1.442 -2.752 1 98.94 162 PHE B O 1
ATOM 3113 N N . LEU B 1 163 ? 23.312 2.867 -1.621 1 98.94 163 LEU B N 1
ATOM 3114 C CA . LEU B 1 163 ? 22.781 1.861 -0.702 1 98.94 163 LEU B CA 1
ATOM 3115 C C . LEU B 1 163 ? 21.906 0.853 -1.438 1 98.94 163 LEU B C 1
ATOM 3117 O O . LEU B 1 163 ? 21.922 -0.336 -1.112 1 98.94 163 LEU B O 1
ATOM 3121 N N . GLY B 1 164 ? 21.078 1.349 -2.426 1 98.94 164 GLY B N 1
ATOM 3122 C CA . GLY B 1 164 ? 20.281 0.435 -3.229 1 98.94 164 GLY B CA 1
ATOM 3123 C C . GLY B 1 164 ? 21.125 -0.581 -3.984 1 98.94 164 GLY B C 1
ATOM 3124 O O . GLY B 1 164 ? 20.797 -1.771 -3.996 1 98.94 164 GLY B O 1
ATOM 3125 N N . ALA B 1 165 ? 22.203 -0.112 -4.547 1 98.88 165 ALA B N 1
ATOM 3126 C CA . ALA B 1 165 ? 23.078 -0.991 -5.305 1 98.88 165 ALA B CA 1
ATOM 3127 C C . ALA B 1 165 ? 23.797 -1.98 -4.387 1 98.88 165 ALA B C 1
ATOM 3129 O O . ALA B 1 165 ? 23.859 -3.176 -4.68 1 98.88 165 ALA B O 1
ATOM 3130 N N . VAL B 1 166 ? 24.297 -1.494 -3.281 1 98.88 166 VAL B N 1
ATOM 3131 C CA . VAL B 1 166 ? 25.031 -2.336 -2.342 1 98.88 166 VAL B CA 1
ATOM 3132 C C . VAL B 1 166 ? 24.094 -3.395 -1.758 1 98.88 166 VAL B C 1
ATOM 3134 O O . VAL B 1 166 ? 24.453 -4.57 -1.664 1 98.88 166 VAL B O 1
ATOM 3137 N N . TRP B 1 167 ? 22.906 -2.977 -1.4 1 98.88 167 TRP B N 1
ATOM 3138 C CA . TRP B 1 167 ? 21.984 -3.922 -0.794 1 98.88 167 TRP B CA 1
ATOM 3139 C C . TRP B 1 167 ? 21.547 -4.977 -1.803 1 98.88 167 TRP B C 1
ATOM 3141 O O . TRP B 1 167 ? 21.391 -6.152 -1.459 1 98.88 167 TRP B O 1
ATOM 3151 N N . PHE B 1 168 ? 21.359 -4.539 -3.035 1 98.69 168 PHE B N 1
ATOM 3152 C CA . PHE B 1 168 ? 21.031 -5.508 -4.074 1 98.69 168 PHE B CA 1
ATOM 3153 C C . PHE B 1 168 ? 22.141 -6.562 -4.191 1 98.69 168 PHE B C 1
ATOM 3155 O O . PHE B 1 168 ? 21.844 -7.758 -4.285 1 98.69 168 PHE B O 1
ATOM 3162 N N . TRP B 1 169 ? 23.344 -6.082 -4.156 1 98.56 169 TRP B N 1
ATOM 3163 C CA . TRP B 1 169 ? 24.484 -7.008 -4.215 1 98.56 169 TRP B CA 1
ATOM 3164 C C . TRP B 1 169 ? 24.484 -7.941 -3.012 1 98.56 169 TRP B C 1
ATOM 3166 O O . TRP B 1 169 ? 24.688 -9.148 -3.154 1 98.56 169 TRP B O 1
ATOM 3176 N N . VAL B 1 170 ? 24.25 -7.43 -1.845 1 98.75 170 VAL B N 1
ATOM 3177 C CA . VAL B 1 170 ? 24.234 -8.234 -0.627 1 98.75 170 VAL B CA 1
ATOM 3178 C C . VAL B 1 170 ? 23.156 -9.32 -0.743 1 98.75 170 VAL B C 1
ATOM 3180 O O . VAL B 1 170 ? 23.422 -10.492 -0.477 1 98.75 170 VAL B O 1
ATOM 3183 N N . VAL B 1 171 ? 21.984 -8.977 -1.235 1 98.38 171 VAL B N 1
ATOM 3184 C CA . VAL B 1 171 ? 20.859 -9.914 -1.284 1 98.38 171 VAL B CA 1
ATOM 3185 C C . VAL B 1 171 ? 21.109 -10.961 -2.371 1 98.38 171 VAL B C 1
ATOM 3187 O O . VAL B 1 171 ? 20.969 -12.164 -2.133 1 98.38 171 VAL B O 1
ATOM 3190 N N . ASN B 1 172 ? 21.594 -10.555 -3.525 1 97 172 ASN B N 1
ATOM 3191 C CA . ASN B 1 172 ? 21.594 -11.445 -4.684 1 97 172 ASN B CA 1
ATOM 3192 C C . ASN B 1 172 ? 22.953 -12.109 -4.875 1 97 172 ASN B C 1
ATOM 3194 O O . ASN B 1 172 ? 23.094 -13.016 -5.695 1 97 172 ASN B O 1
ATOM 3198 N N . SER B 1 173 ? 23.953 -11.711 -4.059 1 96.81 173 SER B N 1
ATOM 3199 C CA . SER B 1 173 ? 25.25 -12.367 -4.137 1 96.81 173 SER B CA 1
ATOM 3200 C C . SER B 1 173 ? 25.594 -13.078 -2.832 1 96.81 173 SER B C 1
ATOM 3202 O O . SER B 1 173 ? 26.328 -14.07 -2.83 1 96.81 173 SER B O 1
ATOM 3204 N N . VAL B 1 174 ? 25.062 -12.641 -1.733 1 97.75 174 VAL B N 1
ATOM 3205 C CA . VAL B 1 174 ? 25.453 -13.195 -0.442 1 97.75 174 VAL B CA 1
ATOM 3206 C C . VAL B 1 174 ? 24.281 -13.969 0.172 1 97.75 174 VAL B C 1
ATOM 3208 O O . VAL B 1 174 ? 24.438 -15.125 0.563 1 97.75 174 VAL B O 1
ATOM 3211 N N . LEU B 1 175 ? 23.109 -13.414 0.185 1 97.81 175 LEU B N 1
ATOM 3212 C CA . LEU B 1 175 ? 22 -13.984 0.941 1 97.81 175 LEU B CA 1
ATOM 3213 C C . LEU B 1 175 ? 21.188 -14.953 0.077 1 97.81 175 LEU B C 1
ATOM 3215 O O . LEU B 1 175 ? 20.547 -15.859 0.596 1 97.81 175 LEU B O 1
ATOM 3219 N N . TYR B 1 176 ? 21.234 -14.805 -1.175 1 95.88 176 TYR B N 1
ATOM 3220 C CA . TYR B 1 176 ? 20.422 -15.539 -2.125 1 95.88 176 TYR B CA 1
ATOM 3221 C C . TYR B 1 176 ? 20.578 -17.047 -1.931 1 95.88 176 TYR B C 1
ATOM 3223 O O . TYR B 1 176 ? 19.594 -17.781 -1.953 1 95.88 176 TYR B O 1
ATOM 3231 N N . PRO B 1 177 ? 21.781 -17.531 -1.652 1 95.31 177 PRO B N 1
ATOM 3232 C CA . PRO B 1 177 ? 21.938 -18.984 -1.465 1 95.31 177 PRO B CA 1
ATOM 3233 C C . PRO B 1 177 ? 21.156 -19.516 -0.266 1 95.31 177 PRO B C 1
ATOM 3235 O O . PRO B 1 177 ? 20.906 -20.719 -0.175 1 95.31 177 PRO B O 1
ATOM 3238 N N . SER B 1 178 ? 20.75 -18.672 0.61 1 96.62 178 SER B N 1
ATOM 3239 C CA . SER B 1 178 ? 20.016 -19.094 1.805 1 96.62 178 SER B CA 1
ATOM 3240 C C . SER B 1 178 ? 18.516 -19.062 1.577 1 96.62 178 SER B C 1
ATOM 3242 O O . SER B 1 178 ? 17.75 -19.5 2.441 1 96.62 178 SER B O 1
ATOM 3244 N N . PHE B 1 179 ? 18.016 -18.625 0.427 1 96.88 179 PHE B N 1
ATOM 3245 C CA . PHE B 1 179 ? 16.594 -18.469 0.172 1 96.88 179 PHE B CA 1
ATOM 3246 C C . PHE B 1 179 ? 15.867 -19.812 0.235 1 96.88 179 PHE B C 1
ATOM 3248 O O . PHE B 1 179 ? 14.828 -19.922 0.881 1 96.88 179 PHE B O 1
ATOM 3255 N N . PRO B 1 180 ? 16.469 -20.828 -0.371 1 94.31 180 PRO B N 1
ATOM 3256 C CA . PRO B 1 180 ? 15.789 -22.125 -0.288 1 94.31 180 PRO B CA 1
ATOM 3257 C C . PRO B 1 180 ? 15.664 -22.641 1.146 1 94.31 180 PRO B C 1
ATOM 3259 O O . PRO B 1 180 ? 14.656 -23.25 1.501 1 94.31 180 PRO B O 1
ATOM 3262 N N . MET B 1 181 ? 16.703 -22.375 1.907 1 95.62 181 MET B N 1
ATOM 3263 C CA . MET B 1 181 ? 16.656 -22.781 3.311 1 95.62 181 MET B CA 1
ATOM 3264 C C . MET B 1 181 ? 15.531 -22.062 4.047 1 95.62 181 MET B C 1
ATOM 3266 O O . MET B 1 181 ? 14.828 -22.672 4.855 1 95.62 181 MET B O 1
ATOM 3270 N N . ILE B 1 182 ? 15.312 -20.828 3.77 1 96.94 182 ILE B N 1
ATOM 3271 C CA . ILE B 1 182 ? 14.25 -20.047 4.391 1 96.94 182 ILE B CA 1
ATOM 3272 C C . ILE B 1 182 ? 12.891 -20.562 3.924 1 96.94 182 ILE B C 1
ATOM 3274 O O . ILE B 1 182 ? 11.984 -20.766 4.734 1 96.94 182 ILE B O 1
ATOM 3278 N N . GLU B 1 183 ? 12.766 -20.75 2.693 1 96.62 183 GLU B N 1
ATOM 3279 C CA . GLU B 1 183 ? 11.539 -21.234 2.08 1 96.62 183 GLU B CA 1
ATOM 3280 C C . GLU B 1 183 ? 11.125 -22.578 2.664 1 96.62 183 GLU B C 1
ATOM 3282 O O . GLU B 1 183 ? 9.938 -22.844 2.855 1 96.62 183 GLU B O 1
ATOM 3287 N N . GLU B 1 184 ? 12.102 -23.438 3.033 1 95.62 184 GLU B N 1
ATOM 3288 C CA . GLU B 1 184 ? 11.844 -24.797 3.486 1 95.62 184 GLU B CA 1
ATOM 3289 C C . GLU B 1 184 ? 11.781 -24.859 5.008 1 95.62 184 GLU B C 1
ATOM 3291 O O . GLU B 1 184 ? 11.43 -25.906 5.574 1 95.62 184 GLU B O 1
ATOM 3296 N N . SER B 1 185 ? 12.102 -23.828 5.625 1 96.88 185 SER B N 1
ATOM 3297 C CA . SER B 1 185 ? 12.031 -23.812 7.082 1 96.88 185 SER B CA 1
ATOM 3298 C C . SER B 1 185 ? 10.586 -23.953 7.562 1 96.88 185 SER B C 1
ATOM 3300 O O . SER B 1 185 ? 9.648 -23.875 6.766 1 96.88 185 SER B O 1
ATOM 3302 N N . TRP B 1 186 ? 10.469 -24.188 8.82 1 96.31 186 TRP B N 1
ATOM 3303 C CA . TRP B 1 186 ? 9.133 -24.312 9.406 1 96.31 186 TRP B CA 1
ATOM 3304 C C . TRP B 1 186 ? 8.32 -23.047 9.172 1 96.31 186 TRP B C 1
ATOM 3306 O O . TRP B 1 186 ? 7.148 -23.109 8.805 1 96.31 186 TRP B O 1
ATOM 3316 N N . PHE B 1 187 ? 8.93 -21.938 9.289 1 94.94 187 PHE B N 1
ATOM 3317 C CA . PHE B 1 187 ? 8.273 -20.641 9.117 1 94.94 187 PHE B CA 1
ATOM 3318 C C . PHE B 1 187 ? 7.898 -20.422 7.656 1 94.94 187 PHE B C 1
ATOM 3320 O O . PHE B 1 187 ? 6.789 -19.969 7.359 1 94.94 187 PHE B O 1
ATOM 3327 N N . GLY B 1 188 ? 8.805 -20.75 6.812 1 95.81 188 GLY B N 1
ATOM 3328 C CA . GLY B 1 188 ? 8.547 -20.609 5.387 1 95.81 188 GLY B CA 1
ATOM 3329 C C . GLY B 1 188 ? 7.391 -21.469 4.91 1 95.81 188 GLY B C 1
ATOM 3330 O O . GLY B 1 188 ? 6.535 -21 4.152 1 95.81 188 GLY B O 1
ATOM 3331 N N . ARG B 1 189 ? 7.316 -22.641 5.445 1 94.81 189 ARG B N 1
ATOM 3332 C CA . ARG B 1 189 ? 6.258 -23.578 5.062 1 94.81 189 ARG B CA 1
ATOM 3333 C C . ARG B 1 189 ? 4.922 -23.156 5.664 1 94.81 189 ARG B C 1
ATOM 3335 O O . ARG B 1 189 ? 3.887 -23.219 5 1 94.81 189 ARG B O 1
ATOM 3342 N N . TYR B 1 190 ? 5.059 -22.719 6.84 1 91.75 190 TYR B N 1
ATOM 3343 C CA . TYR B 1 190 ? 3.828 -22.391 7.551 1 91.75 190 TYR B CA 1
ATOM 3344 C C . TYR B 1 190 ? 3.164 -21.172 6.938 1 91.75 190 TYR B C 1
ATOM 3346 O O . TYR B 1 190 ? 1.94 -21.125 6.785 1 91.75 190 TYR B O 1
ATOM 3354 N N . PHE B 1 191 ? 3.908 -20.188 6.473 1 92.5 191 PHE B N 1
ATOM 3355 C CA . PHE B 1 191 ? 3.359 -18.938 5.977 1 92.5 191 PHE B CA 1
ATOM 3356 C C . PHE B 1 191 ? 3.434 -18.875 4.457 1 92.5 191 PHE B C 1
ATOM 3358 O O . PHE B 1 191 ? 3.062 -17.859 3.852 1 92.5 191 PHE B O 1
ATOM 3365 N N . TYR B 1 192 ? 3.924 -19.922 3.832 1 94.69 192 TYR B N 1
ATOM 3366 C CA . TYR B 1 192 ? 4.023 -20.031 2.381 1 94.69 192 TYR B CA 1
ATOM 3367 C C . TYR B 1 192 ? 4.906 -18.922 1.816 1 94.69 192 TYR B C 1
ATOM 3369 O O . TYR B 1 192 ? 4.539 -18.266 0.844 1 94.69 192 TYR B O 1
ATOM 3377 N N . ILE B 1 193 ? 6.012 -18.641 2.533 1 97.12 193 ILE B N 1
ATOM 3378 C CA . ILE B 1 193 ? 7.012 -17.719 2.031 1 97.12 193 ILE B CA 1
ATOM 3379 C C . ILE B 1 193 ? 7.805 -18.359 0.897 1 97.12 193 ILE B C 1
ATOM 3381 O O . ILE B 1 193 ? 8.359 -19.453 1.065 1 97.12 193 ILE B O 1
ATOM 3385 N N . LYS B 1 194 ? 7.871 -17.703 -0.25 1 96.94 194 LYS B N 1
ATOM 3386 C CA . LYS B 1 194 ? 8.438 -18.391 -1.405 1 96.94 194 LYS B CA 1
ATOM 3387 C C . LYS B 1 194 ? 9.516 -17.547 -2.076 1 96.94 194 LYS B C 1
ATOM 3389 O O . LYS B 1 194 ? 9.609 -16.344 -1.831 1 96.94 194 LYS B O 1
ATOM 3394 N N . ASP B 1 195 ? 10.289 -18.156 -2.801 1 96.31 195 ASP B N 1
ATOM 3395 C CA . ASP B 1 195 ? 11.273 -17.562 -3.699 1 96.31 195 ASP B CA 1
ATOM 3396 C C . ASP B 1 195 ? 10.961 -17.891 -5.156 1 96.31 195 ASP B C 1
ATOM 3398 O O . ASP B 1 195 ? 10.945 -19.062 -5.539 1 96.31 195 ASP B O 1
ATOM 3402 N N . THR B 1 196 ? 10.719 -16.844 -5.938 1 94.25 196 THR B N 1
ATOM 3403 C CA . THR B 1 196 ? 10.383 -17.062 -7.344 1 94.25 196 THR B CA 1
ATOM 3404 C C . THR B 1 196 ? 11.477 -16.5 -8.25 1 94.25 196 THR B C 1
ATOM 3406 O O . THR B 1 196 ? 11.234 -16.234 -9.43 1 94.25 196 THR B O 1
ATOM 3409 N N . SER B 1 197 ? 12.648 -16.359 -7.754 1 92.5 197 SER B N 1
ATOM 3410 C CA . SER B 1 197 ? 13.742 -15.742 -8.484 1 92.5 197 SER B CA 1
ATOM 3411 C C . SER B 1 197 ? 14.109 -16.562 -9.719 1 92.5 197 SER B C 1
ATOM 3413 O O . SER B 1 197 ? 14.602 -16.016 -10.711 1 92.5 197 SER B O 1
ATOM 3415 N N . HIS B 1 198 ? 13.875 -17.828 -9.625 1 91.12 198 HIS B N 1
ATOM 3416 C CA . HIS B 1 198 ? 14.266 -18.719 -10.711 1 91.12 198 HIS B CA 1
ATOM 3417 C C . HIS B 1 198 ? 13.219 -18.734 -11.82 1 91.12 198 HIS B C 1
ATOM 3419 O O . HIS B 1 198 ? 13.43 -19.344 -12.875 1 91.12 198 HIS B O 1
ATOM 3425 N N . ILE B 1 199 ? 12.094 -18.062 -11.617 1 91.12 199 ILE B N 1
ATOM 3426 C CA . ILE B 1 199 ? 11.008 -18.016 -12.586 1 91.12 199 ILE B CA 1
ATOM 3427 C C . ILE B 1 199 ? 11.109 -16.734 -13.398 1 91.12 199 ILE B C 1
ATOM 3429 O O . ILE B 1 199 ? 11 -15.625 -12.852 1 91.12 199 ILE B O 1
ATOM 3433 N N . PRO B 1 200 ? 11.32 -16.766 -14.602 1 82.94 200 PRO B N 1
ATOM 3434 C CA . PRO B 1 200 ? 11.547 -15.555 -15.398 1 82.94 200 PRO B CA 1
ATOM 3435 C C . PRO B 1 200 ? 10.359 -14.602 -15.383 1 82.94 200 PRO B C 1
ATOM 3437 O O . PRO B 1 200 ? 10.539 -13.391 -15.258 1 82.94 200 PRO B O 1
ATOM 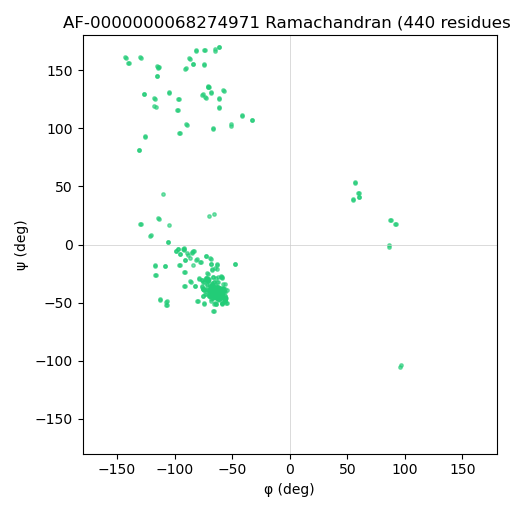3440 N N . ASN B 1 201 ? 9.094 -14.953 -15.578 1 88.56 201 ASN B N 1
ATOM 3441 C CA . ASN B 1 201 ? 7.867 -14.172 -15.523 1 88.56 201 ASN B CA 1
ATOM 3442 C C . ASN B 1 201 ? 6.852 -14.789 -14.562 1 88.56 201 ASN B C 1
ATOM 3444 O O . ASN B 1 201 ? 6.012 -15.586 -14.969 1 88.56 201 ASN B O 1
ATOM 3448 N N . VAL B 1 202 ? 7.02 -14.242 -13.445 1 92.06 202 VAL B N 1
ATOM 3449 C CA . VAL B 1 202 ? 6.223 -14.852 -12.391 1 92.06 202 VAL B CA 1
ATOM 3450 C C . VAL B 1 202 ? 4.738 -14.602 -12.641 1 92.06 202 VAL B C 1
ATOM 3452 O O . VAL B 1 202 ? 3.898 -15.453 -12.359 1 92.06 202 VAL B O 1
ATOM 3455 N N . LEU B 1 203 ? 4.379 -13.43 -13.172 1 92.06 203 LEU B N 1
ATOM 3456 C CA . LEU B 1 203 ? 2.979 -13.102 -13.43 1 92.06 203 LEU B CA 1
ATOM 3457 C C . LEU B 1 203 ? 2.385 -14.039 -14.484 1 92.06 203 LEU B C 1
ATOM 3459 O O . LEU B 1 203 ? 1.271 -14.539 -14.312 1 92.06 203 LEU B O 1
ATOM 3463 N N . LYS B 1 204 ? 3.139 -14.234 -15.523 1 92.62 204 LYS B N 1
ATOM 3464 C CA . LYS B 1 204 ? 2.688 -15.18 -16.547 1 92.62 204 LYS B CA 1
ATOM 3465 C C . LYS B 1 204 ? 2.604 -16.594 -15.984 1 92.62 204 LYS B C 1
ATOM 3467 O O . LYS B 1 204 ? 1.656 -17.328 -16.281 1 92.62 204 LYS B O 1
ATOM 3472 N N . PHE B 1 205 ? 3.641 -16.953 -15.219 1 95.06 205 PHE B N 1
ATOM 3473 C CA . PHE B 1 205 ? 3.703 -18.281 -14.609 1 95.06 205 PHE B CA 1
ATOM 3474 C C . PHE B 1 205 ? 2.465 -18.547 -13.766 1 95.06 205 PHE B C 1
ATOM 3476 O O . PHE B 1 205 ? 1.843 -19.609 -13.875 1 95.06 205 PHE B O 1
ATOM 3483 N N . GLU B 1 206 ? 2.096 -17.609 -12.969 1 95.31 206 GLU B N 1
ATOM 3484 C CA . GLU B 1 206 ? 0.943 -17.766 -12.086 1 95.31 206 GLU B CA 1
ATOM 3485 C C . GLU B 1 206 ? -0.365 -17.703 -12.867 1 95.31 206 GLU B C 1
ATOM 3487 O O . GLU B 1 206 ? -1.32 -18.422 -12.547 1 95.31 206 GLU B O 1
ATOM 3492 N N . TYR B 1 207 ? -0.412 -16.828 -13.852 1 96.12 207 TYR B N 1
ATOM 3493 C CA . TYR B 1 207 ? -1.553 -16.734 -14.758 1 96.12 207 TYR B CA 1
ATOM 3494 C C . TYR B 1 207 ? -1.814 -18.078 -15.438 1 96.12 207 TYR B C 1
ATOM 3496 O O . TYR B 1 207 ? -2.939 -18.578 -15.414 1 96.12 207 TYR B O 1
ATOM 3504 N N . ASP B 1 208 ? -0.785 -18.703 -15.945 1 96.38 208 ASP B N 1
ATOM 3505 C CA . ASP B 1 208 ? -0.897 -19.984 -16.656 1 96.38 208 ASP B CA 1
ATOM 3506 C C . ASP B 1 208 ? -1.283 -21.109 -15.695 1 96.38 208 ASP B C 1
ATOM 3508 O O . ASP B 1 208 ? -2.117 -21.953 -16.031 1 96.38 208 ASP B O 1
ATOM 3512 N N . ASN B 1 209 ? -0.705 -21.094 -14.523 1 96.75 209 ASN B N 1
ATOM 3513 C CA . ASN B 1 209 ? -1.002 -22.141 -13.555 1 96.75 209 ASN B CA 1
ATOM 3514 C C . ASN B 1 209 ? -2.451 -22.062 -13.078 1 96.75 209 ASN B C 1
ATOM 3516 O O . ASN B 1 209 ? -3.092 -23.094 -12.867 1 96.75 209 ASN B O 1
ATOM 3520 N N . ALA B 1 210 ? -2.941 -20.891 -12.875 1 95.88 210 ALA B N 1
ATOM 3521 C CA . ALA B 1 210 ? -4.324 -20.719 -12.445 1 95.88 210 ALA B CA 1
ATOM 3522 C C . ALA B 1 210 ? -5.297 -21.219 -13.508 1 95.88 210 ALA B C 1
ATOM 3524 O O . ALA B 1 210 ? -6.281 -21.891 -13.188 1 95.88 210 ALA B O 1
ATOM 3525 N N . ARG B 1 211 ? -5.027 -20.922 -14.719 1 95.56 211 ARG B N 1
ATOM 3526 C CA . ARG B 1 211 ? -5.867 -21.359 -15.828 1 95.56 211 ARG B CA 1
ATOM 3527 C C . ARG B 1 211 ? -5.816 -22.875 -15.984 1 95.56 211 ARG B C 1
ATOM 3529 O O . ARG B 1 211 ? -6.844 -23.516 -16.25 1 95.56 211 ARG B O 1
ATOM 3536 N N . GLU B 1 212 ? -4.641 -23.406 -15.859 1 96.12 212 GLU B N 1
ATOM 3537 C CA . GLU B 1 212 ? -4.484 -24.859 -15.945 1 96.12 212 GLU B CA 1
ATOM 3538 C C . GLU B 1 212 ? -5.27 -25.562 -14.844 1 96.12 212 GLU B C 1
ATOM 3540 O O . GLU B 1 212 ? -5.906 -26.594 -15.086 1 96.12 212 GLU B O 1
ATOM 3545 N N . ALA B 1 213 ? -5.227 -25.016 -13.688 1 94.75 213 ALA B N 1
ATOM 3546 C CA . ALA B 1 213 ? -5.969 -25.594 -12.57 1 94.75 213 ALA B CA 1
ATOM 3547 C C . ALA B 1 213 ? -7.469 -25.594 -12.852 1 94.75 213 ALA B C 1
ATOM 3549 O O . ALA B 1 213 ? -8.172 -26.547 -12.508 1 94.75 213 ALA B O 1
ATOM 3550 N N . ARG B 1 214 ? -7.988 -24.578 -13.453 1 93.69 214 ARG B N 1
ATOM 3551 C CA . ARG B 1 214 ? -9.398 -24.5 -13.805 1 93.69 214 ARG B CA 1
ATOM 3552 C C . ARG B 1 214 ? -9.766 -25.531 -14.859 1 93.69 214 ARG B C 1
ATOM 3554 O O . ARG B 1 214 ? -10.82 -26.172 -14.773 1 93.69 214 ARG B O 1
ATOM 3561 N N . SER B 1 215 ? -8.922 -25.672 -15.805 1 93.62 215 SER B N 1
ATOM 3562 C CA . SER B 1 215 ? -9.148 -26.656 -16.875 1 93.62 215 SER B CA 1
ATOM 3563 C C . SER B 1 215 ? -9.172 -28.078 -16.312 1 93.62 215 SER B C 1
ATOM 3565 O O . SER B 1 215 ? -9.969 -28.906 -16.766 1 93.62 215 SER B O 1
ATOM 3567 N N . LYS B 1 216 ? -8.352 -28.312 -15.367 1 93.25 216 LYS B N 1
ATOM 3568 C CA . LYS B 1 216 ? -8.297 -29.625 -14.75 1 93.25 216 LYS B CA 1
ATOM 3569 C C . LYS B 1 216 ? -9.555 -29.906 -13.938 1 93.25 216 LYS B C 1
ATOM 3571 O O . LYS B 1 216 ? -10.047 -31.047 -13.914 1 93.25 216 LYS B O 1
ATOM 3576 N N . LEU B 1 217 ? -10.039 -28.953 -13.273 1 89.88 217 LEU B N 1
ATOM 3577 C CA . LEU B 1 217 ? -11.273 -29.094 -12.508 1 89.88 217 LEU B CA 1
ATOM 3578 C C . LEU B 1 217 ? -12.461 -29.359 -13.438 1 89.88 217 LEU B C 1
ATOM 3580 O O . LEU B 1 217 ? -13.336 -30.172 -13.117 1 89.88 217 LEU B O 1
ATOM 3584 N N . ALA B 1 218 ? -12.508 -28.734 -14.539 1 86.88 218 ALA B N 1
ATOM 3585 C CA . ALA B 1 218 ? -13.57 -28.922 -15.523 1 86.88 218 ALA B CA 1
ATOM 3586 C C . ALA B 1 218 ? -13.516 -30.312 -16.141 1 86.88 218 ALA B C 1
ATOM 3588 O O . ALA B 1 218 ? -14.555 -30.938 -16.391 1 86.88 218 ALA B O 1
ATOM 3589 N N . ALA B 1 219 ? -12.375 -30.844 -16.328 1 90.06 219 ALA B N 1
ATOM 3590 C CA . ALA B 1 219 ? -12.188 -32.156 -16.906 1 90.06 219 ALA B CA 1
ATOM 3591 C C . ALA B 1 219 ? -12.625 -33.25 -15.938 1 90.06 219 ALA B C 1
ATOM 3593 O O . ALA B 1 219 ? -13.148 -34.281 -16.344 1 90.06 219 ALA B O 1
ATOM 3594 N N . LYS B 1 220 ? -12.5 -33 -14.789 1 88.38 220 LYS B N 1
ATOM 3595 C CA . LYS B 1 220 ? -12.891 -33.969 -13.773 1 88.38 220 LYS B CA 1
ATOM 3596 C C . LYS B 1 220 ? -14.406 -33.969 -13.57 1 88.38 220 LYS B C 1
ATOM 3598 O O . LYS B 1 220 ? -14.977 -35 -13.164 1 88.38 220 LYS B O 1
ATOM 3603 N N . SER B 1 221 ? -14.961 -32.875 -13.812 1 79.94 221 SER B N 1
ATOM 3604 C CA . SER B 1 221 ? -16.406 -32.781 -13.641 1 79.94 221 SER B CA 1
ATOM 3605 C C . SER B 1 221 ? -17.141 -33.344 -14.844 1 79.94 221 SER B C 1
ATOM 3607 O O . SER B 1 221 ? -18.344 -33.594 -14.789 1 79.94 221 SER B O 1
ATOM 3609 N N . ASN B 1 222 ? -16.516 -33.594 -15.953 1 71.5 222 ASN B N 1
ATOM 3610 C CA . ASN B 1 222 ? -17.109 -34.25 -17.109 1 71.5 222 ASN B CA 1
ATOM 3611 C C . ASN B 1 222 ? -16.875 -35.781 -17.047 1 71.5 222 ASN B C 1
ATOM 3613 O O . ASN B 1 222 ? -15.789 -36.219 -16.703 1 71.5 222 ASN B O 1
#

Radius of gyration: 23.41 Å; Cα contacts (8 Å, |Δi|>4): 681; chains: 2; bounding box: 54×75×54 Å

Foldseek 3Di:
DPPPDDDDDPLLQADADPPDPLLVVLSVLLNVLVCCLVPVLVVCCQPVLEPLSVLLNVLLVVLLVVQQVVCVVVVAFFFPCCVVSVNRVGGPAAPSSLLNLLLVLLLQLVCQVLLFEAHVPPCSCVVSVVSVVSSVSNLVSCVNRRGHPNVNSVRSNVSSNVSSVVSSCCCVPPVVVCQVVCCPDPVNVVSVNHYCRVPNHVPVVVVVVVVVVVVVVVVVVD/DPPPDDDDDPLLQADADPPDPLLVVLSVLLNVLVCCLVPVLVVCCQPVLEPLSVLLNVLLVVLLVVQQVVCVVVVAFFPPCCVVSVNRVGGPAAPSSLLNLLLVLLLQLVCQVLLFEADVPPCSCVVSVVSVVSSVSNLVSCVNRRGHPNVNSVRSNVSSNVSSVVSSCCCVPPVVVCQVVCCPDPVNVVSVNHYCRVPNHVPVVVVVVVVVVVVVVVVVVD

InterPro domains:
  IPR000326 Phosphatidic acid phosphatase type 2/haloperoxidase [PF01569] (54-172)
  IPR000326 Phosphatidic acid phosphatase type 2/haloperoxidase [SM00014] (51-168)
  IPR036938 Phosphatidic acid phosphatase type 2/haloperoxidase superfamily [SSF48317] (26-171)
  IPR039667 Dolichyldiphosphatase, PAP2 domain [cd03382] (9-168)

Nearest PDB structures (foldseek):
  5jki-assembly1_A  TM=7.699E-01  e=6.122E-04  Bacillus subtilis subsp. subtilis str. 168
  6ebu-assembly1_A  TM=7.395E-01  e=1.096E-03  Aquifex aeolicus VF5
  8bm3-assembly4_D  TM=6.679E-01  e=5.708E-03  Escherichia coli K-12
  5jki-assembly1_A  TM=7.700E-01  e=4.816E-04  Bacillus subtilis subsp. subtilis str. 168
  6ebu-assembly1_A  TM=7.398E-01  e=9.573E-04  Aquifex aeolicus VF5

Sequence (444 aa):
MAEPSLKAVTLTHVRYQRGDPLGHFLAWISLIPVFISLGGFVCHFFFRRELQGMFFAVGLLISQVINELIKDFFQQARPETCALLEMCDSHGWPSSHSQYMFFFATYFTLLTYKGIGLSDTTNKWAVIFPPWVLALLTMYSRVYLGYHTVAQVFAGSALGVFLGAVWFWVVNSVLYPSFPMIEESWFGRYFYIKDTSHIPNVLKFEYDNAREARSKLAAKSNMAEPSLKAVTLTHVRYQRGDPLGHFLAWISLIPVFISLGGFVCHFFFRRELQGMFFAVGLLISQVINELIKDFFQQARPETCALLEMCDSHGWPSSHSQYMFFFATYFTLLTYKGIGLSDTTNKWAVIFPPWVLALLTMYSRVYLGYHTVAQVFAGSALGVFLGAVWFWVVNSVLYPSFPMIEESWFGRYFYIKDTSHIPNVLKFEYDNAREARSKLAAKSN

pLDDT: mean 92.84, std 9.4, range [35.56, 98.94]

Organism: Malus domestica (NCBI:txid3750)